Protein AF-A0A2H3CKX2-F1 (afdb_monomer_lite)

Sequence (479 aa):
MELKIGCLLRFDPNGSWTRYNAFLDTTPSLYSFELTAAILSNGCTLRDKETLNQSVSPGAFLMDSTHSSKLSPRSWYHLLMVRSQDVFSRLDPDHDNNTNTFPLLLYSAILKSFAKSPGCLTQGFDSPLVLGFEDALPYFLDKIYDAVPSMFSTVIEDPSSVDEPSSLKSLRVLAMAIKFLLHRLSLPDYEMSHTTILESLIVVNEWISEDTFSSQEATAVMPVLEDIIARCVVPPLNIDSDDSYWSLRKLWYHTIIAYHSLTTVAPYACSLRGLRSTVDLMTRHWDQTAWSDTCPSEDACEVLTDLLAKHIPVAFTVFREKQCLEFLGNHVFLEASVPMVSAYVAGIFAMQRGSYVDAATLQLHIDYLHNPSNLFIACCILATYCIRNVDRSAIYRDIATLVQLCPQDAAWVDCCGKFRDLVQSDGGDFFSKQHVWSSYDLEYRQLQPDETQVEKDNISYVIQVLDDFFDGRAYTMVS

Secondary structure (DSSP, 8-state):
-HHHHHHHTT--TTS-SS--EEEEPS-TTS--HHHHHHHHTTT-EEEETTTSS-EE-HHHHHHHHTTT--B-HHHHHHHHHHTHHHHTPPP-TTS--TT--HHHHHHHHHHHHHHS-GGG--S-TT----B-HHHHGGGTGGGGTTTGGGGGTTT------TT--HHHHHHHHHHHHHHHHHHHTTSS--HHHHHHHHHHHHHHHHHHHHS---HHHHHHHHHHHHHHHHHHTSTTTT---TTTHHHHHHHHHHHHHHHHHHHHH-GGG--HHHHHHHHHHHHHTHHHHTT-SS-HHHHHHHHHHHHHHTT-HHHHHHHHHTTHHHHHHTS---TTHHHHHHHHHHHHHHHHHSSSS-HHHHHHHHHHHTSHHHHHHHHHHHH---TTS--HHHHHHHHHHHHHHSTT-THHHHHHHHHHHHHHS--THHHHH-EEEETTTTEEEEPPHHHHHHHHHHHHHHHHHHHHHHHHHHHHTT-

Foldseek 3Di:
DVVLVVLVVVDDLPDDPDADAAEDDPDPPPDDPQSVLVQLLSLHWYAYPPPRPDIHHLQNSLQVALPPFWFQLSSNVSSCPSPLCSNLPAADLVPHDLVRCSLLSVLLLLLLLLLVDPVNPPDARPDRDIGRNSVSCVRCVLVCLVSNVSRHCPPDPDPDDPDDDSLVSSLVSNLVSLVVLLSSQPDPDDPVSVVSSLVSLLSNLLSLLVDDDALVSLLSCLVSLLSLLLSCLDPPNVDCDPVCNVSSLSSLLSSLSSNLSSCVRHVQSDDLSSLLSLVSVLLSCVQVLQFDPRNSNLSSLSSLLVSLLVLPPSSLVNCLVVLVLVSCLVAAQDLSVQSNLLSSLVSLLVVVVDPPDDPVVSVSSLCSCLPLSSVLSSLLSLLPNPLVDDDLVSSLVSLVSNCVSPVPRPSLVSSLVVLVVCLVPLVVCRQQRYWDQDPVVRGIDRDDPVSSVSSSVSSVSSSVSNCCSVVVVVVVVVD

Structure (mmCIF, N/CA/C/O backbone):
data_AF-A0A2H3CKX2-F1
#
_entry.id   AF-A0A2H3CKX2-F1
#
loop_
_atom_site.group_PDB
_atom_site.id
_atom_site.type_symbol
_atom_site.label_atom_id
_atom_site.label_alt_id
_atom_site.label_comp_id
_atom_site.label_asym_id
_atom_site.label_entity_id
_atom_site.label_seq_id
_atom_site.pdbx_PDB_ins_code
_atom_site.Cartn_x
_atom_site.Cartn_y
_atom_site.Cartn_z
_atom_site.occupancy
_atom_site.B_iso_or_equiv
_atom_site.auth_seq_id
_atom_site.auth_comp_id
_atom_site.auth_asym_id
_atom_site.auth_atom_id
_atom_site.pdbx_PDB_model_num
ATOM 1 N N . MET A 1 1 ? 29.391 22.028 -47.362 1.00 36.56 1 MET A N 1
ATOM 2 C CA . MET A 1 1 ? 28.232 21.106 -47.366 1.00 36.56 1 MET A CA 1
ATOM 3 C C . MET A 1 1 ? 28.504 19.881 -48.249 1.00 36.56 1 MET A C 1
ATOM 5 O O . MET A 1 1 ? 28.293 18.774 -47.774 1.00 36.56 1 MET A O 1
ATOM 9 N N . GLU A 1 2 ? 29.089 20.048 -49.446 1.00 34.59 2 GLU A N 1
ATOM 10 C CA . GLU A 1 2 ? 29.474 18.946 -50.362 1.00 34.59 2 GLU A CA 1
ATOM 11 C C . GLU A 1 2 ? 30.409 17.878 -49.757 1.00 34.59 2 GLU A C 1
ATOM 13 O O . GLU A 1 2 ? 30.213 16.693 -50.005 1.00 34.59 2 GLU A O 1
ATOM 18 N N . LEU A 1 3 ? 31.367 18.253 -48.898 1.00 50.53 3 LEU A N 1
ATOM 19 C CA . LEU A 1 3 ? 32.285 17.292 -48.258 1.00 50.53 3 LEU A CA 1
ATOM 20 C C . LEU A 1 3 ? 31.591 16.315 -47.288 1.00 50.53 3 LEU A C 1
ATOM 22 O O . LEU A 1 3 ? 31.986 15.155 -47.213 1.00 50.53 3 LEU A O 1
ATOM 26 N N . LYS A 1 4 ? 30.533 16.746 -46.581 1.00 45.12 4 LYS A N 1
ATOM 27 C CA . LYS A 1 4 ? 29.805 15.895 -45.616 1.00 45.12 4 LYS A CA 1
ATOM 28 C C . LYS A 1 4 ? 28.935 14.850 -46.324 1.00 45.12 4 LYS A C 1
ATOM 30 O O . LYS A 1 4 ? 28.939 13.684 -45.942 1.00 45.12 4 LYS A O 1
ATOM 35 N N . ILE A 1 5 ? 28.247 15.259 -47.392 1.00 46.28 5 ILE A N 1
ATOM 36 C CA . ILE A 1 5 ? 27.442 14.364 -48.239 1.00 46.28 5 ILE A CA 1
ATOM 37 C C . ILE A 1 5 ? 28.355 13.415 -49.027 1.00 46.28 5 ILE A C 1
ATOM 39 O O . ILE A 1 5 ? 28.065 12.229 -49.114 1.00 46.28 5 ILE A O 1
ATOM 43 N N . GLY A 1 6 ? 29.498 13.898 -49.525 1.00 48.19 6 GLY A N 1
ATOM 44 C CA . GLY A 1 6 ? 30.498 13.061 -50.191 1.00 48.19 6 GLY A CA 1
ATOM 45 C C . GLY A 1 6 ? 31.106 11.982 -49.287 1.00 48.19 6 GLY A C 1
ATOM 46 O O . GLY A 1 6 ? 31.464 10.919 -49.786 1.00 48.19 6 GLY A O 1
ATOM 47 N N . CYS A 1 7 ? 31.186 12.215 -47.971 1.00 52.34 7 CYS A N 1
ATOM 48 C CA . CYS A 1 7 ? 31.558 11.177 -47.008 1.00 52.34 7 CYS A CA 1
ATOM 49 C C . CYS A 1 7 ? 30.440 10.139 -46.850 1.00 52.34 7 CYS A C 1
ATOM 51 O O . CYS A 1 7 ? 30.725 8.956 -46.970 1.00 52.34 7 CYS A O 1
ATOM 53 N N . LEU A 1 8 ? 29.181 10.566 -46.669 1.00 50.84 8 LEU A N 1
ATOM 54 C CA . LEU A 1 8 ? 28.014 9.673 -46.566 1.00 50.84 8 LEU A CA 1
ATOM 55 C C . LEU A 1 8 ? 27.796 8.816 -47.827 1.00 50.84 8 LEU A C 1
ATOM 57 O O . LEU A 1 8 ? 27.506 7.635 -47.711 1.00 50.84 8 LEU A O 1
ATOM 61 N N . LEU A 1 9 ? 27.992 9.378 -49.024 1.00 46.06 9 LEU A N 1
ATOM 62 C CA . LEU A 1 9 ? 27.812 8.681 -50.308 1.00 46.06 9 LEU A CA 1
ATOM 63 C C . LEU A 1 9 ? 28.921 7.669 -50.638 1.00 46.06 9 LEU A C 1
ATOM 65 O O . LEU A 1 9 ? 28.752 6.861 -51.547 1.00 46.06 9 LEU A O 1
ATOM 69 N N . ARG A 1 10 ? 30.057 7.696 -49.928 1.00 52.03 10 ARG A N 1
ATOM 70 C CA . ARG A 1 10 ? 31.085 6.642 -50.023 1.00 52.03 10 ARG A CA 1
ATOM 71 C C . ARG A 1 10 ? 30.738 5.410 -49.182 1.00 52.03 10 ARG A C 1
ATOM 73 O O . ARG A 1 10 ? 31.449 4.412 -49.275 1.00 52.03 10 ARG A O 1
ATOM 80 N N . PHE A 1 11 ? 29.671 5.474 -48.385 1.00 52.09 11 PHE A N 1
ATOM 81 C CA . PHE A 1 11 ? 29.124 4.340 -47.653 1.00 52.09 11 PHE A CA 1
ATOM 82 C C . PHE A 1 11 ? 27.983 3.723 -48.468 1.00 52.09 11 PHE A C 1
ATOM 84 O O . PHE A 1 11 ? 26.896 4.286 -48.553 1.00 52.09 11 PHE A O 1
ATOM 91 N N . ASP A 1 12 ? 28.242 2.570 -49.086 1.00 43.03 12 ASP A N 1
ATOM 92 C CA . ASP A 1 12 ? 27.217 1.752 -49.737 1.00 43.03 12 ASP A CA 1
ATOM 93 C C . ASP A 1 12 ? 26.753 0.649 -48.764 1.00 43.03 12 ASP A C 1
ATOM 95 O O . ASP A 1 12 ? 27.549 -0.233 -48.428 1.00 43.03 12 ASP A O 1
ATOM 99 N N . PRO A 1 13 ? 25.500 0.680 -48.274 1.00 42.84 13 PRO A N 1
ATOM 100 C CA . PRO A 1 13 ? 24.979 -0.322 -47.347 1.00 42.84 13 PRO A CA 1
ATOM 101 C C . PRO A 1 13 ? 24.638 -1.671 -48.011 1.00 42.84 13 PRO A C 1
ATOM 103 O O . PRO A 1 13 ? 24.340 -2.625 -47.298 1.00 42.84 13 PRO A O 1
ATOM 106 N N . ASN A 1 14 ? 24.677 -1.787 -49.348 1.00 38.66 14 ASN A N 1
ATOM 107 C CA . ASN A 1 14 ? 24.261 -2.999 -50.073 1.00 38.66 14 ASN A CA 1
ATOM 108 C C . ASN A 1 14 ? 25.393 -4.010 -50.360 1.00 38.66 14 ASN A C 1
ATOM 110 O O . ASN A 1 14 ? 25.157 -5.037 -51.003 1.00 38.66 14 ASN A O 1
ATOM 114 N N . GLY A 1 15 ? 26.615 -3.760 -49.885 1.00 37.09 15 GLY A N 1
ATOM 115 C CA . GLY A 1 15 ? 27.745 -4.687 -49.996 1.00 37.09 15 GLY A CA 1
ATOM 116 C C . GLY A 1 15 ? 27.824 -5.654 -48.811 1.00 37.09 15 GLY A C 1
ATOM 117 O O . GLY A 1 15 ? 27.663 -5.246 -47.669 1.00 37.09 15 GLY A O 1
ATOM 118 N N . SER A 1 16 ? 28.074 -6.936 -49.093 1.00 34.88 16 SER A N 1
ATOM 119 C CA . SER A 1 16 ? 28.210 -8.081 -48.169 1.00 34.88 16 SER A CA 1
ATOM 120 C C . SER A 1 16 ? 28.598 -7.779 -46.709 1.00 34.88 16 SER A C 1
ATOM 122 O O . SER A 1 16 ? 29.501 -6.989 -46.457 1.00 34.88 16 SER A O 1
ATOM 124 N N . TRP A 1 17 ? 27.995 -8.538 -45.783 1.00 36.44 17 TRP A N 1
ATOM 125 C CA . TRP A 1 17 ? 28.087 -8.574 -44.306 1.00 36.44 17 TRP A CA 1
ATOM 126 C C . TRP A 1 17 ? 29.500 -8.690 -43.668 1.00 36.44 17 TRP A C 1
ATOM 128 O O . TRP A 1 17 ? 29.713 -9.397 -42.682 1.00 36.44 17 TRP A O 1
ATOM 138 N N . THR A 1 18 ? 30.503 -7.993 -44.184 1.00 38.53 18 THR A N 1
ATOM 139 C CA . THR A 1 18 ? 31.867 -7.955 -43.655 1.00 38.53 18 THR A CA 1
ATOM 140 C C . THR A 1 18 ? 32.196 -6.545 -43.181 1.00 38.53 18 THR A C 1
ATOM 142 O O . THR A 1 18 ? 32.664 -5.719 -43.953 1.00 38.53 18 THR A O 1
ATOM 145 N N . ARG A 1 19 ? 31.926 -6.298 -41.889 1.00 47.12 19 ARG A N 1
ATOM 146 C CA . ARG A 1 19 ? 32.504 -5.267 -40.997 1.00 47.12 19 ARG A CA 1
ATOM 147 C C . ARG A 1 19 ? 33.330 -4.174 -41.704 1.00 47.12 19 ARG A C 1
ATOM 149 O O . ARG A 1 19 ? 34.558 -4.256 -41.748 1.00 47.12 19 ARG A O 1
ATOM 156 N N . TYR A 1 20 ? 32.675 -3.122 -42.190 1.00 50.25 20 TYR A N 1
ATOM 157 C CA . TYR A 1 20 ? 33.378 -1.941 -42.690 1.00 50.25 20 TYR A CA 1
ATOM 158 C C . TYR A 1 20 ? 33.914 -1.107 -41.515 1.00 50.25 20 TYR A C 1
ATOM 160 O O . TYR A 1 20 ? 33.160 -0.569 -40.702 1.00 50.25 20 TYR A O 1
ATOM 168 N N . ASN A 1 21 ? 35.243 -1.005 -41.423 1.00 49.94 21 ASN A N 1
ATOM 169 C CA . ASN A 1 21 ? 35.897 0.032 -40.630 1.00 49.94 21 ASN A CA 1
ATOM 170 C C . ASN A 1 21 ? 35.835 1.334 -41.438 1.00 49.94 21 ASN A C 1
ATOM 172 O O . ASN A 1 21 ? 36.397 1.414 -42.530 1.00 49.94 21 ASN A O 1
ATOM 176 N N . ALA A 1 22 ? 35.149 2.340 -40.913 1.00 53.03 22 ALA A N 1
ATOM 177 C CA . ALA A 1 22 ? 35.169 3.689 -41.453 1.00 53.03 22 ALA A CA 1
ATOM 178 C C . ALA A 1 22 ? 36.431 4.394 -40.930 1.00 53.03 22 ALA A C 1
ATOM 180 O O . ALA A 1 22 ? 36.636 4.462 -39.722 1.00 53.03 22 ALA A O 1
ATOM 181 N N . PHE A 1 23 ? 37.302 4.882 -41.812 1.00 53.19 23 PHE A N 1
ATOM 182 C CA . PHE A 1 23 ? 38.539 5.556 -41.404 1.00 53.19 23 PHE A CA 1
ATOM 183 C C . PHE A 1 23 ? 38.321 7.069 -41.297 1.00 53.19 23 PHE A C 1
ATOM 185 O O . PHE A 1 23 ? 37.825 7.686 -42.240 1.00 53.19 23 PHE A O 1
ATOM 192 N N . LEU A 1 24 ? 38.704 7.656 -40.163 1.00 53.69 24 LEU A N 1
ATOM 193 C CA . LEU A 1 24 ? 38.718 9.102 -39.939 1.00 53.69 24 LEU A CA 1
ATOM 194 C C . LEU A 1 24 ? 40.054 9.676 -40.427 1.00 53.69 24 LEU A C 1
ATOM 196 O O . LEU A 1 24 ? 41.108 9.262 -39.953 1.00 53.69 24 LEU A O 1
ATOM 200 N N . ASP A 1 25 ? 40.019 10.636 -41.356 1.00 48.03 25 ASP A N 1
ATOM 201 C CA . ASP A 1 25 ? 41.166 11.528 -41.578 1.00 48.03 25 ASP A CA 1
ATOM 202 C C . ASP A 1 25 ? 41.256 12.501 -40.385 1.00 48.03 25 ASP A C 1
ATOM 204 O O . ASP A 1 25 ? 40.263 13.130 -40.016 1.00 48.03 25 ASP A O 1
ATOM 208 N N . THR A 1 26 ? 42.443 12.607 -39.788 1.00 43.50 26 THR A N 1
ATOM 209 C CA . THR A 1 26 ? 42.855 13.316 -38.554 1.00 43.50 26 THR A CA 1
ATOM 210 C C . THR A 1 26 ? 42.713 14.841 -38.586 1.00 43.50 26 THR A C 1
ATOM 212 O O . THR A 1 26 ? 43.533 15.576 -38.043 1.00 43.50 26 THR A O 1
ATOM 215 N N . THR A 1 27 ? 41.648 15.373 -39.183 1.00 43.06 27 THR A N 1
ATOM 216 C CA . THR A 1 27 ? 41.286 16.788 -39.031 1.00 43.06 27 THR A CA 1
ATOM 217 C C . THR A 1 27 ? 40.131 16.910 -38.032 1.00 43.06 27 THR A C 1
ATOM 219 O O . THR A 1 27 ? 38.979 16.669 -38.402 1.00 43.06 27 THR A O 1
ATOM 222 N N . PRO A 1 28 ? 40.392 17.317 -36.770 1.00 41.62 28 PRO A N 1
ATOM 223 C CA . PRO A 1 28 ? 39.387 17.363 -35.699 1.00 41.62 28 PRO A CA 1
ATOM 224 C C . PRO A 1 28 ? 38.217 18.325 -35.968 1.00 41.62 28 PRO A C 1
ATOM 226 O O . PRO A 1 28 ? 37.234 18.323 -35.239 1.00 41.62 28 PRO A O 1
ATOM 229 N N . SER A 1 29 ? 38.310 19.163 -37.006 1.00 43.97 29 SER A N 1
ATOM 230 C CA . SER A 1 29 ? 37.346 20.216 -37.340 1.00 43.97 29 SER A CA 1
ATOM 231 C C . SER A 1 29 ? 36.345 19.857 -38.449 1.00 43.97 29 SER A C 1
ATOM 233 O O . SER A 1 29 ? 35.475 20.674 -38.756 1.00 43.97 29 SER A O 1
ATOM 235 N N . LEU A 1 30 ? 36.449 18.676 -39.077 1.00 46.41 30 LEU A N 1
ATOM 236 C CA . LEU A 1 30 ? 35.665 18.336 -40.280 1.00 46.41 30 LEU A CA 1
ATOM 237 C C . LEU A 1 30 ? 34.455 17.420 -40.036 1.00 46.41 30 LEU A C 1
ATOM 239 O O . LEU A 1 30 ? 33.490 17.484 -40.806 1.00 46.41 30 LEU A O 1
ATOM 243 N N . TYR A 1 31 ? 34.451 16.623 -38.967 1.00 55.69 31 TYR A N 1
ATOM 244 C CA . TYR A 1 31 ? 33.337 15.726 -38.652 1.00 55.69 31 TYR A CA 1
ATOM 245 C C . TYR A 1 31 ? 32.484 16.334 -37.543 1.00 55.69 31 TYR A C 1
ATOM 247 O O . TYR A 1 31 ? 32.933 16.486 -36.412 1.00 55.69 31 TYR A O 1
ATOM 255 N N . SER A 1 32 ? 31.252 16.723 -37.881 1.00 69.25 32 SER A N 1
ATOM 256 C CA . SER A 1 32 ? 30.295 17.138 -36.858 1.00 69.25 32 SER A CA 1
ATOM 257 C C . SER A 1 32 ? 29.731 15.912 -36.148 1.00 69.25 32 SER A C 1
ATOM 259 O O . SER A 1 32 ? 29.663 14.830 -36.736 1.00 69.25 32 SER A O 1
ATOM 261 N N . PHE A 1 33 ? 29.334 16.091 -34.891 1.00 76.25 33 PHE A N 1
ATOM 262 C CA . PHE A 1 33 ? 28.733 15.062 -34.046 1.00 76.25 33 PHE A CA 1
ATOM 263 C C . PHE A 1 33 ? 27.661 14.233 -34.785 1.00 76.25 33 PHE A C 1
ATOM 265 O O . PHE A 1 33 ? 27.652 13.006 -34.714 1.00 76.25 33 PHE A O 1
ATOM 272 N N . GLU A 1 34 ? 26.828 14.890 -35.595 1.00 75.56 34 GLU A N 1
ATOM 273 C CA . GLU A 1 34 ? 25.748 14.259 -36.358 1.00 75.56 34 GLU A CA 1
ATOM 274 C C . GLU A 1 34 ? 26.263 13.326 -37.462 1.00 75.56 34 GLU A C 1
ATOM 276 O O . GLU A 1 34 ? 25.639 12.308 -37.752 1.00 75.56 34 GLU A O 1
ATOM 281 N N . LEU A 1 35 ? 27.406 13.647 -38.079 1.00 76.94 35 LEU A N 1
ATOM 282 C CA . LEU A 1 35 ? 28.016 12.811 -39.115 1.00 76.94 35 LEU A CA 1
ATOM 283 C C . LEU A 1 35 ? 28.634 11.548 -38.501 1.00 76.94 35 LEU A C 1
ATOM 285 O O . LEU A 1 35 ? 28.462 10.459 -39.045 1.00 76.94 35 LEU A O 1
ATOM 289 N N . THR A 1 36 ? 29.291 11.681 -37.347 1.00 77.50 36 THR A N 1
ATOM 290 C CA . THR A 1 36 ? 29.799 10.550 -36.557 1.00 77.50 36 THR A CA 1
ATOM 291 C C . THR A 1 36 ? 28.655 9.627 -36.142 1.00 77.50 36 THR A C 1
ATOM 293 O O . THR A 1 36 ? 28.703 8.425 -36.409 1.00 77.50 36 THR A O 1
ATOM 296 N N . ALA A 1 37 ? 27.582 10.195 -35.583 1.00 79.06 37 ALA A N 1
ATOM 297 C CA . ALA A 1 37 ? 26.393 9.448 -35.197 1.00 79.06 37 ALA A CA 1
ATOM 298 C C . ALA A 1 37 ? 25.744 8.735 -36.393 1.00 79.06 37 ALA A C 1
ATOM 300 O O . ALA A 1 37 ? 25.409 7.558 -36.284 1.00 79.06 37 ALA A O 1
ATOM 301 N N . ALA A 1 38 ? 25.618 9.398 -37.547 1.00 79.75 38 ALA A N 1
ATOM 302 C CA . ALA A 1 38 ? 25.043 8.800 -38.752 1.00 79.75 38 ALA A CA 1
ATOM 303 C C . ALA A 1 38 ? 25.866 7.609 -39.273 1.00 79.75 38 ALA A C 1
ATOM 305 O O . ALA A 1 38 ? 25.293 6.598 -39.675 1.00 79.75 38 ALA A O 1
ATOM 306 N N . ILE A 1 39 ? 27.201 7.690 -39.247 1.00 76.06 39 ILE A N 1
ATOM 307 C CA . ILE A 1 39 ? 28.069 6.582 -39.677 1.00 76.06 39 ILE A CA 1
ATOM 308 C C . ILE A 1 39 ? 27.945 5.396 -38.710 1.00 76.06 39 ILE A C 1
ATOM 310 O O . ILE A 1 39 ? 27.765 4.259 -39.147 1.00 76.06 39 ILE A O 1
ATOM 314 N N . LEU A 1 40 ? 27.997 5.652 -37.401 1.00 78.56 40 LEU A N 1
ATOM 315 C CA . LEU A 1 40 ? 27.912 4.607 -36.377 1.00 78.56 40 LEU A CA 1
ATOM 316 C C . LEU A 1 40 ? 26.521 3.953 -36.315 1.00 78.56 40 LEU A C 1
ATOM 318 O O . LEU A 1 40 ? 26.428 2.740 -36.134 1.00 78.56 40 LEU A O 1
ATOM 322 N N . SER A 1 41 ? 25.453 4.719 -36.566 1.00 77.94 41 SER A N 1
ATOM 323 C CA . SER A 1 41 ? 24.068 4.218 -36.660 1.00 77.94 41 SER A CA 1
ATOM 324 C C . SER A 1 41 ? 23.860 3.214 -37.801 1.00 77.94 41 SER A C 1
ATOM 326 O O . SER A 1 41 ? 22.851 2.525 -37.828 1.00 77.94 41 SER A O 1
ATOM 328 N N . ASN A 1 42 ? 24.792 3.114 -38.753 1.00 76.62 42 ASN A N 1
ATOM 329 C CA . ASN A 1 42 ? 24.721 2.157 -39.861 1.00 76.62 42 ASN A CA 1
ATOM 330 C C . ASN A 1 42 ? 25.531 0.871 -39.617 1.00 76.62 42 ASN A C 1
ATOM 332 O O . ASN A 1 42 ? 25.707 0.079 -40.538 1.00 76.62 42 ASN A O 1
ATOM 336 N N . GLY A 1 43 ? 26.061 0.638 -38.410 1.00 66.81 43 GLY A N 1
ATOM 337 C CA . GLY A 1 43 ? 26.835 -0.581 -38.127 1.00 66.81 43 GLY A CA 1
ATOM 338 C C . GLY A 1 43 ? 28.347 -0.452 -38.262 1.00 66.81 43 GLY A C 1
ATOM 339 O O . GLY A 1 43 ? 29.076 -1.402 -37.961 1.00 66.81 43 GLY A O 1
ATOM 340 N N . CYS A 1 44 ? 28.838 0.712 -38.681 1.00 71.25 44 CYS A N 1
ATOM 341 C CA . CYS A 1 44 ? 30.259 0.941 -38.897 1.00 71.25 44 CYS A CA 1
ATOM 342 C C . CYS A 1 44 ? 31.007 1.152 -37.573 1.00 71.25 44 CYS A C 1
ATOM 344 O O . CYS A 1 44 ? 30.462 1.644 -36.590 1.00 71.25 44 CYS A O 1
ATOM 346 N N . THR A 1 45 ? 32.292 0.800 -37.545 1.00 69.56 45 THR A N 1
ATOM 347 C CA . THR A 1 45 ? 33.220 1.206 -36.475 1.00 69.56 45 THR A CA 1
ATOM 348 C C . THR A 1 45 ? 34.146 2.269 -37.034 1.00 69.56 45 THR A C 1
ATOM 350 O O . THR A 1 45 ? 34.700 2.076 -38.117 1.00 69.56 45 THR A O 1
ATOM 353 N N . LEU A 1 46 ? 34.313 3.378 -36.320 1.00 71.62 46 LEU A N 1
ATOM 354 C CA . LEU A 1 46 ? 35.236 4.428 -36.736 1.00 71.62 46 LEU A CA 1
ATOM 355 C C . LEU A 1 46 ? 36.638 4.087 -36.243 1.00 71.62 46 LEU A C 1
ATOM 357 O O . LEU A 1 46 ? 36.806 3.741 -35.079 1.00 71.62 46 LEU A O 1
ATOM 361 N N . ARG A 1 47 ? 37.642 4.163 -37.114 1.00 66.88 47 ARG A N 1
ATOM 362 C CA . ARG A 1 47 ? 39.055 4.000 -36.757 1.00 66.88 47 ARG A CA 1
ATOM 363 C C . ARG A 1 47 ? 39.825 5.250 -37.116 1.00 66.88 47 ARG A C 1
ATOM 365 O O . ARG A 1 47 ? 39.645 5.792 -38.205 1.00 66.88 47 ARG A O 1
ATOM 372 N N . ASP A 1 48 ? 40.711 5.662 -36.225 1.00 63.47 48 ASP A N 1
ATOM 373 C CA . ASP A 1 48 ? 41.715 6.656 -36.567 1.00 63.47 48 ASP A CA 1
ATOM 374 C C . ASP A 1 48 ? 42.680 6.073 -37.613 1.00 63.47 48 ASP A C 1
ATOM 376 O O . ASP A 1 48 ? 43.212 4.967 -37.460 1.00 63.47 48 ASP A O 1
ATOM 380 N N . LYS A 1 49 ? 42.863 6.805 -38.712 1.00 59.16 49 LYS A N 1
ATOM 381 C CA . LYS A 1 49 ? 43.703 6.409 -39.841 1.00 59.16 49 LYS A CA 1
ATOM 382 C C . LYS A 1 49 ? 45.197 6.528 -39.531 1.00 59.16 49 LYS A C 1
ATOM 384 O O . LYS A 1 49 ? 45.976 5.812 -40.154 1.00 59.16 49 LYS A O 1
ATOM 389 N N . GLU A 1 50 ? 45.597 7.384 -38.585 1.00 54.78 50 GLU A N 1
ATOM 390 C CA . GLU A 1 50 ? 47.008 7.565 -38.214 1.00 54.78 50 GLU A CA 1
ATOM 391 C C . GLU A 1 50 ? 47.478 6.544 -37.178 1.00 54.78 50 GLU A C 1
ATOM 393 O O . GLU A 1 50 ? 48.555 5.967 -37.329 1.00 54.78 50 GLU A O 1
ATOM 398 N N . THR A 1 51 ? 46.676 6.279 -36.143 1.00 56.12 51 THR A N 1
ATOM 399 C CA . THR A 1 51 ? 47.085 5.364 -35.068 1.00 56.12 51 THR A CA 1
ATOM 400 C C . THR A 1 51 ? 46.630 3.919 -35.264 1.00 56.12 51 THR A C 1
ATOM 402 O O . THR A 1 51 ? 47.218 3.038 -34.637 1.00 56.12 51 THR A O 1
ATOM 405 N N . LEU A 1 52 ? 45.614 3.651 -36.106 1.00 53.88 52 LEU A N 1
ATOM 406 C CA . LEU A 1 52 ? 44.991 2.340 -36.422 1.00 53.88 52 LEU A CA 1
ATOM 407 C C . LEU A 1 52 ? 44.496 1.492 -35.225 1.00 53.88 52 LEU A C 1
ATOM 409 O O . LEU A 1 52 ? 43.742 0.533 -35.424 1.00 53.88 52 LEU A O 1
ATOM 413 N N . ASN A 1 53 ? 44.879 1.860 -34.003 1.00 53.88 53 ASN A N 1
ATOM 414 C CA . ASN A 1 53 ? 44.609 1.187 -32.738 1.00 53.88 53 ASN A CA 1
ATOM 415 C C . ASN A 1 53 ? 43.458 1.837 -31.966 1.00 53.88 53 ASN A C 1
ATOM 417 O O . ASN A 1 53 ? 42.858 1.184 -31.118 1.00 53.88 53 ASN A O 1
ATOM 421 N N . GLN A 1 54 ? 43.130 3.101 -32.249 1.00 57.22 54 GLN A N 1
ATOM 422 C CA . GLN A 1 54 ? 41.976 3.765 -31.651 1.00 57.22 54 GLN A CA 1
ATOM 423 C C . GLN A 1 54 ? 40.755 3.564 -32.546 1.00 57.22 54 GLN A C 1
ATOM 425 O O . GLN A 1 54 ? 40.696 4.048 -33.679 1.00 57.22 54 GLN A O 1
ATOM 430 N N . SER A 1 55 ? 39.786 2.806 -32.035 1.00 67.56 55 SER A N 1
ATOM 431 C CA . SER A 1 55 ? 38.503 2.592 -32.691 1.00 67.56 55 SER A CA 1
ATOM 432 C C . SER A 1 55 ? 37.360 3.027 -31.788 1.00 67.56 55 SER A C 1
ATOM 434 O O . SER A 1 55 ? 37.278 2.570 -30.650 1.00 67.56 55 SER A O 1
ATOM 436 N N . VAL A 1 56 ? 36.454 3.842 -32.316 1.00 70.50 56 VAL A N 1
ATOM 437 C CA . VAL A 1 56 ? 35.204 4.207 -31.654 1.00 70.50 56 VAL A CA 1
ATOM 438 C C . VAL A 1 56 ? 34.125 3.238 -32.127 1.00 70.50 56 VAL A C 1
ATOM 440 O O . VAL A 1 56 ? 33.751 3.221 -33.306 1.00 70.50 56 VAL A O 1
ATOM 443 N N . SER A 1 57 ? 33.657 2.389 -31.213 1.00 73.50 57 SER A N 1
ATOM 444 C CA . SER A 1 57 ? 32.509 1.517 -31.459 1.00 73.50 57 SER A CA 1
ATOM 445 C C . SER A 1 57 ? 31.197 2.298 -31.290 1.00 73.50 57 SER A C 1
ATOM 447 O O . SER A 1 57 ? 31.161 3.267 -30.528 1.00 73.50 57 SER A O 1
ATOM 449 N N . PRO A 1 58 ? 30.100 1.879 -31.953 1.00 72.94 58 PRO A N 1
ATOM 450 C CA . PRO A 1 58 ? 28.781 2.477 -31.738 1.00 72.94 58 PRO A CA 1
ATOM 451 C C . PRO A 1 58 ? 28.353 2.481 -30.265 1.00 72.94 58 PRO A C 1
ATOM 453 O O . PRO A 1 58 ? 27.824 3.482 -29.797 1.00 72.94 58 PRO A O 1
ATOM 456 N N . GLY A 1 59 ? 28.647 1.404 -29.524 1.00 72.88 59 GLY A N 1
ATOM 457 C CA . GLY A 1 59 ? 28.349 1.303 -28.093 1.00 72.88 59 GLY A CA 1
ATOM 458 C C . GLY A 1 59 ? 29.141 2.301 -27.245 1.00 72.88 59 GLY A C 1
ATOM 459 O O . GLY A 1 59 ? 28.547 2.998 -26.433 1.00 72.88 59 GLY A O 1
ATOM 460 N N . ALA A 1 60 ? 30.455 2.438 -27.467 1.00 75.81 60 ALA A N 1
ATOM 461 C CA . ALA A 1 60 ? 31.272 3.423 -26.749 1.00 75.81 60 ALA A CA 1
ATOM 462 C C . ALA A 1 60 ? 30.806 4.859 -27.030 1.00 75.81 60 ALA A C 1
ATOM 464 O O . ALA A 1 60 ? 30.606 5.641 -26.107 1.00 75.81 60 ALA A O 1
ATOM 465 N N . PHE A 1 61 ? 30.531 5.172 -28.299 1.00 80.12 61 PHE A N 1
ATOM 466 C CA . PHE A 1 61 ? 29.999 6.475 -28.690 1.00 80.12 61 PHE A CA 1
ATOM 467 C C . PHE A 1 61 ? 28.634 6.771 -28.066 1.00 80.12 61 PHE A C 1
ATOM 469 O O . PHE A 1 61 ? 28.399 7.897 -27.632 1.00 80.12 61 PHE A O 1
ATOM 476 N N . LEU A 1 62 ? 27.738 5.777 -28.029 1.00 81.56 62 LEU A N 1
ATOM 477 C CA . LEU A 1 62 ? 26.439 5.890 -27.376 1.00 81.56 62 LEU A CA 1
A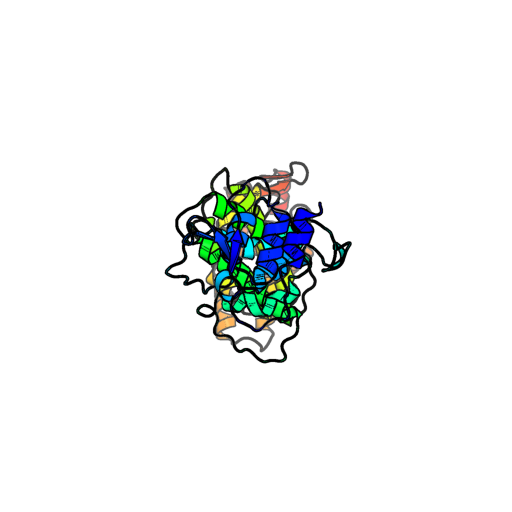TOM 478 C C . LEU A 1 62 ? 26.630 6.253 -25.903 1.00 81.56 62 LEU A C 1
ATOM 480 O O . LEU A 1 62 ? 26.132 7.297 -25.498 1.00 81.56 62 LEU A O 1
ATOM 484 N N . MET A 1 63 ? 27.410 5.458 -25.159 1.00 78.06 63 MET A N 1
ATOM 485 C CA . MET A 1 63 ? 27.679 5.673 -23.732 1.00 78.06 63 MET A CA 1
ATOM 486 C C . MET A 1 63 ? 28.200 7.090 -23.455 1.00 78.06 63 MET A C 1
ATOM 488 O O . MET A 1 63 ? 27.611 7.796 -22.635 1.00 78.06 63 MET A O 1
ATOM 492 N N . ASP A 1 64 ? 29.202 7.543 -24.213 1.00 78.94 64 ASP A N 1
ATOM 493 C CA . ASP A 1 64 ? 29.820 8.868 -24.057 1.00 78.94 64 ASP A CA 1
ATOM 494 C C . ASP A 1 64 ? 28.871 10.032 -24.404 1.00 78.94 64 ASP A C 1
ATOM 496 O O . ASP A 1 64 ? 28.993 11.136 -23.869 1.00 78.94 64 ASP A O 1
ATOM 500 N N . SER A 1 65 ? 27.913 9.804 -25.308 1.00 81.88 65 SER A N 1
ATOM 501 C CA . SER A 1 65 ? 27.057 10.860 -25.868 1.00 81.88 65 SER A CA 1
ATOM 502 C C . SER A 1 65 ? 25.693 10.980 -25.187 1.00 81.88 65 SER A C 1
ATOM 504 O O . SER A 1 65 ? 25.007 11.986 -25.388 1.00 81.88 65 SER A O 1
ATOM 506 N N . THR A 1 66 ? 25.292 9.991 -24.379 1.00 78.81 66 THR A N 1
ATOM 507 C CA . THR A 1 66 ? 23.946 9.882 -23.778 1.00 78.81 66 THR A CA 1
ATOM 508 C C . THR A 1 66 ? 23.509 11.136 -23.007 1.00 78.81 66 THR A C 1
ATOM 510 O O . THR A 1 66 ? 22.330 11.481 -23.011 1.00 78.81 66 THR A O 1
ATOM 513 N N . HIS A 1 67 ? 24.450 11.842 -22.370 1.00 71.44 67 HIS A N 1
ATOM 514 C CA . HIS A 1 67 ? 24.171 12.982 -21.487 1.00 71.44 67 HIS A CA 1
ATOM 515 C C . HIS A 1 67 ? 24.155 14.356 -22.162 1.00 71.44 67 HIS A C 1
ATOM 517 O O . HIS A 1 67 ? 23.484 15.271 -21.694 1.00 71.44 67 HIS A O 1
ATOM 523 N N . SER A 1 68 ? 24.964 14.544 -23.201 1.00 76.62 68 SER A N 1
ATOM 524 C CA . SER A 1 68 ? 25.343 15.882 -23.681 1.00 76.62 68 SER A CA 1
ATOM 525 C C . SER A 1 68 ? 24.876 16.169 -25.099 1.00 76.62 68 SER A C 1
ATOM 527 O O . SER A 1 68 ? 25.009 17.292 -25.589 1.00 76.62 68 SER A O 1
ATOM 529 N N . SER A 1 69 ? 24.331 15.155 -25.765 1.00 85.12 69 SER A N 1
ATOM 530 C CA . SER A 1 69 ? 24.097 15.196 -27.195 1.00 85.12 69 SER A CA 1
ATOM 531 C C . SER A 1 69 ? 22.634 15.048 -27.561 1.00 85.12 69 SER A C 1
ATOM 533 O O . SER A 1 69 ? 21.817 14.543 -26.792 1.00 85.12 69 SER A O 1
ATOM 535 N N . LYS A 1 70 ? 22.303 15.490 -28.774 1.00 87.75 70 LYS A N 1
ATOM 536 C CA . LYS A 1 70 ? 20.953 15.389 -29.314 1.00 87.75 70 LYS A CA 1
ATOM 537 C C . LYS A 1 70 ? 20.982 14.745 -30.692 1.00 87.75 70 LYS A C 1
ATOM 539 O O . LYS A 1 70 ? 21.774 15.138 -31.545 1.00 87.75 70 LYS A O 1
ATOM 544 N N . LEU A 1 71 ? 20.101 13.777 -30.909 1.00 85.94 71 LEU A N 1
ATOM 545 C CA . LEU A 1 71 ? 19.922 13.069 -32.176 1.00 85.94 71 LEU A CA 1
ATOM 546 C C . LEU A 1 71 ? 18.433 12.857 -32.438 1.00 85.94 71 LEU A C 1
ATOM 548 O O . LEU A 1 71 ? 17.597 13.060 -31.555 1.00 85.94 71 LEU A O 1
ATOM 552 N N . SER A 1 72 ? 18.096 12.444 -33.658 1.00 87.00 72 SER A N 1
ATOM 553 C CA . SER A 1 72 ? 16.737 11.992 -33.934 1.00 87.00 72 SER A CA 1
ATOM 554 C C . SER A 1 72 ? 16.429 10.673 -33.230 1.00 87.00 72 SER A C 1
ATOM 556 O O . SER A 1 72 ? 17.349 9.869 -33.028 1.00 87.00 72 SER A O 1
ATOM 558 N N . PRO A 1 73 ? 15.154 10.405 -32.885 1.00 87.19 73 PRO A N 1
ATOM 559 C CA . PRO A 1 73 ? 14.768 9.149 -32.246 1.00 87.19 73 PRO A CA 1
ATOM 560 C C . PRO A 1 73 ? 15.234 7.921 -33.022 1.00 87.19 73 PRO A C 1
ATOM 562 O O . PRO A 1 73 ? 15.777 6.977 -32.452 1.00 87.19 73 PRO A O 1
ATOM 565 N N . ARG A 1 74 ? 15.127 7.979 -34.352 1.00 87.06 74 ARG A N 1
ATOM 566 C CA . ARG A 1 74 ? 15.635 6.942 -35.245 1.00 87.06 74 ARG A CA 1
ATOM 567 C C . ARG A 1 74 ? 17.141 6.720 -35.112 1.00 87.06 74 ARG A C 1
ATOM 569 O O . ARG A 1 74 ? 17.572 5.572 -35.074 1.00 87.06 74 ARG A O 1
ATOM 576 N N . SER A 1 75 ? 17.940 7.782 -35.048 1.00 85.94 75 SER A N 1
ATOM 577 C CA . SER A 1 75 ? 19.394 7.657 -34.884 1.00 85.94 75 SER A CA 1
ATOM 578 C C . SER A 1 75 ? 19.759 7.075 -33.518 1.00 85.94 75 SER A C 1
ATOM 580 O O . SER A 1 75 ? 20.607 6.191 -33.452 1.00 85.94 75 SER A O 1
ATOM 582 N N . TRP A 1 76 ? 19.078 7.491 -32.443 1.00 88.94 76 TRP A N 1
ATOM 583 C CA . TRP A 1 76 ? 19.262 6.889 -31.117 1.00 88.94 76 TRP A CA 1
ATOM 584 C C . TRP A 1 76 ? 18.920 5.398 -31.107 1.00 88.94 76 TRP A C 1
ATOM 586 O O . TRP A 1 76 ? 19.725 4.592 -30.644 1.00 88.94 76 TRP A O 1
ATOM 596 N N . TYR A 1 77 ? 17.773 5.022 -31.676 1.00 88.69 77 TYR A N 1
ATOM 597 C CA . TYR A 1 77 ? 17.362 3.626 -31.802 1.00 88.69 77 TYR A CA 1
ATOM 598 C C . TYR A 1 77 ? 18.388 2.790 -32.575 1.00 88.69 77 TYR A C 1
ATOM 600 O O . TYR A 1 77 ? 18.781 1.715 -32.127 1.00 88.69 77 TYR A O 1
ATOM 608 N N . HIS A 1 78 ? 18.865 3.282 -33.721 1.00 86.81 78 HIS A N 1
ATOM 609 C CA . HIS A 1 78 ? 19.853 2.547 -34.511 1.00 86.81 78 HIS A CA 1
ATOM 610 C C . HIS A 1 78 ? 21.183 2.400 -33.773 1.00 86.81 78 HIS A C 1
ATOM 612 O O . HIS A 1 78 ? 21.734 1.304 -33.778 1.00 86.81 78 HIS A O 1
ATOM 618 N N . LEU A 1 79 ? 21.670 3.433 -33.076 1.00 85.06 79 LEU A N 1
ATOM 619 C CA . LEU A 1 79 ? 22.869 3.317 -32.230 1.00 85.06 79 LEU A CA 1
ATOM 620 C C . LEU A 1 79 ? 22.707 2.256 -31.134 1.00 85.06 79 LEU A C 1
ATOM 622 O O . LEU A 1 79 ? 23.634 1.484 -30.892 1.00 85.06 79 LEU A O 1
ATOM 626 N N . LEU A 1 80 ? 21.526 2.195 -30.516 1.00 85.56 80 LEU A N 1
ATOM 627 C CA . LEU A 1 80 ? 21.190 1.228 -29.473 1.00 85.56 80 LEU A CA 1
ATOM 628 C C . LEU A 1 80 ? 21.150 -0.214 -30.016 1.00 85.56 80 LEU A C 1
ATOM 630 O O . LEU A 1 80 ? 21.635 -1.140 -29.368 1.00 85.56 80 LEU A O 1
ATOM 634 N N . MET A 1 81 ? 20.613 -0.409 -31.225 1.00 83.75 81 MET A N 1
ATOM 635 C CA . MET A 1 81 ? 20.364 -1.742 -31.789 1.00 83.75 81 MET A CA 1
ATOM 636 C C . MET A 1 81 ? 21.512 -2.309 -32.627 1.00 83.75 81 MET A C 1
ATOM 638 O O . MET A 1 81 ? 21.701 -3.525 -32.656 1.00 83.75 81 MET A O 1
ATOM 642 N N . VAL A 1 82 ? 22.303 -1.459 -33.285 1.00 77.25 82 VAL A N 1
ATOM 643 C CA . VAL A 1 82 ? 23.396 -1.853 -34.193 1.00 77.25 82 VAL A CA 1
ATOM 644 C C . VAL A 1 82 ? 24.406 -2.796 -33.534 1.00 77.25 82 VAL A C 1
ATOM 646 O O . VAL A 1 82 ? 24.952 -3.684 -34.191 1.00 77.25 82 VAL A O 1
ATOM 649 N N . ARG A 1 83 ? 24.651 -2.612 -32.234 1.00 70.75 83 ARG A N 1
ATOM 650 C CA . ARG A 1 83 ? 25.450 -3.510 -31.397 1.00 70.75 83 ARG A CA 1
ATOM 651 C C . ARG A 1 83 ? 24.753 -3.766 -30.074 1.00 70.75 83 ARG A C 1
ATOM 653 O O . ARG A 1 83 ? 25.333 -3.580 -29.009 1.00 70.75 83 ARG A O 1
ATOM 660 N N . SER A 1 84 ? 23.510 -4.227 -30.162 1.00 69.44 84 SER A N 1
ATOM 661 C CA . SER A 1 84 ? 22.693 -4.570 -28.997 1.00 69.44 84 SER A CA 1
ATOM 662 C C . SER A 1 84 ? 23.420 -5.485 -28.002 1.00 69.44 84 SER A C 1
ATOM 664 O O . SER A 1 84 ? 23.236 -5.331 -26.809 1.00 69.44 84 SER A O 1
ATOM 666 N N . GLN A 1 85 ? 24.313 -6.372 -28.451 1.00 67.94 85 GLN A N 1
ATOM 667 C CA . GLN A 1 85 ? 25.119 -7.219 -27.558 1.00 67.94 85 GLN A CA 1
ATOM 668 C C . GLN A 1 85 ? 26.140 -6.447 -26.708 1.00 67.94 85 GLN A C 1
ATOM 670 O O . GLN A 1 85 ? 26.400 -6.846 -25.577 1.00 67.94 85 GLN A O 1
ATOM 675 N N . ASP A 1 86 ? 26.716 -5.365 -27.238 1.00 68.81 86 ASP A N 1
ATOM 676 C CA . ASP A 1 86 ? 27.659 -4.521 -26.494 1.00 68.81 86 ASP A CA 1
ATOM 677 C C . ASP A 1 86 ? 26.882 -3.629 -25.504 1.00 68.81 86 ASP A C 1
ATOM 679 O O . ASP A 1 86 ? 27.302 -3.435 -24.364 1.00 68.81 86 ASP A O 1
ATOM 683 N N . VAL A 1 87 ? 25.718 -3.125 -25.934 1.00 70.25 87 VAL A N 1
ATOM 684 C CA . VAL A 1 87 ? 24.893 -2.162 -25.190 1.00 70.25 87 VAL A CA 1
ATOM 685 C C . VAL A 1 87 ? 24.026 -2.815 -24.106 1.00 70.25 87 VAL A C 1
ATOM 687 O O . VAL A 1 87 ? 23.981 -2.333 -22.979 1.00 70.25 87 VAL A O 1
ATOM 690 N N . PHE A 1 88 ? 23.382 -3.935 -24.429 1.00 73.44 88 PHE A N 1
ATOM 691 C CA . PHE A 1 88 ? 22.632 -4.793 -23.506 1.00 73.44 88 PHE A CA 1
ATOM 692 C C . PHE A 1 88 ? 23.493 -5.973 -23.042 1.00 73.44 88 PHE A C 1
ATOM 694 O O . PHE A 1 88 ? 22.997 -7.083 -22.835 1.00 73.44 88 PHE A O 1
ATOM 701 N N . SER A 1 89 ? 24.805 -5.751 -22.921 1.00 71.19 89 SER A N 1
ATOM 702 C CA . SER A 1 89 ? 25.706 -6.747 -22.351 1.00 71.19 89 SER A CA 1
ATOM 703 C C . SER A 1 89 ? 25.210 -7.143 -20.960 1.00 71.19 89 SER A C 1
ATOM 705 O O . SER A 1 89 ? 24.710 -6.313 -20.200 1.00 71.19 89 SER A O 1
ATOM 707 N N . ARG A 1 90 ? 25.287 -8.444 -20.656 1.00 70.25 90 ARG A N 1
ATOM 708 C CA . ARG A 1 90 ? 24.761 -8.986 -19.400 1.00 70.25 90 ARG A CA 1
ATOM 709 C C . ARG A 1 90 ? 25.399 -8.268 -18.222 1.00 70.25 90 ARG A C 1
ATOM 711 O O . ARG A 1 90 ? 26.623 -8.262 -18.094 1.00 70.25 90 ARG A O 1
ATOM 718 N N . LEU A 1 91 ? 24.552 -7.715 -17.367 1.00 70.12 91 LEU A N 1
ATOM 719 C CA . LEU A 1 91 ? 24.972 -7.203 -16.078 1.00 70.12 91 LEU A CA 1
ATOM 720 C C . LEU A 1 91 ? 25.092 -8.400 -15.148 1.00 70.12 91 LEU A C 1
ATOM 722 O O . LEU A 1 91 ? 24.126 -9.135 -14.943 1.00 70.12 91 LEU A O 1
ATOM 726 N N . ASP A 1 92 ? 26.292 -8.619 -14.632 1.00 66.75 92 ASP A N 1
ATOM 727 C CA . ASP A 1 92 ? 26.497 -9.538 -13.527 1.00 66.75 92 ASP A CA 1
ATOM 728 C C . ASP A 1 92 ? 26.231 -8.763 -12.227 1.00 66.75 92 ASP A C 1
ATOM 730 O O . ASP A 1 92 ? 26.999 -7.846 -11.931 1.00 66.75 92 ASP A O 1
ATOM 734 N N . PRO A 1 93 ? 25.166 -9.082 -11.465 1.00 62.44 93 PRO A N 1
ATOM 735 C CA . PRO A 1 93 ? 24.857 -8.391 -10.214 1.00 62.44 93 PRO A CA 1
ATOM 736 C C . PRO A 1 93 ? 25.995 -8.474 -9.188 1.00 62.44 93 PRO A C 1
ATOM 738 O O . PRO A 1 93 ? 26.145 -7.575 -8.365 1.00 62.44 93 PRO A O 1
ATOM 741 N N . ASP A 1 94 ? 26.814 -9.528 -9.245 1.00 63.22 94 ASP A N 1
ATOM 742 C CA . ASP A 1 94 ? 27.934 -9.726 -8.321 1.00 63.22 94 ASP A CA 1
ATOM 743 C C . ASP A 1 94 ? 29.195 -8.957 -8.758 1.00 63.22 94 ASP A C 1
ATOM 745 O O . ASP A 1 94 ? 30.124 -8.775 -7.969 1.00 63.22 94 ASP A O 1
ATOM 749 N N . HIS A 1 95 ? 29.230 -8.480 -10.008 1.00 64.56 95 HIS A N 1
ATOM 750 C CA . HIS A 1 95 ? 30.369 -7.779 -10.609 1.00 64.56 95 HIS A CA 1
ATOM 751 C C . HIS A 1 95 ? 29.955 -6.464 -11.287 1.00 64.56 95 HIS A C 1
ATOM 753 O O . HIS A 1 95 ? 30.625 -5.995 -12.214 1.00 64.56 95 HIS A O 1
ATOM 759 N N . ASP A 1 96 ? 28.848 -5.863 -10.845 1.00 68.75 96 ASP A N 1
ATOM 760 C CA . ASP A 1 96 ? 28.326 -4.641 -11.439 1.00 68.75 96 ASP A CA 1
ATOM 761 C C . ASP A 1 96 ? 29.295 -3.469 -11.206 1.00 68.75 96 ASP A C 1
ATOM 763 O O . ASP A 1 96 ? 29.587 -3.062 -10.080 1.00 68.75 96 ASP A O 1
ATOM 767 N N . ASN A 1 97 ? 29.810 -2.908 -12.300 1.00 71.50 97 ASN A N 1
ATOM 768 C CA . ASN A 1 97 ? 30.738 -1.789 -12.252 1.00 71.50 97 ASN A CA 1
ATOM 769 C C . ASN A 1 97 ? 29.973 -0.482 -11.975 1.00 71.50 97 ASN A C 1
ATOM 771 O O . ASN A 1 97 ? 29.352 0.092 -12.877 1.00 71.50 97 ASN A O 1
ATOM 775 N N . ASN A 1 98 ? 30.034 0.015 -10.736 1.00 68.06 98 ASN A N 1
ATOM 776 C CA . ASN A 1 98 ? 29.415 1.281 -10.307 1.00 68.06 98 ASN A CA 1
ATOM 777 C C . ASN A 1 98 ? 2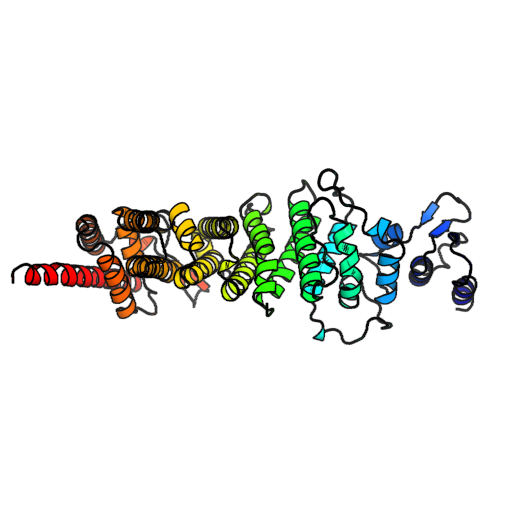9.968 2.531 -11.012 1.00 68.06 98 ASN A C 1
ATOM 779 O O . ASN A 1 98 ? 29.292 3.555 -11.045 1.00 68.06 98 ASN A O 1
ATOM 783 N N . THR A 1 99 ? 31.131 2.439 -11.666 1.00 70.62 99 THR A N 1
ATOM 784 C CA . THR A 1 99 ? 31.675 3.533 -12.490 1.00 70.62 99 THR A CA 1
ATOM 785 C C . THR A 1 99 ? 31.035 3.625 -13.877 1.00 70.62 99 THR A C 1
ATOM 787 O O . THR A 1 99 ? 31.100 4.676 -14.513 1.00 70.62 99 THR A O 1
ATOM 790 N N . ASN A 1 100 ? 30.389 2.555 -14.357 1.00 75.19 100 ASN A N 1
ATOM 791 C CA . ASN A 1 100 ? 29.660 2.587 -15.620 1.00 75.19 100 ASN A CA 1
ATOM 792 C C . ASN A 1 100 ? 28.252 3.158 -15.398 1.00 75.19 100 ASN A C 1
ATOM 794 O O . ASN A 1 100 ? 27.336 2.452 -14.974 1.00 75.19 100 ASN A O 1
ATOM 798 N N . THR A 1 101 ? 28.062 4.439 -15.704 1.00 79.06 101 THR A N 1
ATOM 799 C CA . THR A 1 101 ? 26.771 5.116 -15.521 1.00 79.06 101 THR A CA 1
ATOM 800 C C . THR A 1 101 ? 25.753 4.766 -16.602 1.00 79.06 101 THR A C 1
ATOM 802 O O . THR A 1 101 ? 24.559 4.945 -16.382 1.00 79.06 101 THR A O 1
ATOM 805 N N . PHE A 1 102 ? 26.165 4.217 -17.749 1.00 82.94 102 PHE A N 1
ATOM 806 C CA . PHE A 1 102 ? 25.254 4.007 -18.875 1.00 82.94 102 PHE A CA 1
ATOM 807 C C . PHE A 1 102 ? 24.038 3.116 -18.548 1.00 82.94 102 PHE A C 1
ATOM 809 O O . PHE A 1 102 ? 22.921 3.552 -18.830 1.00 82.94 102 PHE A O 1
ATOM 816 N N . PRO A 1 103 ? 24.184 1.933 -17.909 1.00 84.50 103 PRO A N 1
ATOM 817 C CA . PRO A 1 103 ? 23.032 1.133 -17.492 1.00 84.50 103 PRO A CA 1
ATOM 818 C C . PRO A 1 103 ? 22.055 1.921 -16.614 1.00 84.50 103 PRO A C 1
ATOM 820 O O . PRO A 1 103 ? 20.848 1.866 -16.830 1.00 84.50 103 PRO A O 1
ATOM 823 N N . LEU A 1 104 ? 22.571 2.717 -15.670 1.00 85.38 104 LEU A N 1
ATOM 824 C CA . LEU A 1 104 ? 21.748 3.565 -14.807 1.00 85.38 104 LEU A CA 1
ATOM 825 C C . LEU A 1 104 ? 20.913 4.557 -15.619 1.00 85.38 104 LEU A C 1
ATOM 827 O O . LEU A 1 104 ? 19.714 4.679 -15.381 1.00 85.38 104 LEU A O 1
ATOM 831 N N . LEU A 1 105 ? 21.521 5.219 -16.600 1.00 86.12 105 LEU A N 1
ATOM 832 C CA . LEU A 1 105 ? 20.835 6.192 -17.452 1.00 86.12 105 LEU A CA 1
ATOM 833 C C . LEU A 1 105 ? 19.805 5.541 -18.358 1.00 86.12 105 LEU A C 1
ATOM 835 O O . LEU A 1 105 ? 18.725 6.093 -18.542 1.00 86.12 105 LEU A O 1
ATOM 839 N N . LEU A 1 106 ? 20.128 4.373 -18.913 1.00 87.88 106 LEU A N 1
ATOM 840 C CA . LEU A 1 106 ? 19.206 3.620 -19.748 1.00 87.88 106 LEU A CA 1
ATOM 841 C C . LEU A 1 106 ? 17.949 3.251 -18.955 1.00 87.88 106 LEU A C 1
ATOM 843 O O . LEU A 1 106 ? 16.843 3.545 -19.400 1.00 87.88 106 LEU A O 1
ATOM 847 N N . TYR A 1 107 ? 18.106 2.670 -17.763 1.00 88.81 107 TYR A N 1
ATOM 848 C CA . TYR A 1 107 ? 16.969 2.270 -16.934 1.00 88.81 107 TYR A CA 1
ATOM 849 C C . TYR A 1 107 ? 16.209 3.455 -16.341 1.00 88.81 107 TYR A C 1
ATOM 851 O O . TYR A 1 107 ? 14.981 3.433 -16.326 1.00 88.81 107 TYR A O 1
ATOM 859 N N . SER A 1 108 ? 16.909 4.515 -15.938 1.00 89.50 108 SER A N 1
ATOM 860 C CA . SER A 1 108 ? 16.285 5.780 -15.540 1.00 89.50 108 SER A CA 1
ATOM 861 C C . SER A 1 108 ? 15.421 6.355 -16.668 1.00 89.50 108 SER A C 1
ATOM 863 O O . SER A 1 108 ? 14.248 6.662 -16.454 1.00 89.50 108 SER A O 1
ATOM 865 N N . ALA A 1 109 ? 15.955 6.418 -17.891 1.00 90.00 109 ALA A N 1
ATOM 866 C CA . ALA A 1 109 ? 15.218 6.899 -19.052 1.00 90.00 109 ALA A CA 1
ATOM 867 C C . ALA A 1 109 ? 14.016 6.009 -19.383 1.00 90.00 109 ALA A C 1
ATOM 869 O O . ALA A 1 109 ? 12.945 6.536 -19.681 1.00 90.00 109 ALA A O 1
ATOM 870 N N . ILE A 1 110 ? 14.162 4.680 -19.287 1.00 90.88 110 ILE A N 1
ATOM 871 C CA . ILE A 1 110 ? 13.053 3.731 -19.458 1.00 90.88 110 ILE A CA 1
ATOM 872 C C . ILE A 1 110 ? 11.932 4.061 -18.471 1.00 90.88 110 ILE A C 1
ATOM 874 O O . ILE A 1 110 ? 10.808 4.278 -18.912 1.00 90.88 110 ILE A O 1
ATOM 878 N N . LEU A 1 111 ? 12.215 4.174 -17.171 1.00 90.75 111 LEU A N 1
ATOM 879 C CA . LEU A 1 111 ? 11.180 4.478 -16.175 1.00 90.75 111 LEU A CA 1
ATOM 880 C C . LEU A 1 111 ? 10.494 5.819 -16.438 1.00 90.75 111 LEU A C 1
ATOM 882 O O . LEU A 1 111 ? 9.268 5.888 -16.502 1.00 90.75 111 LEU A O 1
ATOM 886 N N . LYS A 1 112 ? 11.277 6.871 -16.688 1.00 89.31 112 LYS A N 1
ATOM 887 C CA . LYS A 1 112 ? 10.739 8.201 -16.999 1.00 89.31 112 LYS A CA 1
ATOM 888 C C . LYS A 1 112 ? 9.940 8.229 -18.304 1.00 89.31 112 LYS A C 1
ATOM 890 O O . LYS A 1 112 ? 9.066 9.076 -18.466 1.00 89.31 112 LYS A O 1
ATOM 895 N N . SER A 1 113 ? 10.214 7.320 -19.242 1.00 88.81 113 SER A N 1
ATOM 896 C CA . SER A 1 113 ? 9.464 7.234 -20.497 1.00 88.81 113 SER A CA 1
ATOM 897 C C . SER A 1 113 ? 8.046 6.685 -20.323 1.00 88.81 113 SER A C 1
ATOM 899 O O . SER A 1 113 ? 7.185 7.071 -21.104 1.00 88.81 113 SER A O 1
ATOM 901 N N . PHE A 1 114 ? 7.772 5.881 -19.286 1.00 85.00 114 PHE A N 1
ATOM 902 C CA . PHE A 1 114 ? 6.403 5.446 -18.966 1.00 85.00 114 PHE A CA 1
ATOM 903 C C . PHE A 1 114 ? 5.526 6.615 -18.504 1.00 85.00 114 PHE A C 1
ATOM 905 O O . PHE A 1 114 ? 4.392 6.741 -18.954 1.00 85.00 114 PHE A O 1
ATOM 912 N N . ALA A 1 115 ? 6.086 7.530 -17.707 1.00 79.62 115 ALA A N 1
ATOM 913 C CA . ALA A 1 115 ? 5.391 8.746 -17.277 1.00 79.62 115 ALA A CA 1
ATOM 914 C C . ALA A 1 115 ? 5.143 9.747 -18.425 1.00 79.62 115 ALA A C 1
ATOM 916 O O . ALA A 1 115 ? 4.249 10.592 -18.358 1.00 79.62 115 ALA A O 1
ATOM 917 N N . LYS A 1 116 ? 5.909 9.661 -19.521 1.00 78.94 116 LYS A N 1
ATOM 918 C CA . LYS A 1 116 ? 5.706 10.488 -20.719 1.00 78.94 116 LYS A CA 1
ATOM 919 C C . LYS A 1 116 ? 4.615 9.849 -21.592 1.00 78.94 116 LYS A C 1
ATOM 921 O O . LYS A 1 116 ? 4.907 9.055 -22.479 1.00 78.94 116 LYS A O 1
ATOM 926 N N . SER A 1 117 ? 3.353 10.217 -21.341 1.00 57.72 117 SER A N 1
ATOM 927 C CA . SER A 1 117 ? 2.171 9.696 -22.053 1.00 57.72 117 SER A CA 1
ATOM 928 C C . SER A 1 117 ? 2.348 9.642 -23.587 1.00 57.72 117 SER A C 1
ATOM 930 O O . SER A 1 117 ? 2.790 10.633 -24.183 1.00 57.72 117 SER A O 1
ATOM 932 N N . PRO A 1 118 ? 1.912 8.558 -24.268 1.00 55.44 118 PRO A N 1
ATOM 933 C CA . PRO A 1 118 ? 1.909 8.470 -25.733 1.00 55.44 118 PRO A CA 1
ATOM 934 C C . PRO A 1 118 ? 1.143 9.619 -26.410 1.00 55.44 118 PRO A C 1
ATOM 936 O O . PRO A 1 118 ? 1.469 10.002 -27.532 1.00 55.44 118 PRO A O 1
ATOM 939 N N . GLY A 1 119 ? 0.151 10.203 -25.722 1.00 52.62 119 GLY A N 1
ATOM 940 C CA . GLY A 1 119 ? -0.632 11.345 -26.206 1.00 52.62 119 GLY A CA 1
ATOM 941 C C . GLY A 1 119 ? 0.125 12.679 -26.219 1.00 52.62 119 GLY A C 1
ATOM 942 O O . GLY A 1 119 ? -0.312 13.620 -26.878 1.00 52.62 119 GLY A O 1
ATOM 943 N N . CYS A 1 120 ? 1.274 12.763 -25.541 1.00 54.84 120 CYS A N 1
ATOM 944 C CA . CYS A 1 120 ? 2.152 13.936 -25.547 1.00 54.84 120 CYS A CA 1
ATOM 945 C C . CYS A 1 120 ? 3.139 13.936 -26.728 1.00 54.84 120 CYS A C 1
ATOM 947 O O . CYS A 1 120 ? 3.834 14.931 -26.959 1.00 54.84 120 CYS A O 1
ATOM 949 N N . LEU A 1 121 ? 3.216 12.840 -27.493 1.00 66.94 121 LEU A N 1
ATOM 950 C CA . LEU A 1 121 ? 4.089 12.748 -28.658 1.00 66.94 121 LEU A CA 1
ATOM 951 C C . LEU A 1 121 ? 3.458 13.490 -29.835 1.00 66.94 121 LEU A C 1
ATOM 953 O O . LEU A 1 121 ? 2.567 13.005 -30.525 1.00 66.94 121 LEU A O 1
ATOM 957 N N . THR A 1 122 ? 3.952 14.700 -30.081 1.00 64.12 122 THR A N 1
ATOM 958 C CA . THR A 1 122 ? 3.475 15.550 -31.182 1.00 64.12 122 THR A CA 1
ATOM 959 C C . THR A 1 122 ? 3.901 15.046 -32.567 1.00 64.12 122 THR A C 1
ATOM 961 O O . THR A 1 122 ? 3.390 15.536 -33.574 1.00 64.12 122 THR A O 1
ATOM 964 N N . GLN A 1 123 ? 4.845 14.098 -32.646 1.00 75.50 123 GLN A N 1
ATOM 965 C CA . GLN A 1 123 ? 5.429 13.592 -33.894 1.00 75.50 123 GLN A CA 1
ATOM 966 C C . GLN A 1 123 ? 5.746 12.087 -33.809 1.00 75.50 123 GLN A C 1
ATOM 968 O O . GLN A 1 123 ? 5.804 11.517 -32.724 1.00 75.50 123 GLN A O 1
ATOM 973 N N . GLY A 1 124 ? 5.948 11.432 -34.958 1.00 79.25 124 GLY A N 1
ATOM 974 C CA . GLY A 1 124 ? 6.268 9.998 -35.033 1.00 79.25 124 GLY A CA 1
ATOM 975 C C . GLY A 1 124 ? 7.767 9.676 -34.941 1.00 79.25 124 GLY A C 1
ATOM 976 O O . GLY A 1 124 ? 8.610 10.566 -34.961 1.00 79.25 124 GLY A O 1
ATOM 977 N N . PHE A 1 125 ? 8.105 8.383 -34.907 1.00 82.50 125 PHE A N 1
ATOM 978 C CA . PHE A 1 125 ? 9.480 7.854 -34.823 1.00 82.50 125 PHE A CA 1
ATOM 979 C C . PHE A 1 125 ? 10.458 8.404 -35.884 1.00 82.50 125 PHE A C 1
ATOM 981 O O . PHE A 1 125 ? 11.616 8.683 -35.576 1.00 82.50 125 PHE A O 1
ATOM 988 N N . ASP A 1 126 ? 9.994 8.599 -37.123 1.00 83.06 126 ASP A N 1
ATOM 989 C CA . ASP A 1 126 ? 10.793 9.155 -38.230 1.00 83.06 126 ASP A CA 1
ATOM 990 C C . ASP A 1 126 ? 10.869 10.694 -38.220 1.00 83.06 126 ASP A C 1
ATOM 992 O O . ASP A 1 126 ? 11.271 11.321 -39.203 1.00 83.06 126 ASP A O 1
ATOM 996 N N . SER A 1 127 ? 10.470 11.322 -37.115 1.00 78.81 127 SER A N 1
ATOM 997 C CA . SER A 1 127 ? 10.549 12.764 -36.949 1.00 78.81 127 SER A CA 1
ATOM 998 C C . SER A 1 127 ? 11.992 13.284 -37.090 1.00 78.81 127 SER A C 1
ATOM 1000 O O . SER A 1 127 ? 12.929 12.684 -36.551 1.00 78.81 127 SER A O 1
ATOM 1002 N N . PRO A 1 128 ? 12.190 14.447 -37.744 1.00 78.25 128 PRO A N 1
ATOM 1003 C CA . PRO A 1 128 ? 13.480 15.129 -37.783 1.00 78.25 128 PRO A CA 1
ATOM 1004 C C . PRO A 1 128 ? 13.823 15.847 -36.464 1.00 78.25 128 PRO A C 1
ATOM 1006 O O . PRO A 1 128 ? 14.806 16.587 -36.429 1.00 78.25 128 PRO A O 1
ATOM 1009 N N . LEU A 1 129 ? 13.020 15.689 -35.402 1.00 82.50 129 LEU A N 1
ATOM 1010 C CA . LEU A 1 129 ? 13.303 16.245 -34.079 1.00 82.50 129 LEU A CA 1
ATOM 1011 C C . LEU A 1 129 ? 14.681 15.804 -33.594 1.00 82.50 129 LEU A C 1
ATOM 1013 O O . LEU A 1 129 ? 15.105 14.680 -33.830 1.00 82.50 129 LEU A O 1
ATOM 1017 N N . VAL A 1 130 ? 15.368 16.699 -32.892 1.00 84.38 130 VAL A N 1
ATOM 1018 C CA . VAL A 1 130 ? 16.706 16.465 -32.349 1.00 84.38 130 VAL A CA 1
ATOM 1019 C C . VAL A 1 130 ? 16.601 16.563 -30.832 1.00 84.38 130 VAL A C 1
ATOM 1021 O O . VAL A 1 130 ? 16.473 17.654 -30.276 1.00 84.38 130 VAL A O 1
ATOM 1024 N N . LEU A 1 131 ? 16.598 15.404 -30.177 1.00 86.06 131 LEU A N 1
ATOM 1025 C CA . LEU A 1 131 ? 16.272 15.229 -28.762 1.00 86.06 131 LEU A CA 1
ATOM 1026 C C . LEU A 1 131 ? 17.440 14.588 -28.012 1.00 86.06 131 LEU A C 1
ATOM 1028 O O . LEU A 1 131 ? 18.228 13.834 -28.595 1.00 86.06 131 LEU A O 1
ATOM 1032 N N . GLY A 1 132 ? 17.541 14.877 -26.713 1.00 87.19 132 GLY A N 1
ATOM 1033 C CA . GLY A 1 132 ? 18.387 14.085 -25.818 1.00 87.19 132 GLY A CA 1
ATOM 1034 C C . GLY A 1 132 ? 17.885 12.641 -25.748 1.00 87.19 132 GLY A C 1
ATOM 1035 O O . GLY A 1 132 ? 16.739 12.369 -26.106 1.00 87.19 132 GLY A O 1
ATOM 1036 N N . PHE A 1 133 ? 18.730 11.711 -25.303 1.00 87.69 133 PHE A N 1
ATOM 1037 C CA . PHE A 1 133 ? 18.379 10.287 -25.275 1.00 87.69 133 PHE A CA 1
ATOM 1038 C C . PHE A 1 133 ? 17.100 10.006 -24.462 1.00 87.69 133 PHE A C 1
ATOM 1040 O O . PHE A 1 133 ? 16.192 9.342 -24.960 1.00 87.69 133 PHE A O 1
ATOM 1047 N N . GLU A 1 134 ? 16.983 10.584 -23.262 1.00 87.62 134 GLU A N 1
ATOM 1048 C CA . GLU A 1 134 ? 15.816 10.420 -22.379 1.00 87.62 134 GLU A CA 1
ATOM 1049 C C . GLU A 1 134 ? 14.503 10.922 -23.012 1.00 87.62 134 GLU A C 1
ATOM 1051 O O . GLU A 1 134 ? 13.442 10.325 -22.835 1.00 87.62 134 GLU A O 1
ATOM 1056 N N . ASP A 1 135 ? 14.560 12.011 -23.779 1.00 86.62 135 ASP A N 1
ATOM 1057 C CA . ASP A 1 135 ? 13.390 12.583 -24.458 1.00 86.62 135 ASP A CA 1
ATOM 1058 C C . ASP A 1 135 ? 13.049 11.860 -25.762 1.00 86.62 135 ASP A C 1
ATOM 1060 O O . ASP A 1 135 ? 11.912 11.910 -26.226 1.00 86.62 135 ASP A O 1
ATOM 1064 N N . ALA A 1 136 ? 14.031 11.190 -26.363 1.00 88.19 136 ALA A N 1
ATOM 1065 C CA . ALA A 1 136 ? 13.851 10.416 -27.579 1.00 88.19 136 ALA A CA 1
ATOM 1066 C C . ALA A 1 136 ? 13.283 9.016 -27.308 1.00 88.19 136 ALA A C 1
ATOM 1068 O O . ALA A 1 136 ? 12.604 8.466 -28.173 1.00 88.19 136 ALA A O 1
ATOM 1069 N N . LEU A 1 137 ? 13.546 8.441 -26.130 1.00 88.88 137 LEU A N 1
ATOM 1070 C CA . LEU A 1 137 ? 13.173 7.066 -25.796 1.00 88.88 137 LEU A CA 1
ATOM 1071 C C . LEU A 1 137 ? 11.669 6.751 -25.948 1.00 88.88 137 LEU A C 1
ATOM 1073 O O . LEU A 1 137 ? 11.366 5.713 -26.540 1.00 88.88 137 LEU A O 1
ATOM 1077 N N . PRO A 1 138 ? 10.717 7.622 -25.539 1.00 88.25 138 PRO A N 1
ATOM 1078 C CA . PRO A 1 138 ? 9.284 7.369 -25.733 1.00 88.25 138 PRO A CA 1
ATOM 1079 C C . PRO A 1 138 ? 8.869 7.082 -27.187 1.00 88.25 138 PRO A C 1
ATOM 1081 O O . PRO A 1 138 ? 7.864 6.421 -27.422 1.00 88.25 138 PRO A O 1
ATOM 1084 N N . TYR A 1 139 ? 9.640 7.541 -28.180 1.00 87.00 139 TYR A N 1
ATOM 1085 C CA . TYR A 1 139 ? 9.340 7.341 -29.603 1.00 87.00 139 TYR A CA 1
ATOM 1086 C C . TYR A 1 139 ? 9.698 5.937 -30.120 1.00 87.00 139 TYR A C 1
ATOM 1088 O O . TYR A 1 139 ? 9.347 5.602 -31.255 1.00 87.00 139 TYR A O 1
ATOM 1096 N N . PHE A 1 140 ? 10.458 5.147 -29.355 1.00 87.75 140 PHE A N 1
ATOM 1097 C CA . PHE A 1 140 ? 10.912 3.814 -29.769 1.00 87.75 140 PHE A CA 1
ATOM 1098 C C . PHE A 1 140 ? 11.005 2.791 -28.630 1.00 87.75 140 PHE A C 1
ATOM 1100 O O . PHE A 1 140 ? 11.611 1.734 -28.813 1.00 87.75 140 PHE A O 1
ATOM 1107 N N . LEU A 1 141 ? 10.419 3.082 -27.466 1.00 87.25 141 LEU A N 1
ATOM 1108 C CA . LEU A 1 141 ? 10.439 2.199 -26.299 1.00 87.25 141 LEU A CA 1
ATOM 1109 C C . LEU A 1 141 ? 9.850 0.810 -26.618 1.00 87.25 141 LEU A C 1
ATOM 1111 O O . LEU A 1 141 ? 10.422 -0.212 -26.242 1.00 87.25 141 LEU A O 1
ATOM 1115 N N . ASP A 1 142 ? 8.760 0.767 -27.387 1.00 85.88 142 ASP A N 1
ATOM 1116 C CA . ASP A 1 142 ? 8.105 -0.463 -27.847 1.00 85.88 142 ASP A CA 1
ATOM 1117 C C . ASP A 1 142 ? 9.042 -1.378 -28.647 1.00 85.88 142 ASP A C 1
ATOM 1119 O O . ASP A 1 142 ? 8.941 -2.604 -28.592 1.00 85.88 142 ASP A O 1
ATOM 1123 N N . LYS A 1 143 ? 10.004 -0.782 -29.359 1.00 87.38 143 LYS A N 1
ATOM 1124 C CA . LYS A 1 143 ? 10.946 -1.490 -30.234 1.00 87.38 143 LYS A CA 1
ATOM 1125 C C . LYS A 1 143 ? 12.106 -2.137 -29.485 1.00 87.38 143 LYS A C 1
ATOM 1127 O O . LYS A 1 143 ? 12.879 -2.861 -30.113 1.00 87.38 143 LYS A O 1
ATOM 1132 N N . ILE A 1 144 ? 12.269 -1.855 -28.191 1.00 85.44 144 ILE A N 1
ATOM 1133 C CA . ILE A 1 144 ? 13.389 -2.362 -27.383 1.00 85.44 144 ILE A CA 1
ATOM 1134 C C . ILE A 1 144 ? 12.946 -3.337 -26.288 1.00 85.44 144 ILE A C 1
ATOM 1136 O O . ILE A 1 144 ? 13.802 -3.881 -25.589 1.00 85.44 144 ILE A O 1
ATOM 1140 N N . TYR A 1 145 ? 11.642 -3.623 -26.169 1.00 84.81 145 TYR A N 1
ATOM 1141 C CA . TYR A 1 145 ? 11.107 -4.516 -25.136 1.00 84.81 145 TYR A CA 1
ATOM 1142 C C . TYR A 1 145 ? 11.694 -5.925 -25.157 1.00 84.81 145 TYR A C 1
ATOM 1144 O O . TYR A 1 145 ? 11.895 -6.501 -24.095 1.00 84.81 145 TYR A O 1
ATOM 1152 N N . ASP A 1 146 ? 12.025 -6.461 -26.331 1.00 81.38 146 ASP A N 1
ATOM 1153 C CA . ASP A 1 146 ? 12.628 -7.794 -26.435 1.00 81.38 146 ASP A CA 1
ATOM 1154 C C . ASP A 1 146 ? 14.155 -7.770 -26.184 1.00 81.38 146 ASP A C 1
ATOM 1156 O O . ASP A 1 146 ? 14.760 -8.806 -25.910 1.00 81.38 146 ASP A O 1
ATOM 1160 N N . ALA A 1 147 ? 14.799 -6.596 -26.250 1.00 81.44 147 ALA A N 1
ATOM 1161 C CA . ALA A 1 147 ? 16.249 -6.448 -26.092 1.00 81.44 147 ALA A CA 1
ATOM 1162 C C . ALA A 1 147 ? 16.666 -6.174 -24.638 1.00 81.44 147 ALA A C 1
ATOM 1164 O O . ALA A 1 147 ? 17.641 -6.761 -24.166 1.00 81.44 147 ALA A O 1
ATOM 1165 N N . VAL A 1 148 ? 15.904 -5.350 -23.909 1.00 80.94 148 VAL A N 1
ATOM 1166 C CA . VAL A 1 148 ? 16.163 -5.012 -22.496 1.00 80.94 148 VAL A CA 1
ATOM 1167 C C . VAL A 1 148 ? 16.286 -6.255 -21.589 1.00 80.94 148 VAL A C 1
ATOM 1169 O O . VAL A 1 148 ? 17.249 -6.318 -20.824 1.00 80.94 148 VAL A O 1
ATOM 1172 N N . PRO A 1 149 ? 15.415 -7.287 -21.685 1.00 75.50 149 PRO A N 1
ATOM 1173 C CA . PRO A 1 149 ? 15.505 -8.466 -20.825 1.00 75.50 149 PRO A CA 1
ATOM 1174 C C . PRO A 1 149 ? 16.823 -9.235 -20.937 1.00 75.50 149 PRO A C 1
ATOM 1176 O O . PRO A 1 149 ? 17.275 -9.836 -19.963 1.00 75.50 149 PRO A O 1
ATOM 1179 N N . SER A 1 150 ? 17.480 -9.202 -22.103 1.00 73.94 150 SER A N 1
ATOM 1180 C CA . SER A 1 150 ? 18.747 -9.915 -22.308 1.00 73.94 150 SER A CA 1
ATOM 1181 C C . SER A 1 150 ? 19.883 -9.420 -21.406 1.00 73.94 150 SER A C 1
ATOM 1183 O O . SER A 1 150 ? 20.825 -10.172 -21.142 1.00 73.94 150 SER A O 1
ATOM 1185 N N . MET A 1 151 ? 19.748 -8.207 -20.865 1.00 71.50 151 MET A N 1
ATOM 1186 C CA . MET A 1 151 ? 20.698 -7.593 -19.945 1.00 71.50 151 MET A CA 1
ATOM 1187 C C . MET A 1 151 ? 20.652 -8.225 -18.535 1.00 71.50 151 MET A C 1
ATOM 1189 O O . MET A 1 151 ? 21.637 -8.129 -17.808 1.00 71.50 151 MET A O 1
ATOM 1193 N N . PHE A 1 152 ? 19.558 -8.924 -18.174 1.00 63.16 152 PHE A N 1
ATOM 1194 C CA . PHE A 1 152 ? 19.276 -9.466 -16.829 1.00 63.16 152 PHE A CA 1
ATOM 1195 C C . PHE A 1 152 ? 19.108 -10.987 -16.743 1.00 63.16 152 PHE A C 1
ATOM 1197 O O . PHE A 1 152 ? 18.591 -11.475 -15.740 1.00 63.16 152 PHE A O 1
ATOM 1204 N N . SER A 1 153 ? 19.517 -11.768 -17.747 1.00 55.19 153 SER A N 1
ATOM 1205 C CA . SER A 1 153 ? 19.124 -13.189 -17.862 1.00 55.19 153 SER A CA 1
ATOM 1206 C C . SER A 1 153 ? 19.556 -14.136 -16.716 1.00 55.19 153 SER A C 1
ATOM 1208 O O . SER A 1 153 ? 19.351 -15.339 -16.835 1.00 55.19 153 SER A O 1
ATOM 1210 N N . THR A 1 154 ? 20.203 -13.653 -15.654 1.00 50.12 154 THR A N 1
ATOM 1211 C CA . THR A 1 154 ? 20.472 -14.388 -14.404 1.00 50.12 154 THR A CA 1
ATOM 1212 C C . THR A 1 154 ? 19.446 -14.117 -13.295 1.00 50.12 154 THR A C 1
ATOM 1214 O O . THR A 1 154 ? 19.339 -14.919 -12.375 1.00 50.12 154 THR A O 1
ATOM 1217 N N . VAL A 1 155 ? 18.683 -13.019 -13.361 1.00 45.69 155 VAL A N 1
ATOM 1218 C CA . VAL A 1 155 ? 17.831 -12.525 -12.257 1.00 45.69 155 VAL A CA 1
ATOM 1219 C C . VAL A 1 155 ? 16.369 -12.977 -12.383 1.00 45.69 155 VAL A C 1
ATOM 1221 O O . VAL A 1 155 ? 15.623 -12.955 -11.405 1.00 45.69 155 VAL A O 1
ATOM 1224 N N . ILE A 1 156 ? 15.936 -13.395 -13.574 1.00 45.69 156 ILE A N 1
ATOM 1225 C CA . ILE A 1 156 ? 14.558 -13.825 -13.835 1.00 45.69 156 ILE A CA 1
ATOM 1226 C C . ILE A 1 156 ? 14.618 -15.073 -14.722 1.00 45.69 156 ILE A C 1
ATOM 1228 O O . ILE A 1 156 ? 14.983 -14.979 -15.892 1.00 45.69 156 ILE A O 1
ATOM 1232 N N . GLU A 1 157 ? 14.287 -16.244 -14.167 1.00 42.44 157 GLU A N 1
ATOM 1233 C CA . GLU A 1 157 ? 13.944 -17.415 -14.982 1.00 42.44 157 GLU A CA 1
ATOM 1234 C C . GLU A 1 157 ? 12.715 -17.043 -15.818 1.00 42.44 157 GLU A C 1
ATOM 1236 O O . GLU A 1 157 ? 11.636 -16.809 -15.279 1.00 42.44 157 GLU A O 1
ATOM 1241 N N . ASP A 1 158 ? 12.900 -16.898 -17.128 1.00 42.81 158 ASP A N 1
ATOM 1242 C CA . ASP A 1 158 ? 11.851 -16.458 -18.044 1.00 42.81 158 ASP A CA 1
ATOM 1243 C C . ASP A 1 158 ? 11.046 -17.669 -18.549 1.00 42.81 158 ASP A C 1
ATOM 1245 O O . ASP A 1 158 ? 11.602 -18.508 -19.268 1.00 42.81 158 ASP A O 1
ATOM 1249 N N . PRO A 1 159 ? 9.740 -17.789 -18.250 1.00 42.09 159 PRO A N 1
ATOM 1250 C CA . PRO A 1 159 ? 8.845 -18.614 -19.038 1.00 42.09 159 PRO A CA 1
ATOM 1251 C C . PRO A 1 159 ? 8.418 -17.794 -20.263 1.00 42.09 159 PRO A C 1
ATOM 1253 O O . PRO A 1 159 ? 7.311 -17.258 -20.315 1.00 42.09 159 PRO A O 1
ATOM 1256 N N . SER A 1 160 ? 9.297 -17.653 -21.258 1.00 45.00 160 SER A N 1
ATOM 1257 C CA . SER A 1 160 ? 8.907 -16.966 -22.489 1.00 45.00 160 SER A CA 1
ATOM 1258 C C . SER A 1 160 ? 7.961 -17.862 -23.299 1.00 45.00 160 SER A C 1
ATOM 1260 O O . SER A 1 160 ? 8.288 -18.986 -23.686 1.00 45.00 160 SER A O 1
ATOM 1262 N N . SER A 1 161 ? 6.743 -17.368 -23.530 1.00 48.78 161 SER A N 1
ATOM 1263 C CA . SER A 1 161 ? 5.844 -17.880 -24.562 1.00 48.78 161 SER A CA 1
ATOM 1264 C C . SER A 1 161 ? 5.687 -16.800 -25.628 1.00 48.78 161 SER A C 1
ATOM 1266 O O . SER A 1 161 ? 5.654 -15.609 -25.322 1.00 48.78 161 SER A O 1
ATOM 1268 N N . VAL A 1 162 ? 5.637 -17.220 -26.888 1.00 52.16 162 VAL A N 1
ATOM 1269 C CA . VAL A 1 162 ? 5.707 -16.357 -28.079 1.00 52.16 162 VAL A CA 1
ATOM 1270 C C . VAL A 1 162 ? 4.458 -15.462 -28.255 1.00 52.16 162 VAL A C 1
ATOM 1272 O O . VAL A 1 162 ? 4.483 -14.554 -29.081 1.00 52.16 162 VAL A O 1
ATOM 1275 N N . ASP A 1 163 ? 3.421 -15.625 -27.422 1.00 56.88 163 ASP A N 1
ATOM 1276 C CA . ASP A 1 163 ? 2.100 -14.991 -27.576 1.00 56.88 163 ASP A CA 1
ATOM 1277 C C . ASP A 1 163 ? 1.728 -13.981 -26.461 1.00 56.88 163 ASP A C 1
ATOM 1279 O O . ASP A 1 163 ? 0.550 -13.697 -26.236 1.00 56.88 163 ASP A O 1
ATOM 1283 N N . GLU A 1 164 ? 2.701 -13.422 -25.735 1.00 65.19 164 GLU A N 1
ATOM 1284 C CA . GLU A 1 164 ? 2.419 -12.459 -24.657 1.00 65.19 164 GLU A CA 1
ATOM 1285 C C . GLU A 1 164 ? 1.960 -11.072 -25.194 1.00 65.19 164 GLU A C 1
ATOM 1287 O O . GLU A 1 164 ? 2.633 -10.495 -26.057 1.00 65.19 164 GLU A O 1
ATOM 1292 N N . PRO A 1 165 ? 0.847 -10.500 -24.677 1.00 70.44 165 PRO A N 1
ATOM 1293 C CA . PRO A 1 165 ? 0.387 -9.143 -24.984 1.00 70.44 165 PRO A CA 1
ATOM 1294 C C . PRO A 1 165 ? 1.471 -8.066 -24.833 1.00 70.44 165 PRO A C 1
ATOM 1296 O O . PRO A 1 165 ? 2.280 -8.097 -23.905 1.00 70.44 165 PRO A O 1
ATOM 1299 N N . SER A 1 166 ? 1.438 -7.043 -25.693 1.00 70.38 166 SER A N 1
ATOM 1300 C CA . SER A 1 166 ? 2.416 -5.945 -25.668 1.00 70.38 166 SER A CA 1
ATOM 1301 C C . SER A 1 166 ? 2.430 -5.156 -24.355 1.00 70.38 166 SER A C 1
ATOM 1303 O O . SER A 1 166 ? 3.490 -4.668 -23.970 1.00 70.38 166 SER A O 1
ATOM 1305 N N . SER A 1 167 ? 1.292 -5.045 -23.657 1.00 74.44 167 SER A N 1
ATOM 1306 C CA . SER A 1 167 ? 1.235 -4.384 -22.346 1.00 74.44 167 SER A CA 1
ATOM 1307 C C . SER A 1 167 ? 1.977 -5.176 -21.269 1.00 74.44 167 SER A C 1
ATOM 1309 O O . SER A 1 167 ? 2.684 -4.601 -20.456 1.00 74.44 167 SER A O 1
ATOM 1311 N N . LEU A 1 168 ? 1.949 -6.508 -21.300 1.00 79.56 168 LEU A N 1
ATOM 1312 C CA . LEU A 1 168 ? 2.716 -7.314 -20.345 1.00 79.56 168 LEU A CA 1
ATOM 1313 C C . LEU A 1 168 ? 4.222 -7.254 -20.623 1.00 79.56 168 LEU A C 1
ATOM 1315 O O . LEU A 1 168 ? 5.019 -7.208 -19.686 1.00 79.56 168 LEU A O 1
ATOM 1319 N N . LYS A 1 169 ? 4.624 -7.149 -21.897 1.00 81.62 169 LYS A N 1
ATOM 1320 C CA . LYS A 1 169 ? 6.028 -6.898 -22.262 1.00 81.62 169 LYS A CA 1
ATOM 1321 C C . LYS A 1 169 ? 6.536 -5.559 -21.727 1.00 81.62 169 LYS A C 1
ATOM 1323 O O . LYS A 1 169 ? 7.650 -5.499 -21.205 1.00 81.62 169 LYS A O 1
ATOM 1328 N N . SER A 1 170 ? 5.735 -4.496 -21.830 1.00 85.81 170 SER A N 1
ATOM 1329 C CA . SER A 1 170 ? 6.121 -3.181 -21.311 1.00 85.81 170 SER A CA 1
ATOM 1330 C C . SER A 1 170 ? 6.260 -3.205 -19.785 1.00 85.81 170 SER A C 1
ATOM 1332 O O . SER A 1 170 ? 7.279 -2.757 -19.259 1.00 85.81 170 SER A O 1
ATOM 1334 N N . LEU A 1 171 ? 5.322 -3.835 -19.073 1.00 87.62 171 LEU A N 1
ATOM 1335 C CA . LEU A 1 171 ? 5.391 -3.996 -17.616 1.00 87.62 171 LEU A CA 1
ATOM 1336 C C . LEU A 1 171 ? 6.552 -4.886 -17.168 1.00 87.62 171 LEU A C 1
ATOM 1338 O O . LEU A 1 171 ? 7.146 -4.652 -16.117 1.00 87.62 171 LEU A O 1
ATOM 1342 N N . ARG A 1 172 ? 6.948 -5.871 -17.976 1.00 85.81 172 ARG A N 1
ATOM 1343 C CA . ARG A 1 172 ? 8.156 -6.660 -17.718 1.00 85.81 172 ARG A CA 1
ATOM 1344 C C . ARG A 1 172 ? 9.406 -5.782 -17.757 1.00 85.81 172 ARG A C 1
ATOM 1346 O O . ARG A 1 172 ? 10.245 -5.872 -16.863 1.00 85.81 172 ARG A O 1
ATOM 1353 N N . VAL A 1 173 ? 9.523 -4.917 -18.767 1.00 87.88 173 VAL A N 1
ATOM 1354 C CA . VAL A 1 173 ? 10.621 -3.943 -18.874 1.00 87.88 173 VAL A CA 1
ATOM 1355 C C . VAL A 1 173 ? 10.618 -2.959 -17.707 1.00 87.88 173 VAL A C 1
ATOM 1357 O O . VAL A 1 173 ? 11.677 -2.727 -17.125 1.00 87.88 173 VAL A O 1
ATOM 1360 N N . LEU A 1 174 ? 9.446 -2.460 -17.311 1.00 90.12 174 LEU A N 1
ATOM 1361 C CA . LEU A 1 174 ? 9.261 -1.635 -16.115 1.00 90.12 174 LEU A CA 1
ATOM 1362 C C . LEU A 1 174 ? 9.792 -2.344 -14.856 1.00 90.12 174 LEU A C 1
ATOM 1364 O O . LEU A 1 174 ? 10.633 -1.805 -14.137 1.00 90.12 174 LEU A O 1
ATOM 1368 N N . ALA A 1 175 ? 9.355 -3.584 -14.623 1.00 88.94 175 ALA A N 1
ATOM 1369 C CA . ALA A 1 175 ? 9.747 -4.383 -13.468 1.00 88.94 175 ALA A CA 1
ATOM 1370 C C . ALA A 1 175 ? 11.261 -4.631 -13.417 1.00 88.94 175 ALA A C 1
ATOM 1372 O O . ALA A 1 175 ? 11.878 -4.514 -12.359 1.00 88.94 175 ALA A O 1
ATOM 1373 N N . MET A 1 176 ? 11.877 -4.951 -14.558 1.00 86.69 176 MET A N 1
ATOM 1374 C CA . MET A 1 176 ? 13.327 -5.142 -14.653 1.00 86.69 176 MET A CA 1
ATOM 1375 C C . MET A 1 176 ? 14.096 -3.852 -14.383 1.00 86.69 176 MET A C 1
ATOM 1377 O O . MET A 1 176 ? 15.082 -3.876 -13.648 1.00 86.69 176 MET A O 1
ATOM 1381 N N . ALA A 1 177 ? 13.625 -2.730 -14.927 1.00 89.69 177 ALA A N 1
ATOM 1382 C CA . ALA A 1 177 ? 14.224 -1.427 -14.691 1.00 89.69 177 ALA A CA 1
ATOM 1383 C C . ALA A 1 177 ? 14.185 -1.055 -13.202 1.00 89.69 177 ALA A C 1
ATOM 1385 O O . ALA A 1 177 ? 15.218 -0.700 -12.641 1.00 89.69 177 ALA A O 1
ATOM 1386 N N . ILE A 1 178 ? 13.046 -1.227 -12.524 1.00 90.81 178 ILE A N 1
ATOM 1387 C CA . ILE A 1 178 ? 12.948 -0.969 -11.080 1.00 90.81 178 ILE A CA 1
ATOM 1388 C C . ILE A 1 178 ? 13.875 -1.904 -10.295 1.00 90.81 178 ILE A C 1
ATOM 1390 O O . ILE A 1 178 ? 14.660 -1.431 -9.474 1.00 90.81 178 ILE A O 1
ATOM 1394 N N . LYS A 1 179 ? 13.855 -3.216 -10.570 1.00 87.88 179 LYS A N 1
ATOM 1395 C CA . LYS A 1 179 ? 14.738 -4.186 -9.896 1.00 87.88 179 LYS A CA 1
ATOM 1396 C C . LYS A 1 179 ? 16.212 -3.820 -10.037 1.00 87.88 179 LYS A C 1
ATOM 1398 O O . LYS A 1 179 ? 16.959 -3.922 -9.065 1.00 87.88 179 LYS A O 1
ATOM 1403 N N . PHE A 1 180 ? 16.622 -3.358 -11.216 1.00 86.75 180 PHE A N 1
ATOM 1404 C CA . PHE A 1 180 ? 17.976 -2.871 -11.434 1.00 86.75 180 PHE A CA 1
ATOM 1405 C C . PHE A 1 180 ? 18.312 -1.660 -10.575 1.00 86.75 180 PHE A C 1
ATOM 1407 O O . PHE A 1 180 ? 19.351 -1.643 -9.919 1.00 86.75 180 PHE A O 1
ATOM 1414 N N . LEU A 1 181 ? 17.444 -0.647 -10.572 1.00 87.94 181 LEU A N 1
ATOM 1415 C CA . LEU A 1 181 ? 17.681 0.559 -9.789 1.00 87.94 181 LEU A CA 1
ATOM 1416 C C . LEU A 1 181 ? 17.748 0.239 -8.291 1.00 87.94 181 LEU A C 1
ATOM 1418 O O . LEU A 1 181 ? 18.631 0.747 -7.606 1.00 87.94 181 LEU A O 1
ATOM 1422 N N . LEU A 1 182 ? 16.895 -0.662 -7.792 1.00 87.62 182 LEU A N 1
ATOM 1423 C CA . LEU A 1 182 ? 16.947 -1.139 -6.404 1.00 87.62 182 LEU A CA 1
ATOM 1424 C C . LEU A 1 182 ? 18.230 -1.931 -6.097 1.00 87.62 182 LEU A C 1
ATOM 1426 O O . LEU A 1 182 ? 18.776 -1.823 -4.995 1.00 87.62 182 LEU A O 1
ATOM 1430 N N . HIS A 1 183 ? 18.734 -2.717 -7.053 1.00 84.94 183 HIS A N 1
ATOM 1431 C CA . HIS A 1 183 ? 20.033 -3.382 -6.933 1.00 84.94 183 HIS A CA 1
ATOM 1432 C C . HIS A 1 183 ? 21.171 -2.357 -6.850 1.00 84.94 183 HIS A C 1
ATOM 1434 O O . HIS A 1 183 ? 21.937 -2.386 -5.889 1.00 84.94 183 HIS A O 1
ATOM 1440 N N . ARG A 1 184 ? 21.224 -1.396 -7.782 1.00 82.19 184 ARG A N 1
ATOM 1441 C CA . ARG A 1 184 ? 22.210 -0.300 -7.800 1.00 82.19 184 ARG A CA 1
ATOM 1442 C C . ARG A 1 184 ? 22.211 0.510 -6.510 1.00 82.19 184 ARG A C 1
ATOM 1444 O O . ARG A 1 184 ? 23.273 0.841 -6.002 1.00 82.19 184 ARG A O 1
ATOM 1451 N N . LEU A 1 185 ? 21.031 0.778 -5.961 1.00 81.00 185 LEU A N 1
ATOM 1452 C CA . LEU A 1 185 ? 20.850 1.488 -4.697 1.00 81.00 185 LEU A CA 1
ATOM 1453 C C . LEU A 1 185 ? 21.406 0.728 -3.481 1.00 81.00 185 LEU A C 1
ATOM 1455 O O . LEU A 1 185 ? 21.623 1.314 -2.427 1.00 81.00 185 LEU A O 1
ATOM 1459 N N . SER A 1 186 ? 21.612 -0.586 -3.611 1.00 79.19 186 SER A N 1
ATOM 1460 C CA . SER A 1 186 ? 22.198 -1.427 -2.562 1.00 79.19 186 SER A CA 1
ATOM 1461 C C . SER A 1 186 ? 23.729 -1.448 -2.593 1.00 79.19 186 SER A C 1
ATOM 1463 O O . SER A 1 186 ? 24.337 -2.000 -1.675 1.00 79.19 186 SER A O 1
ATOM 1465 N N . LEU A 1 187 ? 24.355 -0.917 -3.647 1.00 78.69 187 LEU A N 1
ATOM 1466 C CA . LEU A 1 187 ? 25.807 -0.921 -3.802 1.00 78.69 187 LEU A CA 1
ATOM 1467 C C . LEU A 1 187 ? 26.442 0.258 -3.041 1.00 78.69 187 LEU A C 1
ATOM 1469 O O . LEU A 1 187 ? 25.855 1.339 -2.982 1.00 78.69 187 LEU A O 1
ATOM 1473 N N . PRO A 1 188 ? 27.650 0.083 -2.473 1.00 66.81 188 PRO A N 1
ATOM 1474 C CA . PRO A 1 188 ? 28.396 1.190 -1.890 1.00 66.81 188 PRO A CA 1
ATOM 1475 C C . PRO A 1 188 ? 28.863 2.177 -2.983 1.00 66.81 188 PRO A C 1
ATOM 1477 O O . PRO A 1 188 ? 29.521 1.780 -3.945 1.00 66.81 188 PRO A O 1
ATOM 1480 N N . ASP A 1 189 ? 28.541 3.459 -2.778 1.00 66.19 189 ASP A N 1
ATOM 1481 C CA . ASP A 1 189 ? 28.978 4.681 -3.489 1.00 66.19 189 ASP A CA 1
ATOM 1482 C C . ASP A 1 189 ? 28.413 5.017 -4.894 1.00 66.19 189 ASP A C 1
ATOM 1484 O O . ASP A 1 189 ? 28.755 4.394 -5.898 1.00 66.19 189 ASP A O 1
ATOM 1488 N N . TYR A 1 190 ? 27.616 6.104 -4.967 1.00 56.03 190 TYR A N 1
ATOM 1489 C CA . TYR A 1 190 ? 27.909 7.428 -5.584 1.00 56.03 190 TYR A CA 1
ATOM 1490 C C . TYR A 1 190 ? 26.677 8.344 -5.371 1.00 56.03 190 TYR A C 1
ATOM 1492 O O . TYR A 1 190 ? 25.578 8.008 -5.810 1.00 56.03 190 TYR A O 1
ATOM 1500 N N . GLU A 1 191 ? 26.821 9.499 -4.711 1.00 60.78 191 GLU A N 1
ATOM 1501 C CA . GLU A 1 191 ? 25.695 10.375 -4.304 1.00 60.78 191 GLU A CA 1
ATOM 1502 C C . GLU A 1 191 ? 24.775 10.780 -5.476 1.00 60.78 191 GLU A C 1
ATOM 1504 O O . GLU A 1 191 ? 23.552 10.708 -5.376 1.00 60.78 191 GLU A O 1
ATOM 1509 N N . MET A 1 192 ? 25.352 11.090 -6.642 1.00 61.22 192 MET A N 1
ATOM 1510 C CA . MET A 1 192 ? 24.597 11.461 -7.849 1.00 61.22 192 MET A CA 1
ATOM 1511 C C . MET A 1 192 ? 23.764 10.299 -8.424 1.00 61.22 192 MET A C 1
ATOM 1513 O O . MET A 1 192 ? 22.712 10.519 -9.035 1.00 61.22 192 MET A O 1
ATOM 1517 N N . SER A 1 193 ? 24.216 9.056 -8.221 1.00 70.31 193 SER A N 1
ATOM 1518 C CA . SER A 1 193 ? 23.480 7.860 -8.637 1.00 70.31 193 SER A CA 1
ATOM 1519 C C . SER A 1 193 ? 22.230 7.681 -7.782 1.00 70.31 193 SER A C 1
ATOM 1521 O O . SER A 1 193 ? 21.174 7.366 -8.323 1.00 70.31 193 SER A O 1
ATOM 1523 N N . HIS A 1 194 ? 22.310 7.958 -6.477 1.00 77.75 194 HIS A N 1
ATOM 1524 C CA . HIS A 1 194 ? 21.151 7.902 -5.586 1.00 77.75 194 HIS A CA 1
ATOM 1525 C C . HIS A 1 194 ? 20.081 8.919 -5.976 1.00 77.75 194 HIS A C 1
ATOM 1527 O O . HIS A 1 194 ? 18.921 8.538 -6.096 1.00 77.75 194 HIS A O 1
ATOM 1533 N N . THR A 1 195 ? 20.456 10.169 -6.261 1.00 82.38 195 THR A N 1
ATOM 1534 C CA . THR A 1 195 ? 19.497 11.190 -6.715 1.00 82.38 195 THR A CA 1
ATOM 1535 C C . THR A 1 195 ? 18.784 10.755 -7.993 1.00 82.38 195 THR A C 1
ATOM 1537 O O . THR A 1 195 ? 17.558 10.765 -8.049 1.00 82.38 195 THR A O 1
ATOM 1540 N N . THR A 1 196 ? 19.536 10.273 -8.988 1.00 84.88 196 THR A N 1
ATOM 1541 C CA . THR A 1 196 ? 18.963 9.807 -10.263 1.00 84.88 196 THR A CA 1
ATOM 1542 C C . THR A 1 196 ? 18.019 8.617 -10.062 1.00 84.88 196 THR A C 1
ATOM 1544 O O . THR A 1 196 ? 16.949 8.563 -10.673 1.00 84.88 196 THR A O 1
ATOM 1547 N N . ILE A 1 197 ? 18.397 7.659 -9.208 1.00 88.50 197 ILE A N 1
ATOM 1548 C CA . ILE A 1 197 ? 17.560 6.501 -8.867 1.00 88.50 197 ILE A CA 1
ATOM 1549 C C . ILE A 1 197 ? 16.265 6.965 -8.200 1.00 88.50 197 ILE A C 1
ATOM 1551 O O . ILE A 1 197 ? 15.188 6.597 -8.664 1.00 88.50 197 ILE A O 1
ATOM 1555 N N . LEU A 1 198 ? 16.364 7.788 -7.152 1.00 88.12 198 LEU A N 1
ATOM 1556 C CA . LEU A 1 198 ? 15.217 8.285 -6.393 1.00 88.12 198 LEU A CA 1
ATOM 1557 C C . LEU A 1 198 ? 14.245 9.057 -7.284 1.00 88.12 198 LEU A C 1
ATOM 1559 O O . LEU A 1 198 ? 13.061 8.741 -7.290 1.00 88.12 198 LEU A O 1
ATOM 1563 N N . GLU A 1 199 ? 14.735 10.002 -8.087 1.00 89.00 199 GLU A N 1
ATOM 1564 C CA . GLU A 1 199 ? 13.903 10.754 -9.034 1.00 89.00 199 GLU A CA 1
ATOM 1565 C C . GLU A 1 199 ? 13.176 9.830 -10.015 1.00 89.00 199 GLU A C 1
ATOM 1567 O O . GLU A 1 199 ? 11.990 10.009 -10.280 1.00 89.00 199 GLU A O 1
ATOM 1572 N N . SER A 1 200 ? 13.868 8.814 -10.536 1.00 91.19 200 SER A N 1
ATOM 1573 C CA . SER A 1 200 ? 13.272 7.870 -11.488 1.00 91.19 200 SER A CA 1
ATOM 1574 C C . SER A 1 200 ? 12.183 7.013 -10.843 1.00 91.19 200 SER A C 1
ATOM 1576 O O . SER A 1 200 ? 11.161 6.751 -11.475 1.00 91.19 200 SER A O 1
ATOM 1578 N N . LEU A 1 201 ? 12.391 6.588 -9.591 1.00 92.81 201 LEU A N 1
ATOM 1579 C CA . LEU A 1 201 ? 11.409 5.822 -8.825 1.00 92.81 201 LEU A CA 1
ATOM 1580 C C . LEU A 1 201 ? 10.200 6.681 -8.414 1.00 92.81 201 LEU A C 1
ATOM 1582 O O . LEU A 1 201 ? 9.074 6.201 -8.462 1.00 92.81 201 LEU A O 1
ATOM 1586 N N . ILE A 1 202 ? 10.408 7.953 -8.065 1.00 91.12 202 ILE A N 1
ATOM 1587 C CA . ILE A 1 202 ? 9.317 8.894 -7.768 1.00 91.12 202 ILE A CA 1
ATOM 1588 C C . ILE A 1 202 ? 8.426 9.066 -9.001 1.00 91.12 202 ILE A C 1
ATOM 1590 O O . ILE A 1 202 ? 7.229 8.814 -8.922 1.00 91.12 202 ILE A O 1
ATOM 1594 N N . VAL A 1 203 ? 9.022 9.421 -10.145 1.00 91.56 203 VAL A N 1
ATOM 1595 C CA . VAL A 1 203 ? 8.291 9.687 -11.396 1.00 91.56 203 VAL A CA 1
ATOM 1596 C C . VAL A 1 203 ? 7.494 8.467 -11.855 1.00 91.56 203 VAL A C 1
ATOM 1598 O O . VAL A 1 203 ? 6.358 8.600 -12.302 1.00 91.56 203 VAL A O 1
ATOM 1601 N N . VAL A 1 204 ? 8.070 7.265 -11.758 1.00 92.75 204 VAL A N 1
ATOM 1602 C CA . VAL A 1 204 ? 7.347 6.060 -12.177 1.00 92.75 204 VAL A CA 1
ATOM 1603 C C . VAL A 1 204 ? 6.213 5.706 -11.217 1.00 92.75 204 VAL A C 1
ATOM 1605 O O . VAL A 1 204 ? 5.166 5.271 -11.677 1.00 92.75 204 VAL A O 1
ATOM 1608 N N . ASN A 1 205 ? 6.384 5.911 -9.909 1.00 92.81 205 ASN A N 1
ATOM 1609 C CA . ASN A 1 205 ? 5.333 5.622 -8.935 1.00 92.81 205 ASN A CA 1
ATOM 1610 C C . ASN A 1 205 ? 4.184 6.630 -9.029 1.00 92.81 205 ASN A C 1
ATOM 1612 O O . ASN A 1 205 ? 3.029 6.229 -8.938 1.00 92.81 205 ASN A O 1
ATOM 1616 N N . GLU A 1 206 ? 4.485 7.903 -9.293 1.00 91.25 206 GLU A N 1
ATOM 1617 C CA . GLU A 1 206 ? 3.480 8.915 -9.629 1.00 91.25 206 GLU A CA 1
ATOM 1618 C C . GLU A 1 206 ? 2.665 8.477 -10.857 1.00 91.25 206 GLU A C 1
ATOM 1620 O O . GLU A 1 206 ? 1.440 8.396 -10.792 1.00 91.25 206 GLU A O 1
ATOM 1625 N N . TRP A 1 207 ? 3.329 8.039 -11.931 1.00 90.94 207 TRP A N 1
ATOM 1626 C CA . TRP A 1 207 ? 2.633 7.493 -13.099 1.00 90.94 207 TRP A CA 1
ATOM 1627 C C . TRP A 1 207 ? 1.786 6.248 -12.775 1.00 90.94 207 TRP A C 1
ATOM 1629 O O . TRP A 1 207 ? 0.632 6.183 -13.191 1.00 90.94 207 TRP A O 1
ATOM 1639 N N . ILE A 1 208 ? 2.308 5.280 -12.009 1.00 92.12 208 ILE A N 1
ATOM 1640 C CA . ILE A 1 208 ? 1.546 4.077 -11.618 1.00 92.12 208 ILE A CA 1
ATOM 1641 C C . ILE A 1 208 ? 0.299 4.456 -10.805 1.00 92.12 208 ILE A C 1
ATOM 1643 O O . ILE A 1 208 ? -0.732 3.805 -10.946 1.00 92.12 208 ILE A O 1
ATOM 1647 N N . SER A 1 209 ? 0.367 5.493 -9.964 1.00 89.31 209 SER A N 1
ATOM 1648 C CA . SER A 1 209 ? -0.802 5.945 -9.201 1.00 89.31 209 SER A CA 1
ATOM 1649 C C . SER A 1 209 ? -1.898 6.584 -10.057 1.00 89.31 209 SER A C 1
ATOM 1651 O O . SER A 1 209 ? -3.066 6.535 -9.681 1.00 89.31 209 SER A O 1
ATOM 1653 N N . GLU A 1 210 ? -1.545 7.164 -11.204 1.00 87.31 210 GLU A N 1
ATOM 1654 C CA . GLU A 1 210 ? -2.493 7.850 -12.090 1.00 87.31 210 GLU A CA 1
ATOM 1655 C C . GLU A 1 210 ? -3.019 6.959 -13.227 1.00 87.31 210 GLU A C 1
ATOM 1657 O O . GLU A 1 210 ? -4.071 7.247 -13.806 1.00 87.31 210 GLU A O 1
ATOM 1662 N N . ASP A 1 211 ? -2.298 5.890 -13.574 1.00 86.38 211 ASP A N 1
ATOM 1663 C CA . ASP A 1 211 ? -2.643 5.031 -14.704 1.00 86.38 211 ASP A CA 1
ATOM 1664 C C . ASP A 1 211 ? -3.725 3.989 -14.370 1.00 86.38 211 ASP A C 1
ATOM 1666 O O . ASP A 1 211 ? -3.938 3.575 -13.229 1.00 86.38 211 ASP A O 1
ATOM 1670 N N . THR A 1 212 ? -4.442 3.539 -15.402 1.00 88.25 212 THR A N 1
ATOM 1671 C CA . THR A 1 212 ? -5.527 2.561 -15.256 1.00 88.25 212 THR A CA 1
ATOM 1672 C C . THR A 1 212 ? -5.045 1.155 -15.591 1.00 88.25 212 THR A C 1
ATOM 1674 O O . THR A 1 212 ? -4.927 0.787 -16.759 1.00 88.25 212 THR A O 1
ATOM 1677 N N . PHE A 1 213 ? -4.854 0.331 -14.563 1.00 89.31 213 PHE A N 1
ATOM 1678 C CA . PHE A 1 213 ? -4.426 -1.060 -14.714 1.00 89.31 213 PHE A CA 1
ATOM 1679 C C . PHE A 1 213 ? -5.606 -2.036 -14.766 1.00 89.31 213 PHE A C 1
ATOM 1681 O O . PHE A 1 213 ? -6.569 -1.930 -14.003 1.00 89.31 213 PHE A O 1
ATOM 1688 N N . SER A 1 214 ? -5.508 -3.062 -15.613 1.00 92.50 214 SER A N 1
ATOM 1689 C CA . SER A 1 214 ? -6.333 -4.265 -15.463 1.00 92.50 214 SER A CA 1
ATOM 1690 C C . SER A 1 214 ? -5.883 -5.100 -14.256 1.00 92.50 214 SER A C 1
ATOM 1692 O O . SER A 1 214 ? -4.765 -4.969 -13.763 1.00 92.50 214 SER A O 1
ATOM 1694 N N . SER A 1 215 ? -6.724 -6.031 -13.794 1.00 90.88 215 SER A N 1
ATOM 1695 C CA . SER A 1 215 ? -6.375 -6.923 -12.674 1.00 90.88 215 SER A CA 1
ATOM 1696 C C . SER A 1 215 ? -5.109 -7.755 -12.933 1.00 90.88 215 SER A C 1
ATOM 1698 O O . SER A 1 215 ? -4.303 -7.952 -12.022 1.00 90.88 215 SER A O 1
ATOM 1700 N N . GLN A 1 216 ? -4.891 -8.195 -14.177 1.00 90.69 216 GLN A N 1
ATOM 1701 C CA . GLN A 1 216 ? -3.690 -8.942 -14.552 1.00 90.69 216 GLN A CA 1
ATOM 1702 C C . GLN A 1 216 ? -2.436 -8.062 -14.498 1.00 90.69 216 GLN A C 1
ATOM 1704 O O . GLN A 1 216 ? -1.402 -8.490 -13.990 1.00 90.69 216 GLN A O 1
ATOM 1709 N N . GLU A 1 217 ? -2.531 -6.829 -14.989 1.00 90.94 217 GLU A N 1
ATOM 1710 C CA . GLU A 1 217 ? -1.416 -5.882 -14.995 1.00 90.94 217 GLU A CA 1
ATOM 1711 C C . GLU A 1 217 ? -1.082 -5.405 -13.578 1.00 90.94 217 GLU A C 1
ATOM 1713 O O . GLU A 1 217 ? 0.082 -5.432 -13.187 1.00 90.94 217 GLU A O 1
ATOM 1718 N N . ALA A 1 218 ? -2.096 -5.091 -12.765 1.00 92.31 218 ALA A N 1
ATOM 1719 C CA . ALA A 1 218 ? -1.922 -4.763 -11.352 1.00 92.31 218 ALA A CA 1
ATOM 1720 C C . ALA A 1 218 ? -1.215 -5.900 -10.599 1.00 92.31 218 ALA A C 1
ATOM 1722 O O . ALA A 1 218 ? -0.272 -5.655 -9.852 1.00 92.31 218 ALA A O 1
ATOM 1723 N N . THR A 1 219 ? -1.595 -7.155 -10.865 1.00 91.38 219 THR A N 1
ATOM 1724 C CA . THR A 1 219 ? -0.933 -8.336 -10.282 1.00 91.38 219 THR A CA 1
ATOM 1725 C C . THR A 1 219 ? 0.538 -8.447 -10.701 1.00 91.38 219 THR A C 1
ATOM 1727 O O . THR A 1 219 ? 1.365 -8.889 -9.908 1.00 91.38 219 THR A O 1
ATOM 1730 N N . ALA A 1 220 ? 0.887 -8.040 -11.924 1.00 89.75 220 ALA A N 1
ATOM 1731 C CA . ALA A 1 220 ? 2.263 -8.076 -12.417 1.00 89.75 220 ALA A CA 1
ATOM 1732 C C . ALA A 1 220 ? 3.144 -6.956 -11.830 1.00 89.75 220 ALA A C 1
ATOM 1734 O O . ALA A 1 220 ? 4.335 -7.173 -11.603 1.00 89.75 220 ALA A O 1
ATOM 1735 N N . VAL A 1 221 ? 2.573 -5.773 -11.574 1.00 91.50 221 VAL A N 1
ATOM 1736 C CA . VAL A 1 221 ? 3.298 -4.606 -11.037 1.00 91.50 221 VAL A CA 1
ATOM 1737 C C . VAL A 1 221 ? 3.413 -4.650 -9.510 1.00 91.50 221 VAL A C 1
ATOM 1739 O O . VAL A 1 221 ? 4.432 -4.219 -8.970 1.00 91.50 221 VAL A O 1
ATOM 1742 N N . MET A 1 222 ? 2.432 -5.232 -8.809 1.00 93.94 222 MET A N 1
ATOM 1743 C CA . MET A 1 222 ? 2.376 -5.287 -7.339 1.00 93.94 222 MET A CA 1
ATOM 1744 C C . MET A 1 222 ? 3.702 -5.698 -6.671 1.00 93.94 222 MET A C 1
ATOM 1746 O O . MET A 1 222 ? 4.185 -4.948 -5.823 1.00 93.94 222 MET A O 1
ATOM 1750 N N . PRO A 1 223 ? 4.361 -6.813 -7.061 1.00 93.00 223 PRO A N 1
ATOM 1751 C CA . PRO A 1 223 ? 5.570 -7.277 -6.376 1.00 93.00 223 PRO A CA 1
ATOM 1752 C C . PRO A 1 223 ? 6.734 -6.287 -6.477 1.00 93.00 223 PRO A C 1
ATOM 1754 O O . PRO A 1 223 ? 7.624 -6.271 -5.633 1.00 93.00 223 PRO A O 1
ATOM 1757 N N . VAL A 1 224 ? 6.735 -5.457 -7.522 1.00 92.50 224 VAL A N 1
ATOM 1758 C CA . VAL A 1 224 ? 7.773 -4.459 -7.759 1.00 92.50 224 VAL A CA 1
ATOM 1759 C C . VAL A 1 224 ? 7.605 -3.273 -6.811 1.00 92.50 224 VAL A C 1
ATOM 1761 O O . VAL A 1 224 ? 8.591 -2.831 -6.226 1.00 92.50 224 VAL A O 1
ATOM 1764 N N . LEU A 1 225 ? 6.370 -2.800 -6.601 1.00 94.81 225 LEU A N 1
ATOM 1765 C CA . LEU A 1 225 ? 6.083 -1.783 -5.584 1.00 94.81 225 LEU A CA 1
ATOM 1766 C C . LEU A 1 225 ? 6.404 -2.305 -4.182 1.00 94.81 225 LEU A C 1
ATOM 1768 O O . LEU A 1 225 ? 7.031 -1.601 -3.395 1.00 94.81 225 LEU A O 1
ATOM 1772 N N . GLU A 1 226 ? 6.057 -3.559 -3.887 1.00 94.88 226 GLU A N 1
ATOM 1773 C CA . GLU A 1 226 ? 6.404 -4.195 -2.612 1.00 94.88 226 GLU A CA 1
ATOM 1774 C C . GLU A 1 226 ? 7.921 -4.271 -2.389 1.00 94.88 226 GLU A C 1
ATOM 1776 O O . GLU A 1 226 ? 8.387 -4.057 -1.269 1.00 94.88 226 GLU A O 1
ATOM 1781 N N . ASP A 1 227 ? 8.711 -4.529 -3.438 1.00 91.94 227 ASP A N 1
ATOM 1782 C CA . ASP A 1 227 ? 10.171 -4.479 -3.355 1.00 91.94 227 ASP A CA 1
ATOM 1783 C C . ASP A 1 227 ? 10.679 -3.049 -3.087 1.00 91.94 227 ASP A C 1
ATOM 1785 O O . ASP A 1 227 ? 11.607 -2.894 -2.291 1.00 91.94 227 ASP A O 1
ATOM 1789 N N . ILE A 1 228 ? 10.066 -2.003 -3.664 1.00 92.69 228 ILE A N 1
ATOM 1790 C CA . ILE A 1 228 ? 10.393 -0.600 -3.337 1.00 92.69 228 ILE A CA 1
ATOM 1791 C C . ILE A 1 228 ? 10.083 -0.316 -1.859 1.00 92.69 228 ILE A C 1
ATOM 1793 O O . ILE A 1 228 ? 10.966 0.149 -1.138 1.00 92.69 228 ILE A O 1
ATOM 1797 N N . ILE A 1 229 ? 8.876 -0.645 -1.379 1.00 91.81 229 ILE A N 1
ATOM 1798 C CA . ILE A 1 229 ? 8.461 -0.451 0.025 1.00 91.81 229 ILE A CA 1
ATOM 1799 C C . ILE A 1 229 ? 9.423 -1.186 0.967 1.00 91.81 229 ILE A C 1
ATOM 1801 O O . ILE A 1 229 ? 9.913 -0.616 1.941 1.00 91.81 229 ILE A O 1
ATOM 1805 N N . ALA A 1 230 ? 9.770 -2.437 0.654 1.00 91.06 230 ALA A N 1
ATOM 1806 C CA . ALA A 1 230 ? 10.719 -3.216 1.441 1.00 91.06 230 ALA A CA 1
ATOM 1807 C C . ALA A 1 230 ? 12.120 -2.585 1.480 1.00 91.06 230 ALA A C 1
ATOM 1809 O O . ALA A 1 230 ? 12.840 -2.760 2.463 1.00 91.06 230 ALA A O 1
ATOM 1810 N N . ARG A 1 231 ? 12.525 -1.852 0.434 1.00 87.19 231 ARG A N 1
ATOM 1811 C CA . ARG A 1 231 ? 13.784 -1.097 0.438 1.00 87.19 231 ARG A CA 1
ATOM 1812 C C . ARG A 1 231 ? 13.715 0.192 1.236 1.00 87.19 231 ARG A C 1
ATOM 1814 O O . ARG A 1 231 ? 14.727 0.567 1.811 1.00 87.19 231 ARG A O 1
ATOM 1821 N N . CYS A 1 232 ? 12.550 0.815 1.336 1.00 82.25 232 CYS A N 1
ATOM 1822 C CA . CYS A 1 232 ? 12.354 2.037 2.111 1.00 82.25 232 CYS A CA 1
ATOM 1823 C C . CYS A 1 232 ? 12.592 1.834 3.615 1.00 82.25 232 CYS A C 1
ATOM 1825 O O . CYS A 1 232 ? 13.056 2.744 4.291 1.00 82.25 232 CYS A O 1
ATOM 1827 N N . VAL A 1 233 ? 12.362 0.621 4.126 1.00 81.38 233 VAL A N 1
ATOM 1828 C CA . VAL A 1 233 ? 12.532 0.286 5.551 1.00 81.38 233 VAL A CA 1
ATOM 1829 C C . VAL A 1 233 ? 13.939 -0.217 5.918 1.00 81.38 233 VAL A C 1
ATOM 1831 O O . VAL A 1 233 ? 14.190 -0.565 7.073 1.00 81.38 233 VAL A O 1
ATOM 1834 N N . VAL A 1 234 ? 14.885 -0.263 4.968 1.00 79.31 234 VAL A N 1
ATOM 1835 C CA . VAL A 1 234 ? 16.278 -0.703 5.196 1.00 79.31 234 VAL A CA 1
ATOM 1836 C C . VAL A 1 234 ? 17.303 0.317 4.673 1.00 79.31 234 VAL A C 1
ATOM 1838 O O . VAL A 1 234 ? 17.010 1.072 3.747 1.00 79.31 234 VAL A O 1
ATOM 1841 N N . PRO A 1 235 ? 18.517 0.400 5.254 1.00 69.81 235 PRO A N 1
ATOM 1842 C CA . PRO A 1 235 ? 19.562 1.281 4.729 1.00 69.81 235 PRO A CA 1
ATOM 1843 C C . PRO A 1 235 ? 19.881 0.996 3.243 1.00 69.81 235 PRO A C 1
ATOM 1845 O O . PRO A 1 235 ? 19.800 -0.163 2.828 1.00 69.81 235 PRO A O 1
ATOM 1848 N N . PRO A 1 236 ? 20.271 2.013 2.444 1.00 68.00 236 PRO A N 1
ATOM 1849 C CA . PRO A 1 236 ? 20.502 3.412 2.830 1.00 68.00 236 PRO A CA 1
ATOM 1850 C C . PRO A 1 236 ? 19.230 4.274 2.873 1.00 68.00 236 PRO A C 1
ATOM 1852 O O . PRO A 1 236 ? 19.260 5.354 3.451 1.00 68.00 236 PRO A O 1
ATOM 1855 N N . LEU A 1 237 ? 18.114 3.796 2.315 1.00 66.25 237 LEU A N 1
ATOM 1856 C CA . LEU A 1 237 ? 16.856 4.548 2.229 1.00 66.25 237 LEU A CA 1
ATOM 1857 C C . LEU A 1 237 ? 16.157 4.751 3.572 1.00 66.25 237 LEU A C 1
ATOM 1859 O O . LEU A 1 237 ? 15.216 5.515 3.660 1.00 66.25 237 LEU A O 1
ATOM 1863 N N . ASN A 1 238 ? 16.606 4.077 4.619 1.00 65.06 238 ASN A N 1
ATOM 1864 C CA . ASN A 1 238 ? 16.030 4.199 5.948 1.00 65.06 238 ASN A CA 1
ATOM 1865 C C . ASN A 1 238 ? 16.673 5.312 6.801 1.00 65.06 238 ASN A C 1
ATOM 1867 O O . ASN A 1 238 ? 16.398 5.410 7.996 1.00 65.06 238 ASN A O 1
ATOM 1871 N N . ILE A 1 239 ? 17.620 6.075 6.245 1.00 61.56 239 ILE A N 1
ATOM 1872 C CA . ILE A 1 239 ? 18.388 7.083 6.982 1.00 61.56 239 ILE A CA 1
ATOM 1873 C C . ILE A 1 239 ? 17.723 8.448 6.796 1.00 61.56 239 ILE A C 1
ATOM 1875 O O . ILE A 1 239 ? 17.769 9.015 5.708 1.00 61.56 239 ILE A O 1
ATOM 1879 N N . ASP A 1 240 ? 17.159 8.987 7.877 1.00 57.72 240 ASP A N 1
ATOM 1880 C CA . ASP A 1 240 ? 16.660 10.361 7.934 1.00 57.72 240 ASP A CA 1
ATOM 1881 C C . ASP A 1 240 ? 17.864 11.326 7.871 1.00 57.72 240 ASP A C 1
ATOM 1883 O O . ASP A 1 240 ? 18.505 11.595 8.887 1.00 57.72 240 ASP A O 1
ATOM 1887 N N . SER A 1 241 ? 18.238 11.795 6.674 1.00 54.44 241 SER A N 1
ATOM 1888 C CA . SER A 1 241 ? 19.240 12.858 6.494 1.00 54.44 241 SER A CA 1
ATOM 1889 C C . SER A 1 241 ? 18.596 14.126 5.934 1.00 54.44 241 SER A C 1
ATOM 1891 O O . SER A 1 241 ? 17.827 14.045 4.979 1.00 54.44 241 SER A O 1
ATOM 1893 N N . ASP A 1 242 ? 18.935 15.290 6.498 1.00 52.62 242 ASP A N 1
ATOM 1894 C CA . ASP A 1 242 ? 18.265 16.577 6.227 1.00 52.62 242 ASP A CA 1
ATOM 1895 C C . ASP A 1 242 ? 18.199 16.968 4.732 1.00 52.62 242 ASP A C 1
ATOM 1897 O O . ASP A 1 242 ? 17.193 17.527 4.297 1.00 52.62 242 ASP A O 1
ATOM 1901 N N . ASP A 1 243 ? 19.209 16.627 3.919 1.00 50.81 243 ASP A N 1
ATOM 1902 C CA . ASP A 1 243 ? 19.245 16.970 2.482 1.00 50.81 243 ASP A CA 1
ATOM 1903 C C . ASP A 1 243 ? 18.488 15.971 1.577 1.00 50.81 243 ASP A C 1
ATOM 1905 O O . ASP A 1 243 ? 18.001 16.349 0.511 1.00 50.81 243 ASP A O 1
ATOM 1909 N N . SER A 1 244 ? 18.347 14.699 1.982 1.00 56.94 244 SER A N 1
ATOM 1910 C CA . SER A 1 244 ? 17.644 13.659 1.195 1.00 56.94 244 SER A CA 1
ATOM 1911 C C . SER A 1 244 ? 16.222 13.364 1.688 1.00 56.94 244 SER A C 1
ATOM 1913 O O . SER A 1 244 ? 15.443 12.692 1.003 1.00 56.94 244 SER A O 1
ATOM 1915 N N . TYR A 1 245 ? 15.869 13.928 2.845 1.00 60.56 245 TYR A N 1
ATOM 1916 C CA . TYR A 1 245 ? 14.616 13.720 3.563 1.00 60.56 245 TYR A CA 1
ATOM 1917 C C . TYR A 1 245 ? 13.372 13.929 2.692 1.00 60.56 245 TYR A C 1
ATOM 1919 O O . TYR A 1 245 ? 12.442 13.122 2.701 1.00 60.56 245 TYR A O 1
ATOM 1927 N N . TRP A 1 246 ? 13.375 14.991 1.883 1.00 68.69 246 TRP A N 1
ATOM 1928 C CA . TRP A 1 246 ? 12.239 15.350 1.035 1.00 68.69 246 TRP A CA 1
ATOM 1929 C C . TRP A 1 246 ? 12.026 14.384 -0.129 1.00 68.69 246 TRP A C 1
ATOM 1931 O O . TRP A 1 246 ? 10.890 14.010 -0.416 1.00 68.69 246 TRP A O 1
ATOM 1941 N N . SER A 1 247 ? 13.098 13.960 -0.800 1.00 74.81 247 SER A N 1
ATOM 1942 C CA . SER A 1 247 ? 13.004 13.019 -1.923 1.00 74.81 247 SER A CA 1
ATOM 1943 C C . SER A 1 247 ? 12.584 11.631 -1.448 1.00 74.81 247 SER A C 1
ATOM 1945 O O . SER A 1 247 ? 11.796 10.957 -2.106 1.00 74.81 247 SER A O 1
ATOM 1947 N N . LEU A 1 248 ? 13.063 11.223 -0.276 1.00 78.12 248 LEU A N 1
ATOM 1948 C CA . LEU A 1 248 ? 12.720 9.943 0.320 1.00 78.12 248 LEU A CA 1
ATOM 1949 C C . LEU A 1 248 ? 11.245 9.881 0.754 1.00 78.12 248 LEU A C 1
ATOM 1951 O O . LEU A 1 248 ? 10.541 8.947 0.373 1.00 78.12 248 LEU A O 1
ATOM 1955 N N . ARG A 1 249 ? 10.743 10.911 1.452 1.00 77.94 249 ARG A N 1
ATOM 1956 C CA . ARG A 1 249 ? 9.314 11.013 1.803 1.00 77.94 249 ARG A CA 1
ATOM 1957 C C . ARG A 1 249 ? 8.412 11.031 0.572 1.00 77.94 249 ARG A C 1
ATOM 1959 O O . ARG A 1 249 ? 7.403 10.332 0.555 1.00 77.94 249 ARG A O 1
ATOM 1966 N N . LYS A 1 250 ? 8.794 11.772 -0.476 1.00 83.62 250 LYS A N 1
ATOM 1967 C CA . LYS A 1 250 ? 8.072 11.769 -1.759 1.00 83.62 250 LYS A CA 1
ATOM 1968 C C . LYS A 1 250 ? 8.024 10.380 -2.376 1.00 83.62 250 LYS A C 1
ATOM 1970 O O . LYS A 1 250 ? 6.959 9.949 -2.806 1.00 83.62 250 LYS A O 1
ATOM 1975 N N . LEU A 1 251 ? 9.154 9.670 -2.398 1.00 87.38 251 LEU A N 1
ATOM 1976 C CA . LEU A 1 251 ? 9.187 8.305 -2.909 1.00 87.38 251 LEU A CA 1
ATOM 1977 C C . LEU A 1 251 ? 8.186 7.431 -2.156 1.00 87.38 251 LEU A C 1
ATOM 1979 O O . LEU A 1 251 ? 7.410 6.728 -2.792 1.00 87.38 251 LEU A O 1
ATOM 1983 N N . TRP A 1 252 ? 8.163 7.492 -0.828 1.00 85.94 252 TRP A N 1
ATOM 1984 C CA . TRP A 1 252 ? 7.248 6.686 -0.020 1.00 85.94 252 TRP A CA 1
ATOM 1985 C C . TRP A 1 252 ? 5.793 7.012 -0.292 1.00 85.94 252 TRP A C 1
ATOM 1987 O O . TRP A 1 252 ? 5.032 6.100 -0.597 1.00 85.94 252 TRP A O 1
ATOM 1997 N N . TYR A 1 253 ? 5.447 8.296 -0.246 1.00 86.00 253 TYR A N 1
ATOM 1998 C CA . TYR A 1 253 ? 4.108 8.795 -0.526 1.00 86.00 253 TYR A CA 1
ATOM 1999 C C . TYR A 1 253 ? 3.586 8.264 -1.868 1.00 86.00 253 TYR A C 1
ATOM 2001 O O . TYR A 1 253 ? 2.601 7.529 -1.910 1.00 86.00 253 TYR A O 1
ATOM 2009 N N . HIS A 1 254 ? 4.318 8.504 -2.961 1.00 89.62 254 HIS A N 1
ATOM 2010 C CA . HIS A 1 254 ? 3.905 8.024 -4.281 1.00 89.62 254 HIS A CA 1
ATOM 2011 C C . HIS A 1 254 ? 3.906 6.493 -4.381 1.00 89.62 254 HIS A C 1
ATOM 2013 O O . HIS A 1 254 ? 3.048 5.927 -5.052 1.00 89.62 254 HIS A O 1
ATOM 2019 N N . THR A 1 255 ? 4.829 5.796 -3.705 1.00 93.06 255 THR A N 1
ATOM 2020 C CA . THR A 1 255 ? 4.848 4.321 -3.708 1.00 93.06 255 THR A CA 1
ATOM 2021 C C . THR A 1 255 ? 3.619 3.745 -3.008 1.00 93.06 255 THR A C 1
ATOM 2023 O O . THR A 1 255 ? 3.031 2.794 -3.516 1.00 93.06 255 THR A O 1
ATOM 2026 N N . ILE A 1 256 ? 3.223 4.294 -1.855 1.00 92.31 256 ILE A N 1
ATOM 2027 C CA . ILE A 1 256 ? 2.062 3.811 -1.101 1.00 92.31 256 ILE A CA 1
ATOM 2028 C C . ILE A 1 256 ? 0.764 4.131 -1.840 1.00 92.31 256 ILE A C 1
ATOM 2030 O O . ILE A 1 256 ? -0.074 3.241 -1.946 1.00 92.31 256 ILE A O 1
ATOM 2034 N N . ILE A 1 257 ? 0.624 5.316 -2.439 1.00 91.69 257 ILE A N 1
ATOM 2035 C CA . ILE A 1 257 ? -0.554 5.650 -3.259 1.00 91.69 257 ILE A CA 1
ATOM 2036 C C . ILE A 1 257 ? -0.647 4.749 -4.494 1.00 91.69 257 ILE A C 1
ATOM 2038 O O . ILE A 1 257 ? -1.719 4.224 -4.808 1.00 91.69 257 ILE A O 1
ATOM 2042 N N . ALA A 1 258 ? 0.470 4.523 -5.190 1.00 94.44 258 ALA A N 1
ATOM 2043 C CA . ALA A 1 258 ? 0.517 3.580 -6.303 1.00 94.44 258 ALA A CA 1
ATOM 2044 C C . ALA A 1 258 ? 0.098 2.179 -5.844 1.00 94.44 258 ALA A C 1
ATOM 2046 O O . ALA A 1 2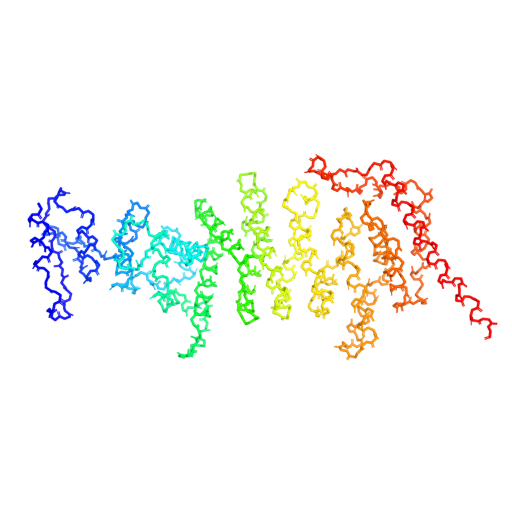58 ? -0.745 1.536 -6.469 1.00 94.44 258 ALA A O 1
ATOM 2047 N N . TYR A 1 259 ? 0.635 1.725 -4.710 1.00 95.56 259 TYR A N 1
ATOM 2048 C CA . TYR A 1 259 ? 0.305 0.426 -4.139 1.00 95.56 259 TYR A CA 1
ATOM 2049 C C . TYR A 1 259 ? -1.182 0.337 -3.784 1.00 95.56 259 TYR A C 1
ATOM 2051 O O . TYR A 1 259 ? -1.834 -0.621 -4.182 1.00 95.56 259 TYR A O 1
ATOM 2059 N N . HIS A 1 260 ? -1.748 1.357 -3.138 1.00 94.06 260 HIS A N 1
ATOM 2060 C CA . HIS A 1 260 ? -3.174 1.459 -2.812 1.00 94.06 260 HIS A CA 1
ATOM 2061 C C . HIS A 1 260 ? -4.076 1.396 -4.046 1.00 94.06 260 HIS A C 1
ATOM 2063 O O . HIS A 1 260 ? -5.077 0.672 -4.071 1.00 94.06 260 HIS A O 1
ATOM 2069 N N . SER A 1 261 ? -3.687 2.090 -5.111 1.00 93.94 261 SER A N 1
ATOM 2070 C CA . SER A 1 261 ? -4.402 2.060 -6.388 1.00 93.94 261 SER A CA 1
ATOM 2071 C C . SER A 1 261 ? -4.425 0.640 -6.963 1.00 93.94 261 SER A C 1
ATOM 2073 O O . SER A 1 261 ? -5.482 0.130 -7.347 1.00 93.94 261 SER A O 1
ATOM 2075 N N . LEU A 1 262 ? -3.289 -0.067 -6.928 1.00 94.94 262 LEU A N 1
ATOM 2076 C CA . LEU A 1 262 ? -3.218 -1.457 -7.380 1.00 94.94 262 LEU A CA 1
ATOM 2077 C C . LEU A 1 262 ? -3.969 -2.424 -6.456 1.00 94.94 262 LEU A C 1
ATOM 2079 O O . LEU A 1 262 ? -4.637 -3.333 -6.956 1.00 94.94 262 LEU A O 1
ATOM 2083 N N . THR A 1 263 ? -3.910 -2.256 -5.130 1.00 95.06 263 THR A N 1
ATOM 2084 C CA . THR A 1 263 ? -4.652 -3.107 -4.180 1.00 95.06 263 THR A CA 1
ATOM 2085 C C . THR A 1 263 ? -6.160 -2.907 -4.311 1.00 95.06 263 THR A C 1
ATOM 2087 O O . THR A 1 263 ? -6.945 -3.829 -4.066 1.00 95.06 263 THR A O 1
ATOM 2090 N N . THR A 1 264 ? -6.590 -1.734 -4.776 1.00 93.38 264 THR A N 1
ATOM 2091 C CA . THR A 1 264 ? -7.990 -1.479 -5.102 1.00 93.38 264 THR A CA 1
ATOM 2092 C C . THR A 1 264 ? -8.466 -2.354 -6.261 1.00 93.38 264 THR A C 1
ATOM 2094 O O . THR A 1 264 ? -9.548 -2.942 -6.164 1.00 93.38 264 THR A O 1
ATOM 2097 N N . VAL A 1 265 ? -7.633 -2.503 -7.297 1.00 94.50 265 VAL A N 1
ATOM 2098 C CA . VAL A 1 265 ? -7.909 -3.278 -8.520 1.00 94.50 265 VAL A CA 1
ATOM 2099 C C . VAL A 1 265 ? -7.710 -4.788 -8.328 1.00 94.50 265 VAL A C 1
ATOM 2101 O O . VAL A 1 265 ? -8.529 -5.588 -8.784 1.00 94.50 265 VAL A O 1
ATOM 2104 N N . ALA A 1 266 ? -6.626 -5.202 -7.668 1.00 95.31 266 ALA A N 1
ATOM 2105 C CA . ALA A 1 266 ? -6.223 -6.600 -7.503 1.00 95.31 266 ALA A CA 1
ATOM 2106 C C . ALA A 1 266 ? -5.837 -6.917 -6.040 1.00 95.31 266 ALA A C 1
ATOM 2108 O O . ALA A 1 266 ? -4.688 -7.251 -5.755 1.00 95.31 266 ALA A O 1
ATOM 2109 N N . PRO A 1 267 ? -6.790 -6.877 -5.089 1.00 95.12 267 PRO A N 1
ATOM 2110 C CA . PRO A 1 267 ? -6.502 -7.005 -3.654 1.00 95.12 267 PRO A CA 1
ATOM 2111 C C . PRO A 1 267 ? -5.903 -8.364 -3.248 1.00 95.12 267 PRO A C 1
ATOM 2113 O O . PRO A 1 267 ? -5.208 -8.463 -2.241 1.00 95.12 267 PRO A O 1
ATOM 2116 N N . TYR A 1 268 ? -6.150 -9.422 -4.027 1.00 94.25 268 TYR A N 1
ATOM 2117 C CA . TYR A 1 268 ? -5.593 -10.759 -3.782 1.00 94.25 268 TYR A CA 1
ATOM 2118 C C . TYR A 1 268 ? -4.149 -10.928 -4.278 1.00 94.25 268 TYR A C 1
ATOM 2120 O O . TYR A 1 268 ? -3.538 -11.955 -3.993 1.00 94.25 268 TYR A O 1
ATOM 2128 N N . ALA A 1 269 ? -3.609 -9.955 -5.019 1.00 93.75 269 ALA A N 1
ATOM 2129 C CA . ALA A 1 269 ? -2.218 -9.971 -5.465 1.00 93.75 269 ALA A CA 1
ATOM 2130 C C . ALA A 1 269 ? -1.236 -9.512 -4.373 1.00 93.75 269 ALA A C 1
ATOM 2132 O O . ALA A 1 269 ? -0.039 -9.761 -4.499 1.00 93.75 269 ALA A O 1
ATOM 2133 N N . CYS A 1 270 ? -1.730 -8.870 -3.308 1.00 93.94 270 CYS A N 1
ATOM 2134 C CA . CYS A 1 270 ? -0.917 -8.406 -2.188 1.00 93.94 270 CYS A CA 1
ATOM 2135 C C . CYS A 1 270 ? -0.212 -9.577 -1.500 1.00 93.94 270 CYS A C 1
ATOM 2137 O O . CYS A 1 270 ? -0.851 -10.542 -1.064 1.00 93.94 270 CYS A O 1
ATOM 2139 N N . SER A 1 271 ? 1.103 -9.475 -1.338 1.00 95.19 271 SER A N 1
ATOM 2140 C CA . SER A 1 271 ? 1.888 -10.490 -0.654 1.00 95.19 271 SER A CA 1
ATOM 2141 C C . SER A 1 271 ? 2.001 -10.210 0.844 1.00 95.19 271 SER A C 1
ATOM 2143 O O . SER A 1 271 ? 1.940 -9.075 1.324 1.00 95.19 271 SER A O 1
ATOM 2145 N N . LEU A 1 272 ? 2.235 -11.278 1.613 1.00 95.69 272 LEU A N 1
ATOM 2146 C CA . LEU A 1 272 ? 2.517 -11.170 3.045 1.00 95.69 272 LEU A CA 1
ATOM 2147 C C . LEU A 1 272 ? 3.766 -10.324 3.314 1.00 95.69 272 LEU A C 1
ATOM 2149 O O . LEU A 1 272 ? 3.803 -9.568 4.281 1.00 95.69 272 LEU A O 1
ATOM 2153 N N . ARG A 1 273 ? 4.793 -10.445 2.464 1.00 95.12 273 ARG A N 1
ATOM 2154 C CA . ARG A 1 273 ? 6.029 -9.667 2.589 1.00 95.12 273 ARG A CA 1
ATOM 2155 C C . ARG A 1 273 ? 5.754 -8.185 2.344 1.00 95.12 273 ARG A C 1
ATOM 2157 O O . ARG A 1 273 ? 6.176 -7.377 3.162 1.00 95.12 273 ARG A O 1
ATOM 2164 N N . GLY A 1 274 ? 5.021 -7.865 1.278 1.00 94.00 274 GLY A N 1
ATOM 2165 C CA . GLY A 1 274 ? 4.642 -6.501 0.924 1.00 94.00 274 GLY A CA 1
ATOM 2166 C C . GLY A 1 274 ? 3.898 -5.804 2.050 1.00 94.00 274 GLY A C 1
ATOM 2167 O O . GLY A 1 274 ? 4.365 -4.791 2.557 1.00 94.00 274 GLY A O 1
ATOM 2168 N N . LEU A 1 275 ? 2.811 -6.413 2.533 1.00 96.50 275 LEU A N 1
ATOM 2169 C CA . LEU A 1 275 ? 2.016 -5.837 3.621 1.00 96.50 275 LEU A CA 1
ATOM 2170 C C . LEU A 1 275 ? 2.789 -5.719 4.938 1.00 96.50 275 LEU A C 1
ATOM 2172 O O . LEU A 1 275 ? 2.621 -4.734 5.653 1.00 96.50 275 LEU A O 1
ATOM 2176 N N . ARG A 1 276 ? 3.679 -6.670 5.263 1.00 96.62 276 ARG A N 1
ATOM 2177 C CA . ARG A 1 276 ? 4.571 -6.520 6.425 1.00 96.62 276 ARG A CA 1
ATOM 2178 C C . ARG A 1 276 ? 5.472 -5.294 6.276 1.00 96.62 276 ARG A C 1
ATOM 2180 O O . ARG A 1 276 ? 5.611 -4.560 7.246 1.00 96.62 276 ARG A O 1
ATOM 2187 N N . SER A 1 277 ? 6.039 -5.065 5.090 1.00 94.69 277 SER A N 1
ATOM 2188 C CA . SER A 1 277 ? 6.858 -3.882 4.811 1.00 94.69 277 SER A CA 1
ATOM 2189 C C . SER A 1 277 ? 6.042 -2.585 4.822 1.00 94.69 277 SER A C 1
ATOM 2191 O O . SER A 1 277 ? 6.538 -1.584 5.327 1.00 94.69 277 SER A O 1
ATOM 2193 N N . THR A 1 278 ? 4.789 -2.601 4.356 1.00 94.81 278 THR A N 1
ATOM 2194 C CA . THR A 1 278 ? 3.861 -1.462 4.481 1.00 94.81 278 THR A CA 1
ATOM 2195 C C . THR A 1 278 ? 3.628 -1.096 5.946 1.00 94.81 278 THR A C 1
ATOM 2197 O O . THR A 1 278 ? 3.715 0.074 6.303 1.00 94.81 278 THR A O 1
ATOM 2200 N N . VAL A 1 279 ? 3.411 -2.085 6.820 1.00 95.00 279 VAL A N 1
ATOM 2201 C CA . VAL A 1 279 ? 3.255 -1.842 8.265 1.00 95.00 279 VAL A CA 1
ATOM 2202 C C . VAL A 1 279 ? 4.557 -1.391 8.920 1.00 95.00 279 VAL A C 1
ATOM 2204 O O . VAL A 1 279 ? 4.540 -0.507 9.771 1.00 95.00 279 VAL A O 1
ATOM 2207 N N . ASP A 1 280 ? 5.701 -1.944 8.521 1.00 93.12 280 ASP A N 1
ATOM 2208 C CA . ASP A 1 280 ? 6.998 -1.479 9.023 1.00 93.12 280 ASP A CA 1
ATOM 2209 C C . ASP A 1 280 ? 7.246 -0.007 8.657 1.00 93.12 280 ASP A C 1
ATOM 2211 O O . ASP A 1 280 ? 7.732 0.760 9.486 1.00 93.12 280 ASP A O 1
ATOM 2215 N N . LEU A 1 281 ? 6.848 0.413 7.452 1.00 87.88 281 LEU A N 1
ATOM 2216 C CA . LEU A 1 281 ? 6.920 1.810 7.031 1.00 87.88 281 LEU A CA 1
ATOM 2217 C C . LEU A 1 281 ? 5.947 2.696 7.828 1.00 87.88 281 LEU A C 1
ATOM 2219 O O . LEU A 1 281 ? 6.353 3.732 8.350 1.00 87.88 281 LEU A O 1
ATOM 2223 N N . MET A 1 282 ? 4.692 2.256 7.970 1.00 90.56 282 MET A N 1
ATOM 2224 C CA . MET A 1 282 ? 3.650 2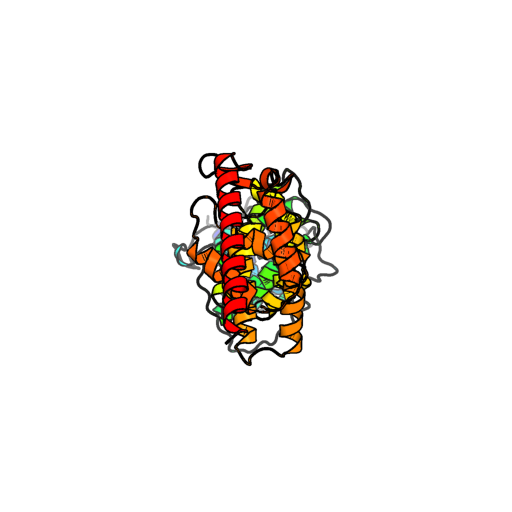.933 8.753 1.00 90.56 282 MET A CA 1
ATOM 2225 C C . MET A 1 282 ? 4.098 3.177 10.199 1.00 90.56 282 MET A C 1
ATOM 2227 O O . MET A 1 282 ? 4.024 4.289 10.708 1.00 90.56 282 MET A O 1
ATOM 2231 N N . THR A 1 283 ? 4.598 2.139 10.871 1.00 90.56 283 THR A N 1
ATOM 2232 C CA . THR A 1 283 ? 5.014 2.226 12.279 1.00 90.56 283 THR A CA 1
ATOM 2233 C C . THR A 1 283 ? 6.244 3.108 12.471 1.00 90.56 283 THR A C 1
ATOM 2235 O O . THR A 1 283 ? 6.334 3.835 13.457 1.00 90.56 283 THR A O 1
ATOM 2238 N N . ARG A 1 284 ? 7.184 3.098 11.520 1.00 85.00 284 ARG A N 1
ATOM 2239 C CA . ARG A 1 284 ? 8.413 3.893 11.602 1.00 85.00 284 ARG A CA 1
ATOM 2240 C C . ARG A 1 284 ? 8.158 5.400 11.582 1.00 85.00 284 ARG A C 1
ATOM 2242 O O . ARG A 1 284 ? 8.839 6.137 12.292 1.00 85.00 284 ARG A O 1
ATOM 2249 N N . HIS A 1 285 ? 7.212 5.849 10.763 1.00 78.75 285 HIS A N 1
ATOM 2250 C CA . HIS A 1 285 ? 6.935 7.274 10.567 1.00 78.75 285 HIS A CA 1
ATOM 2251 C C . HIS A 1 285 ? 5.697 7.751 11.310 1.00 78.75 285 HIS A C 1
ATOM 2253 O O . HIS A 1 285 ? 5.279 8.888 11.102 1.00 78.75 285 HIS A O 1
ATOM 2259 N N . TRP A 1 286 ? 5.144 6.922 12.194 1.00 85.19 286 TRP A N 1
ATOM 2260 C CA . TRP A 1 286 ? 3.877 7.171 12.867 1.00 85.19 286 TRP A CA 1
ATOM 2261 C C . TRP A 1 286 ? 3.827 8.542 13.549 1.00 85.19 286 TRP A C 1
ATOM 2263 O O . TRP A 1 286 ? 3.058 9.410 13.145 1.00 85.19 286 TRP A O 1
ATOM 2273 N N . ASP A 1 287 ? 4.739 8.796 14.490 1.00 76.75 287 ASP A N 1
ATOM 2274 C CA . ASP A 1 287 ? 4.775 10.068 15.226 1.00 76.75 287 ASP A CA 1
ATOM 2275 C C . ASP A 1 287 ? 5.280 11.239 14.362 1.00 76.75 287 ASP A C 1
ATOM 2277 O O . ASP A 1 287 ? 4.978 12.397 14.631 1.00 76.75 287 ASP A O 1
ATOM 2281 N N . GLN A 1 288 ? 6.031 10.950 13.293 1.00 70.12 288 GLN A N 1
ATOM 2282 C CA . GLN A 1 288 ? 6.548 11.958 12.355 1.00 70.12 288 GLN A CA 1
ATOM 2283 C C . GLN A 1 288 ? 5.516 12.381 11.296 1.00 70.12 288 GLN A C 1
ATOM 2285 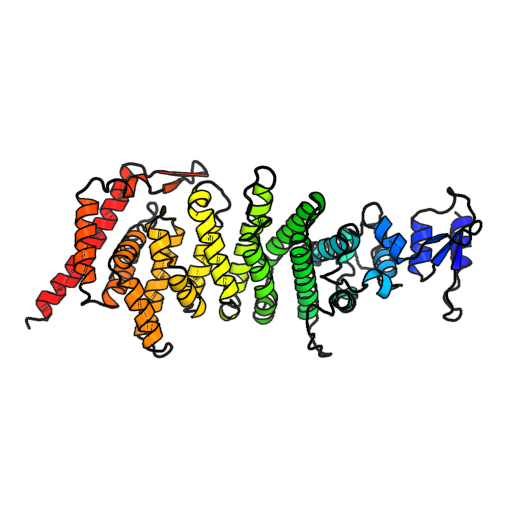O O . GLN A 1 288 ? 5.735 13.353 10.565 1.00 70.12 288 GLN A O 1
ATOM 2290 N N . THR A 1 289 ? 4.433 11.615 11.153 1.00 60.56 289 THR A N 1
ATOM 2291 C CA . THR A 1 289 ? 3.327 11.878 10.221 1.00 60.56 289 THR A CA 1
ATOM 2292 C C . THR A 1 289 ? 2.448 13.018 10.731 1.00 60.56 289 THR A C 1
ATOM 2294 O O . THR A 1 289 ? 1.852 13.734 9.941 1.00 60.56 289 THR A O 1
ATOM 2297 N N . ALA A 1 290 ? 2.515 13.302 12.033 1.00 52.41 290 ALA A N 1
ATOM 2298 C CA . ALA A 1 290 ? 1.865 14.443 12.654 1.00 52.41 290 ALA A CA 1
ATOM 2299 C C . ALA A 1 290 ? 2.380 15.819 12.151 1.00 52.41 290 ALA A C 1
ATOM 2301 O O . ALA A 1 290 ? 1.830 16.855 12.508 1.00 52.41 290 ALA A O 1
ATOM 2302 N N . TRP A 1 291 ? 3.451 15.894 11.354 1.00 50.84 291 TRP A N 1
ATOM 2303 C CA . TRP A 1 291 ? 4.119 17.173 11.048 1.00 50.84 291 TRP A CA 1
ATOM 2304 C C . TRP A 1 291 ? 4.345 17.442 9.548 1.00 50.84 291 TRP A C 1
ATOM 2306 O O . TRP A 1 291 ? 5.206 18.252 9.208 1.00 50.84 291 TRP A O 1
ATOM 2316 N N . SER A 1 292 ? 3.647 16.764 8.625 1.00 55.19 292 SER A N 1
ATOM 2317 C CA . SER A 1 292 ? 3.906 16.910 7.179 1.00 55.19 292 SER A CA 1
ATOM 2318 C C . SER A 1 292 ? 2.665 16.706 6.306 1.00 55.19 292 SER A C 1
ATOM 2320 O O . SER A 1 292 ? 1.890 15.803 6.570 1.00 55.19 292 SER A O 1
ATOM 2322 N N . ASP A 1 293 ? 2.546 17.474 5.214 1.00 56.03 293 ASP A N 1
ATOM 2323 C CA . ASP A 1 293 ? 1.474 17.353 4.203 1.00 56.03 293 ASP A CA 1
ATOM 2324 C C . ASP A 1 293 ? 1.451 16.002 3.458 1.00 56.03 293 ASP A C 1
ATOM 2326 O O . ASP A 1 293 ? 0.453 15.640 2.841 1.00 56.03 293 ASP A O 1
ATOM 2330 N N . THR A 1 294 ? 2.559 15.255 3.474 1.00 61.47 294 THR A N 1
ATOM 2331 C CA . THR A 1 294 ? 2.621 13.884 2.954 1.00 61.47 294 THR A CA 1
ATOM 2332 C C . THR A 1 294 ? 2.579 12.953 4.159 1.00 61.47 294 THR A C 1
ATOM 2334 O O . THR A 1 294 ? 3.596 12.838 4.855 1.00 61.47 294 THR A O 1
ATOM 2337 N N . CYS A 1 295 ? 1.421 12.346 4.434 1.00 73.12 295 CYS A N 1
ATOM 2338 C CA . CYS A 1 295 ? 1.167 11.516 5.612 1.00 73.12 295 CYS A CA 1
ATOM 2339 C C . CYS A 1 295 ? 1.276 10.007 5.299 1.00 73.12 295 CYS A C 1
ATOM 2341 O O . CYS A 1 295 ? 0.266 9.306 5.321 1.00 73.12 295 CYS A O 1
ATOM 2343 N N . PRO A 1 296 ? 2.482 9.444 5.059 1.00 74.38 296 PRO A N 1
ATOM 2344 C CA . PRO A 1 296 ? 2.629 8.072 4.562 1.00 74.38 296 PRO A CA 1
ATOM 2345 C C . PRO A 1 296 ? 2.059 7.010 5.511 1.00 74.38 296 PRO A C 1
ATOM 2347 O O . PRO A 1 296 ? 1.692 5.924 5.066 1.00 74.38 296 PRO A O 1
ATOM 2350 N N . SER A 1 297 ? 1.993 7.295 6.817 1.00 86.25 297 SER A N 1
ATOM 2351 C CA . SER A 1 297 ? 1.379 6.381 7.787 1.00 86.25 297 SER A CA 1
ATOM 2352 C C . SER A 1 297 ? -0.139 6.324 7.635 1.00 86.25 297 SER A C 1
ATOM 2354 O O . SER A 1 297 ? -0.712 5.253 7.803 1.00 86.25 297 SER A O 1
ATOM 2356 N N . GLU A 1 298 ? -0.782 7.442 7.286 1.00 86.69 298 GLU A N 1
ATOM 2357 C CA . GLU A 1 298 ? -2.223 7.470 7.023 1.00 86.69 298 GLU A CA 1
ATOM 2358 C C . GLU A 1 298 ? -2.544 6.729 5.724 1.00 86.69 298 GLU A C 1
ATOM 2360 O O . GLU A 1 298 ? -3.375 5.824 5.750 1.00 86.69 298 GLU A O 1
ATOM 2365 N N . ASP A 1 299 ? -1.793 6.981 4.647 1.00 87.38 299 ASP A N 1
ATOM 2366 C CA . ASP A 1 299 ? -1.957 6.253 3.379 1.00 87.38 299 ASP A CA 1
ATOM 2367 C C . ASP A 1 299 ? -1.759 4.731 3.573 1.00 87.38 299 ASP A C 1
ATOM 2369 O O . ASP A 1 299 ? -2.488 3.897 3.031 1.00 87.38 299 ASP A O 1
ATOM 2373 N N . ALA A 1 300 ? -0.789 4.327 4.402 1.00 92.44 300 ALA A N 1
ATOM 2374 C CA . ALA A 1 300 ? -0.568 2.920 4.732 1.00 92.44 300 ALA A CA 1
ATOM 2375 C C . ALA A 1 300 ? -1.706 2.320 5.585 1.00 92.44 300 ALA A C 1
ATOM 2377 O O . ALA A 1 300 ? -2.065 1.151 5.393 1.00 92.44 300 ALA A O 1
ATOM 2378 N N . CYS A 1 301 ? -2.297 3.102 6.499 1.00 93.19 301 CYS A N 1
ATOM 2379 C CA . CYS A 1 301 ? -3.514 2.716 7.213 1.00 93.19 301 CYS A CA 1
ATOM 2380 C C . CYS A 1 301 ? -4.691 2.529 6.253 1.00 93.19 301 CYS A C 1
ATOM 2382 O O . CYS A 1 301 ? -5.438 1.565 6.415 1.00 93.19 301 CYS A O 1
ATOM 2384 N N . GLU A 1 302 ? -4.856 3.391 5.249 1.00 93.38 302 GLU A N 1
ATOM 2385 C CA . GLU A 1 302 ? -5.916 3.266 4.241 1.00 93.38 302 GLU A CA 1
ATOM 2386 C C . GLU A 1 302 ? -5.765 1.983 3.417 1.00 93.38 302 GLU A C 1
ATOM 2388 O O . GLU A 1 302 ? -6.722 1.214 3.292 1.00 93.38 302 GLU A O 1
ATOM 2393 N N . VAL A 1 303 ? -4.543 1.664 2.968 1.00 95.75 303 VAL A N 1
ATOM 2394 C CA . VAL A 1 303 ? -4.245 0.390 2.291 1.00 95.75 303 VAL A CA 1
ATOM 2395 C C . VAL A 1 303 ? -4.683 -0.804 3.139 1.00 95.75 303 VAL A C 1
ATOM 2397 O O . VAL A 1 303 ? -5.350 -1.717 2.642 1.00 95.75 303 VAL A O 1
ATOM 2400 N N . LEU A 1 304 ? -4.305 -0.828 4.421 1.00 97.31 304 LEU A N 1
ATOM 2401 C CA . LEU A 1 304 ? -4.708 -1.906 5.321 1.00 97.31 304 LEU A CA 1
ATOM 2402 C C . LEU A 1 304 ? -6.219 -1.928 5.550 1.00 97.31 304 LEU A C 1
ATOM 2404 O O . LEU A 1 304 ? -6.809 -3.006 5.533 1.00 97.31 304 LEU A O 1
ATOM 2408 N N . THR A 1 305 ? -6.839 -0.766 5.738 1.00 97.06 305 THR A N 1
ATOM 2409 C CA . THR A 1 305 ? -8.284 -0.615 5.945 1.00 97.06 305 THR A CA 1
ATOM 2410 C C . THR A 1 305 ? -9.062 -1.243 4.797 1.00 97.06 305 THR A C 1
ATOM 2412 O O . THR A 1 305 ? -9.923 -2.092 5.034 1.00 97.06 305 THR A O 1
ATOM 2415 N N . ASP A 1 306 ? -8.717 -0.907 3.555 1.00 96.69 306 ASP A N 1
ATOM 2416 C CA . ASP A 1 306 ? -9.395 -1.423 2.367 1.00 96.69 306 ASP A CA 1
ATOM 2417 C C . ASP A 1 306 ? -9.244 -2.937 2.225 1.00 96.69 306 ASP A C 1
ATOM 2419 O O . ASP A 1 306 ? -10.197 -3.644 1.882 1.00 96.69 306 ASP A O 1
ATOM 2423 N N . LEU A 1 307 ? -8.054 -3.465 2.511 1.00 97.38 307 LEU A N 1
ATOM 2424 C CA . LEU A 1 307 ? -7.798 -4.902 2.452 1.00 97.38 307 LEU A CA 1
ATOM 2425 C C . LEU A 1 307 ? -8.531 -5.664 3.564 1.00 97.38 307 LEU A C 1
ATOM 2427 O O . LEU A 1 307 ? -9.059 -6.752 3.316 1.00 97.38 307 LEU A O 1
ATOM 2431 N N . LEU A 1 308 ? -8.609 -5.097 4.769 1.00 97.25 308 LEU A N 1
ATOM 2432 C CA . LEU A 1 308 ? -9.381 -5.647 5.884 1.00 97.25 308 LEU A CA 1
ATOM 2433 C C . LEU A 1 308 ? -10.882 -5.630 5.577 1.00 97.25 308 LEU A C 1
ATOM 2435 O O . LEU A 1 308 ? -11.547 -6.655 5.726 1.00 97.25 308 LEU A O 1
ATOM 2439 N N . ALA A 1 309 ? -11.402 -4.518 5.054 1.00 95.56 309 ALA A N 1
ATOM 2440 C CA . ALA A 1 309 ? -12.801 -4.377 4.653 1.00 95.56 309 ALA A CA 1
ATOM 2441 C C . ALA A 1 309 ? -13.188 -5.345 3.519 1.00 95.56 309 ALA A C 1
ATOM 2443 O O . ALA A 1 309 ? -14.301 -5.875 3.488 1.00 95.56 309 ALA A O 1
ATOM 2444 N N . LYS A 1 310 ? -12.252 -5.640 2.606 1.00 94.69 310 LYS A N 1
ATOM 2445 C CA . LYS A 1 310 ? -12.400 -6.666 1.557 1.00 94.69 310 LYS A CA 1
ATOM 2446 C C . LYS A 1 310 ? -12.169 -8.099 2.056 1.00 94.69 310 LYS A C 1
ATOM 2448 O O . LYS A 1 310 ? -12.235 -9.032 1.259 1.00 94.69 310 LYS A O 1
ATOM 2453 N N . HIS A 1 311 ? -11.943 -8.295 3.355 1.00 93.56 311 HIS A N 1
ATOM 2454 C CA . HIS A 1 311 ? -11.711 -9.595 3.987 1.00 93.56 311 HIS A CA 1
ATOM 2455 C C . HIS A 1 311 ? -10.495 -10.355 3.421 1.00 93.56 311 HIS A C 1
ATOM 2457 O O . HIS A 1 311 ? -10.511 -11.583 3.328 1.00 93.56 311 HIS A O 1
ATOM 2463 N N . ILE A 1 312 ? -9.430 -9.644 3.029 1.00 94.69 312 ILE A N 1
ATOM 2464 C CA . ILE A 1 312 ? -8.217 -10.259 2.474 1.00 94.69 312 ILE A CA 1
ATOM 2465 C C . ILE A 1 312 ? -7.410 -10.931 3.598 1.00 94.69 312 ILE A C 1
ATOM 2467 O O . ILE A 1 312 ? -6.885 -10.225 4.461 1.00 94.69 312 ILE A O 1
ATOM 2471 N N . PRO A 1 313 ? -7.234 -12.272 3.604 1.00 93.56 313 PRO A N 1
ATOM 2472 C CA . PRO A 1 313 ? -6.670 -12.998 4.754 1.00 93.56 313 PRO A CA 1
ATOM 2473 C C . PRO A 1 313 ? -5.267 -12.547 5.178 1.00 93.56 313 PRO A C 1
ATOM 2475 O O . PRO A 1 313 ? -4.920 -12.553 6.363 1.00 93.56 313 PRO A O 1
ATOM 2478 N N . VAL A 1 314 ? -4.452 -12.132 4.207 1.00 95.38 314 VAL A N 1
ATOM 2479 C CA . VAL A 1 314 ? -3.088 -11.659 4.457 1.00 95.38 314 VAL A CA 1
ATOM 2480 C C . VAL A 1 314 ? -3.097 -10.385 5.310 1.00 95.38 314 VAL A C 1
ATOM 2482 O O . VAL A 1 314 ? -2.257 -10.259 6.196 1.00 95.38 314 VAL A O 1
ATOM 2485 N N . ALA A 1 315 ? -4.072 -9.487 5.133 1.00 97.31 315 ALA A N 1
ATOM 2486 C CA . ALA A 1 315 ? -4.166 -8.256 5.919 1.00 97.31 315 ALA A CA 1
ATOM 2487 C C . ALA A 1 315 ? -4.447 -8.538 7.403 1.00 97.31 315 ALA A C 1
ATOM 2489 O O . ALA A 1 315 ? -3.767 -7.987 8.265 1.00 97.31 315 ALA A O 1
ATOM 2490 N N . PHE A 1 316 ? -5.358 -9.469 7.713 1.00 96.62 316 PHE A N 1
ATOM 2491 C CA . PHE A 1 316 ? -5.608 -9.901 9.097 1.00 96.62 316 PHE A CA 1
ATOM 2492 C C . PHE A 1 316 ? -4.363 -10.536 9.710 1.00 96.62 316 PHE A C 1
ATOM 2494 O O . PHE A 1 316 ? -4.001 -10.230 10.847 1.00 96.62 316 PHE A O 1
ATOM 2501 N N . THR A 1 317 ? -3.685 -11.391 8.937 1.00 96.31 317 THR A N 1
ATOM 2502 C CA . THR A 1 317 ? -2.443 -12.042 9.364 1.00 96.31 317 THR A CA 1
ATOM 2503 C C . THR A 1 317 ? -1.400 -11.001 9.759 1.00 96.31 317 THR A C 1
ATOM 2505 O O . THR A 1 317 ? -0.891 -11.062 10.876 1.00 96.31 317 THR A O 1
ATOM 2508 N N . VAL A 1 318 ? -1.137 -10.015 8.894 1.00 97.50 318 VAL A N 1
ATOM 2509 C CA . VAL A 1 318 ? -0.165 -8.946 9.163 1.00 97.50 318 VAL A CA 1
ATOM 2510 C C . VAL A 1 318 ? -0.585 -8.083 10.342 1.00 97.50 318 VAL A C 1
ATOM 2512 O O . VAL A 1 318 ? 0.249 -7.848 11.210 1.00 97.50 318 VAL A O 1
ATOM 2515 N N . PHE A 1 319 ? -1.851 -7.663 10.417 1.00 97.94 319 PHE A N 1
ATOM 2516 C CA . PHE A 1 319 ? -2.349 -6.817 11.505 1.00 97.94 319 PHE A CA 1
ATOM 2517 C C . PHE A 1 319 ? -2.055 -7.434 12.882 1.00 97.94 319 PHE A C 1
ATOM 2519 O O . PHE A 1 319 ? -1.541 -6.776 13.787 1.00 97.94 319 PHE A O 1
ATOM 2526 N N . ARG A 1 320 ? -2.315 -8.739 13.023 1.00 96.75 320 ARG A N 1
ATOM 2527 C CA . ARG A 1 320 ? -2.034 -9.486 14.254 1.00 96.75 320 ARG A CA 1
ATOM 2528 C C . ARG A 1 320 ? -0.539 -9.744 14.458 1.00 96.75 320 ARG A C 1
ATOM 2530 O O . ARG A 1 320 ? -0.031 -9.548 15.555 1.00 96.75 320 ARG A O 1
ATOM 2537 N N . GLU A 1 321 ? 0.176 -10.216 13.435 1.00 96.44 321 GLU A N 1
ATOM 2538 C CA . GLU A 1 321 ? 1.607 -10.553 13.547 1.00 96.44 321 GLU A CA 1
ATOM 2539 C C . GLU A 1 321 ? 2.483 -9.339 13.859 1.00 96.44 321 GLU A C 1
ATOM 2541 O O . GLU A 1 321 ? 3.490 -9.472 14.553 1.00 96.44 321 GLU A O 1
ATOM 2546 N N . LYS A 1 322 ? 2.102 -8.165 13.351 1.00 96.50 322 LYS A N 1
ATOM 2547 C CA . LYS A 1 322 ? 2.763 -6.889 13.627 1.00 96.50 322 LYS A CA 1
ATOM 2548 C C . LYS A 1 322 ? 2.261 -6.215 14.900 1.00 96.50 322 LYS A C 1
ATOM 2550 O O . LYS A 1 322 ? 2.730 -5.124 15.201 1.00 96.50 322 LYS A O 1
ATOM 2555 N N . GLN A 1 323 ? 1.364 -6.867 15.649 1.00 96.56 323 GLN A N 1
ATOM 2556 C CA . GLN A 1 323 ? 0.848 -6.372 16.925 1.00 96.56 323 GLN A CA 1
ATOM 2557 C C . GLN A 1 323 ? 0.325 -4.934 16.800 1.00 96.56 323 GLN A C 1
ATOM 2559 O O . GLN A 1 323 ? 0.681 -4.052 17.582 1.00 96.56 323 GLN A O 1
ATOM 2564 N N . CYS A 1 324 ? -0.477 -4.674 15.760 1.00 97.12 324 CYS A N 1
ATOM 2565 C CA . CYS A 1 324 ? -0.897 -3.316 15.428 1.00 97.12 324 CYS A CA 1
ATOM 2566 C C . CYS A 1 324 ? -1.629 -2.632 16.591 1.00 97.12 324 CYS A C 1
ATOM 2568 O O . CYS A 1 324 ? -1.382 -1.457 16.824 1.00 97.12 324 CYS A O 1
ATOM 2570 N N . LEU A 1 325 ? -2.468 -3.335 17.364 1.00 96.94 325 LEU A N 1
ATOM 2571 C CA . LEU A 1 325 ? -3.142 -2.728 18.521 1.00 96.94 325 LEU A CA 1
ATOM 2572 C C . LEU A 1 325 ? -2.151 -2.341 19.621 1.00 96.94 325 LEU A C 1
ATOM 2574 O O . LEU A 1 325 ? -2.215 -1.225 20.122 1.00 96.94 325 LEU A O 1
ATOM 2578 N N . GLU A 1 326 ? -1.205 -3.211 19.970 1.00 96.19 326 GLU A N 1
ATOM 2579 C CA . GLU A 1 326 ? -0.172 -2.893 20.955 1.00 96.19 326 GLU A CA 1
ATOM 2580 C C . GLU A 1 326 ? 0.693 -1.714 20.503 1.00 96.19 326 GLU A C 1
ATOM 2582 O O . GLU A 1 326 ? 1.024 -0.850 21.314 1.00 96.19 326 GLU A O 1
ATOM 2587 N N . PHE A 1 327 ? 1.053 -1.660 19.217 1.00 95.06 327 PHE A N 1
ATOM 2588 C CA . PHE A 1 327 ? 1.780 -0.529 18.652 1.00 95.06 327 PHE A CA 1
ATOM 2589 C C . PHE A 1 327 ? 0.975 0.768 18.811 1.00 95.06 327 PHE A C 1
ATOM 2591 O O . PHE A 1 327 ? 1.458 1.710 19.442 1.00 95.06 327 PHE A O 1
ATOM 2598 N N . LEU A 1 328 ? -0.269 0.785 18.320 1.00 92.88 328 LEU A N 1
ATOM 2599 C CA . LEU A 1 328 ? -1.148 1.955 18.362 1.00 92.88 328 LEU A CA 1
ATOM 2600 C C . LEU A 1 328 ? -1.378 2.436 19.797 1.00 92.88 328 LEU A C 1
ATOM 2602 O O . LEU A 1 328 ? -1.296 3.628 20.061 1.00 92.88 328 LEU A O 1
ATOM 2606 N N . GLY A 1 329 ? -1.580 1.520 20.748 1.00 89.75 329 GLY A N 1
ATOM 2607 C CA . GLY A 1 329 ? -1.806 1.856 22.156 1.00 89.75 329 GLY A CA 1
ATOM 2608 C C . GLY A 1 329 ? -0.636 2.546 22.861 1.00 89.75 329 GLY A C 1
ATOM 2609 O O . GLY A 1 329 ? -0.829 3.102 23.940 1.00 89.75 329 GLY A O 1
ATOM 2610 N N . ASN A 1 330 ? 0.564 2.513 22.275 1.00 89.06 330 ASN A N 1
ATOM 2611 C CA . ASN A 1 330 ? 1.754 3.184 22.800 1.00 89.06 330 ASN A CA 1
ATOM 2612 C C . ASN A 1 330 ? 2.067 4.518 22.099 1.00 89.06 330 ASN A C 1
ATOM 2614 O O . ASN A 1 330 ? 3.041 5.169 22.475 1.00 89.06 330 ASN A O 1
ATOM 2618 N N . HIS A 1 331 ? 1.276 4.913 21.098 1.00 87.31 331 HIS A N 1
ATOM 2619 C CA . HIS A 1 331 ? 1.525 6.085 20.258 1.00 87.31 331 HIS A CA 1
ATOM 2620 C C . HIS A 1 331 ? 0.292 6.997 20.211 1.00 87.31 331 HIS A C 1
ATOM 2622 O O . HIS A 1 331 ? -0.760 6.691 20.774 1.00 87.31 331 HIS A O 1
ATOM 2628 N N . VAL A 1 332 ? 0.432 8.150 19.557 1.00 84.69 332 VAL A N 1
ATOM 2629 C CA . VAL A 1 332 ? -0.694 9.062 19.306 1.00 84.69 332 VAL A CA 1
ATOM 2630 C C . VAL A 1 332 ? -1.685 8.416 18.338 1.00 84.69 332 VAL A C 1
ATOM 2632 O O . VAL A 1 332 ? -1.274 7.722 17.407 1.00 84.69 332 VAL A O 1
ATOM 2635 N N . PHE A 1 333 ? -2.987 8.611 18.528 1.00 86.19 333 PHE A N 1
ATOM 2636 C CA . PHE A 1 333 ? -3.971 8.055 17.601 1.00 86.19 333 PHE A CA 1
ATOM 2637 C C . PHE A 1 333 ? -4.100 8.958 16.375 1.00 86.19 333 PHE A C 1
ATOM 2639 O O . PHE A 1 333 ? -4.549 10.096 16.469 1.00 86.19 333 PHE A O 1
ATOM 2646 N N . LEU A 1 334 ? -3.704 8.438 15.213 1.00 83.69 334 LEU A N 1
ATOM 2647 C CA . LEU A 1 334 ? -3.981 9.076 13.927 1.00 83.69 334 LEU A CA 1
ATOM 2648 C C . LEU A 1 334 ? -5.428 8.796 13.515 1.00 83.69 334 LEU A C 1
ATOM 2650 O O . LEU A 1 334 ? -5.950 7.713 13.794 1.00 83.69 334 LEU A O 1
ATOM 2654 N N . GLU A 1 335 ? -6.068 9.728 12.809 1.00 83.62 335 GLU A N 1
ATOM 2655 C CA . GLU A 1 335 ? -7.470 9.588 12.387 1.00 83.62 335 GLU A CA 1
ATOM 2656 C C . GLU A 1 335 ? -7.680 8.322 11.540 1.00 83.62 335 GLU A C 1
ATOM 2658 O O . GLU A 1 335 ? -8.633 7.573 11.765 1.00 83.62 335 GLU A O 1
ATOM 2663 N N . ALA A 1 336 ? -6.722 8.009 10.662 1.00 87.75 336 ALA A N 1
ATOM 2664 C CA . ALA A 1 336 ? -6.730 6.811 9.823 1.00 87.75 336 ALA A CA 1
ATOM 2665 C C . ALA A 1 336 ? -6.663 5.482 10.612 1.00 87.75 336 ALA A C 1
ATOM 2667 O O . ALA A 1 336 ? -7.021 4.427 10.083 1.00 87.75 336 ALA A O 1
ATOM 2668 N N . SER A 1 337 ? -6.263 5.500 11.892 1.00 91.38 337 SER A N 1
ATOM 2669 C CA . SER A 1 337 ? -6.252 4.292 12.733 1.00 91.38 337 SER A CA 1
ATOM 2670 C C . SER A 1 337 ? -7.661 3.797 13.082 1.00 91.38 337 SER A C 1
ATOM 2672 O O . SER A 1 337 ? -7.871 2.591 13.234 1.00 91.38 337 SER A O 1
ATOM 2674 N N . VAL A 1 338 ? -8.643 4.701 13.153 1.00 92.00 338 VAL A N 1
ATOM 2675 C CA . VAL A 1 338 ? -10.031 4.386 13.512 1.00 92.00 338 VAL A CA 1
ATOM 2676 C C . VAL A 1 338 ? -10.711 3.480 12.478 1.00 92.00 338 VAL A C 1
ATOM 2678 O O . VAL A 1 338 ? -11.147 2.386 12.859 1.00 92.00 338 VAL A O 1
ATOM 2681 N N . PRO A 1 339 ? -10.787 3.847 11.180 1.00 93.75 339 PRO A N 1
ATOM 2682 C CA . PRO A 1 339 ? -11.384 2.974 10.175 1.00 93.75 339 PRO A CA 1
ATOM 2683 C C . PRO A 1 339 ? -10.598 1.665 10.007 1.00 93.75 339 PRO A C 1
ATOM 2685 O O . PRO A 1 339 ? -11.214 0.623 9.790 1.00 93.75 339 PRO A O 1
ATOM 2688 N N . MET A 1 340 ? -9.275 1.672 10.205 1.00 96.12 340 MET A N 1
ATOM 2689 C CA . MET A 1 340 ? -8.451 0.460 10.157 1.00 96.12 340 MET A CA 1
ATOM 2690 C C . MET A 1 340 ? -8.832 -0.545 11.256 1.00 96.12 340 MET A C 1
ATOM 2692 O O . MET A 1 340 ? -9.072 -1.722 10.971 1.00 96.12 340 MET A O 1
ATOM 2696 N N . VAL A 1 341 ? -8.924 -0.097 12.515 1.00 97.12 341 VAL A N 1
ATOM 2697 C CA . VAL A 1 341 ? -9.339 -0.949 13.645 1.00 97.12 341 VAL A CA 1
ATOM 2698 C C . VAL A 1 341 ? -10.797 -1.384 13.490 1.00 97.12 341 VAL A C 1
ATOM 2700 O O . VAL A 1 341 ? -11.110 -2.555 13.712 1.00 97.12 341 VAL A O 1
ATOM 2703 N N . SER A 1 342 ? -11.676 -0.485 13.044 1.00 96.38 342 SER A N 1
ATOM 2704 C CA . SER A 1 342 ? -13.080 -0.797 12.752 1.00 96.38 342 SER A CA 1
ATOM 2705 C C . SER A 1 342 ? -13.210 -1.910 11.703 1.00 96.38 342 SER A C 1
ATOM 2707 O O . SER A 1 342 ? -13.894 -2.910 11.940 1.00 96.38 342 SER A O 1
ATOM 2709 N N . ALA A 1 343 ? -12.474 -1.814 10.590 1.00 97.19 343 ALA A N 1
ATOM 2710 C CA . ALA A 1 343 ? -12.450 -2.829 9.538 1.00 97.19 343 ALA A CA 1
ATOM 2711 C C . ALA A 1 343 ? -11.907 -4.179 10.034 1.00 97.19 343 ALA A C 1
ATOM 2713 O O . ALA A 1 343 ? -12.449 -5.227 9.678 1.00 97.19 343 ALA A O 1
ATOM 2714 N N . TYR A 1 344 ? -10.881 -4.176 10.894 1.00 97.88 344 TYR A N 1
ATOM 2715 C CA . TYR A 1 344 ? -10.362 -5.399 11.512 1.00 97.88 344 TYR A CA 1
ATOM 2716 C C . TYR A 1 344 ? -11.421 -6.091 12.384 1.00 97.88 344 TYR A C 1
ATOM 2718 O O . TYR A 1 344 ? -11.677 -7.286 12.217 1.00 97.88 344 TYR A O 1
ATOM 2726 N N . VAL A 1 345 ? -12.091 -5.343 13.268 1.00 97.06 345 VAL A N 1
ATOM 2727 C CA . VAL A 1 345 ? -13.161 -5.861 14.140 1.00 97.06 345 VAL A CA 1
ATOM 2728 C C . VAL A 1 345 ? -14.334 -6.397 13.317 1.00 97.06 345 VAL A C 1
ATOM 2730 O O . VAL A 1 345 ? -14.773 -7.532 13.525 1.00 97.06 345 VAL A O 1
ATOM 2733 N N . ALA A 1 346 ? -14.819 -5.613 12.351 1.00 96.00 346 ALA A N 1
ATOM 2734 C CA . ALA A 1 346 ? -15.916 -6.003 11.471 1.00 96.00 346 ALA A CA 1
ATOM 2735 C C . ALA A 1 346 ? -15.572 -7.252 10.646 1.00 96.00 346 ALA A C 1
ATOM 2737 O O . ALA A 1 346 ? -16.406 -8.148 10.493 1.00 96.00 346 ALA A O 1
ATOM 2738 N N . GLY A 1 347 ? -14.332 -7.348 10.167 1.00 95.06 347 GLY A N 1
ATOM 2739 C CA . GLY A 1 347 ? -13.849 -8.491 9.408 1.00 95.06 347 GLY A CA 1
ATOM 2740 C C . GLY A 1 347 ? -13.801 -9.779 10.228 1.00 95.06 347 GLY A C 1
ATOM 2741 O O . GLY A 1 347 ? -14.305 -10.804 9.771 1.00 95.06 347 GLY A O 1
ATOM 2742 N N . ILE A 1 348 ? -13.285 -9.736 11.463 1.00 95.44 348 ILE A N 1
ATOM 2743 C CA . ILE A 1 348 ? -13.307 -10.897 12.376 1.00 95.44 348 ILE A CA 1
ATOM 2744 C C . ILE A 1 348 ? -14.750 -11.321 12.658 1.00 95.44 348 ILE A C 1
ATOM 2746 O O . ILE A 1 348 ? -15.074 -12.510 12.657 1.00 95.44 348 ILE A O 1
ATOM 2750 N N . PHE A 1 349 ? -15.643 -10.356 12.855 1.00 94.25 349 PHE A N 1
ATOM 2751 C CA . PHE A 1 349 ? -17.053 -10.634 13.098 1.00 94.25 349 PHE A CA 1
ATOM 2752 C C . PHE A 1 349 ? -17.736 -11.302 11.900 1.00 94.25 349 PHE A C 1
ATOM 2754 O O . PHE A 1 349 ? -18.498 -12.260 12.061 1.00 94.25 349 PHE A O 1
ATOM 2761 N N . ALA A 1 350 ? -17.421 -10.859 10.683 1.00 92.25 350 ALA A N 1
ATOM 2762 C CA . ALA A 1 350 ? -17.871 -11.515 9.463 1.00 92.25 350 ALA A CA 1
ATOM 2763 C C . ALA A 1 350 ? -17.301 -12.939 9.338 1.00 92.25 350 ALA A C 1
ATOM 2765 O O . ALA A 1 350 ? -18.044 -13.859 8.986 1.00 92.25 350 ALA A O 1
ATOM 2766 N N . MET A 1 351 ? -16.025 -13.152 9.687 1.00 91.19 351 MET A N 1
ATOM 2767 C CA . MET A 1 351 ? -15.409 -14.486 9.723 1.00 91.19 351 MET A CA 1
ATOM 2768 C C . MET A 1 351 ? -16.116 -15.416 10.714 1.00 91.19 351 MET A C 1
ATOM 2770 O O . MET A 1 351 ? -16.363 -16.567 10.371 1.00 91.19 351 MET A O 1
ATOM 2774 N N . GLN A 1 352 ? -16.506 -14.920 11.893 1.00 89.25 352 GLN A N 1
ATOM 2775 C CA . GLN A 1 352 ? -17.236 -15.693 12.907 1.00 89.25 352 GLN A CA 1
ATOM 2776 C C . GLN A 1 352 ? -18.621 -16.152 12.429 1.00 89.25 352 GLN A C 1
ATOM 2778 O O . GLN A 1 352 ? -19.099 -17.212 12.831 1.00 89.25 352 GLN A O 1
ATOM 2783 N N . ARG A 1 353 ? -19.272 -15.368 11.564 1.00 86.62 353 ARG A N 1
ATOM 2784 C CA . ARG A 1 353 ? -20.575 -15.710 10.970 1.00 86.62 353 ARG A CA 1
ATOM 2785 C C . ARG A 1 353 ? -20.463 -16.540 9.686 1.00 86.62 353 ARG A C 1
ATOM 2787 O O . ARG A 1 353 ? -21.456 -17.132 9.264 1.00 86.62 353 ARG A O 1
ATOM 2794 N N . GLY A 1 354 ? -19.297 -16.544 9.045 1.00 79.50 354 GLY A N 1
ATOM 2795 C CA . GLY A 1 354 ? -19.025 -17.247 7.793 1.00 79.50 354 GLY A CA 1
ATOM 2796 C C . GLY A 1 354 ? -18.383 -18.625 7.985 1.00 79.50 354 GLY A C 1
ATOM 2797 O O . GLY A 1 354 ? -18.043 -19.033 9.086 1.00 79.50 354 GLY A O 1
ATOM 2798 N N . SER A 1 355 ? -18.187 -19.350 6.878 1.00 60.75 355 SER A N 1
ATOM 2799 C CA . SER A 1 355 ? -17.516 -20.668 6.845 1.00 60.75 355 SER A CA 1
ATOM 2800 C C . SER A 1 355 ? -16.141 -20.621 6.149 1.00 60.75 355 SER A C 1
ATOM 2802 O O . SER A 1 355 ? -15.613 -21.658 5.752 1.00 60.75 355 SER A O 1
ATOM 2804 N N . TYR A 1 356 ? -15.587 -19.427 5.921 1.00 67.25 356 TYR A N 1
ATOM 2805 C CA . TYR A 1 356 ? -14.467 -19.215 4.991 1.00 67.25 356 TYR A CA 1
ATOM 2806 C C . TYR A 1 356 ? -13.072 -19.277 5.631 1.00 67.25 356 TYR A C 1
ATOM 2808 O O . TYR A 1 356 ? -12.082 -19.294 4.905 1.00 67.25 356 TYR A O 1
ATOM 2816 N N . VAL A 1 357 ? -12.981 -19.315 6.962 1.00 77.75 357 VAL A N 1
ATOM 2817 C CA . VAL A 1 357 ? -11.718 -19.366 7.713 1.00 77.75 357 VAL A CA 1
ATOM 2818 C C . VAL A 1 357 ? -11.788 -20.531 8.693 1.00 77.75 357 VAL A C 1
ATOM 2820 O O . VAL A 1 357 ? -12.859 -20.825 9.229 1.00 77.75 357 VAL A O 1
ATOM 2823 N N . ASP A 1 358 ? -10.674 -21.229 8.907 1.00 85.81 358 ASP A N 1
ATOM 2824 C CA . ASP A 1 358 ? -10.639 -22.298 9.896 1.00 85.81 358 ASP A CA 1
ATOM 2825 C C . ASP A 1 358 ? -10.832 -21.741 11.316 1.00 85.81 358 ASP A C 1
ATOM 2827 O O . ASP A 1 358 ? -10.446 -20.616 11.648 1.00 85.81 358 ASP A O 1
ATOM 2831 N N . ALA A 1 359 ? -11.453 -22.550 12.174 1.00 87.12 359 ALA A N 1
ATOM 2832 C CA . ALA A 1 359 ? -11.811 -22.128 13.523 1.00 87.12 359 ALA A CA 1
ATOM 2833 C C . ALA A 1 359 ? -10.589 -21.740 14.374 1.00 87.12 359 ALA A C 1
ATOM 2835 O O . ALA A 1 359 ? -10.715 -20.898 15.260 1.00 87.12 359 ALA A O 1
ATOM 2836 N N . ALA A 1 360 ? -9.413 -22.322 14.109 1.00 90.50 360 ALA A N 1
ATOM 2837 C CA . ALA A 1 360 ? -8.205 -22.014 14.865 1.00 90.50 360 ALA A CA 1
ATOM 2838 C C . ALA A 1 360 ? -7.669 -20.621 14.508 1.00 90.50 360 ALA A C 1
ATOM 2840 O O . ALA A 1 360 ? -7.358 -19.842 15.406 1.00 90.50 360 ALA A O 1
ATOM 2841 N N . THR A 1 361 ? -7.621 -20.267 13.222 1.00 90.69 361 THR A N 1
ATOM 2842 C CA . THR A 1 361 ? -7.254 -18.916 12.785 1.00 90.69 361 THR A CA 1
ATOM 2843 C C . THR A 1 361 ? -8.240 -17.868 13.284 1.00 90.69 361 THR A C 1
ATOM 2845 O O . THR A 1 361 ? -7.804 -16.838 13.794 1.00 90.69 361 THR A O 1
ATOM 2848 N N . LEU A 1 362 ? -9.549 -18.132 13.232 1.00 92.38 362 LEU A N 1
ATOM 2849 C CA . LEU A 1 362 ? -10.541 -17.225 13.815 1.00 92.38 362 LEU A CA 1
ATOM 2850 C C . LEU A 1 362 ? -10.303 -17.012 15.319 1.00 92.38 362 LEU A C 1
ATOM 2852 O O . LEU A 1 362 ? -10.254 -15.869 15.776 1.00 92.38 362 LEU A O 1
ATOM 2856 N N . GLN A 1 363 ? -10.114 -18.097 16.077 1.00 93.62 363 GLN A N 1
ATOM 2857 C CA . GLN A 1 363 ? -9.893 -18.017 17.521 1.00 93.62 363 GLN A CA 1
ATOM 2858 C C . GLN A 1 363 ? -8.643 -17.199 17.855 1.00 93.62 363 GLN A C 1
ATOM 2860 O O . GLN A 1 363 ? -8.674 -16.372 18.757 1.00 93.62 363 GLN A O 1
ATOM 2865 N N . LEU A 1 364 ? -7.573 -17.343 17.071 1.00 95.00 364 LEU A N 1
ATOM 2866 C CA . LEU A 1 364 ? -6.350 -16.567 17.249 1.00 95.00 364 LEU A CA 1
ATOM 2867 C C . LEU A 1 364 ? -6.560 -15.047 17.123 1.00 95.00 364 LEU A C 1
ATOM 2869 O O . LEU A 1 364 ? -5.888 -14.283 17.816 1.00 95.00 364 LEU A O 1
ATOM 2873 N N . HIS A 1 365 ? -7.450 -14.597 16.236 1.00 95.56 365 HIS A N 1
ATOM 2874 C CA . HIS A 1 365 ? -7.785 -13.177 16.106 1.00 95.56 365 HIS A CA 1
ATOM 2875 C C . HIS A 1 365 ? -8.697 -12.698 17.238 1.00 95.56 365 HIS A C 1
ATOM 2877 O O . HIS A 1 365 ? -8.510 -11.591 17.744 1.00 95.56 365 HIS A O 1
ATOM 2883 N N . ILE A 1 366 ? -9.641 -13.542 17.660 1.00 95.12 366 ILE A N 1
ATOM 2884 C CA . ILE A 1 366 ? -10.520 -13.274 18.799 1.00 95.12 366 ILE A CA 1
ATOM 2885 C C . ILE A 1 366 ? -9.710 -13.131 20.093 1.00 95.12 366 ILE A C 1
ATOM 2887 O O . ILE A 1 366 ? -9.890 -12.138 20.795 1.00 95.12 366 ILE A O 1
ATOM 2891 N N . ASP A 1 367 ? -8.799 -14.067 20.373 1.00 95.44 367 ASP A N 1
ATOM 2892 C CA . ASP A 1 367 ? -7.940 -14.065 21.564 1.00 95.44 367 ASP A CA 1
ATOM 2893 C C . ASP A 1 367 ? -7.016 -12.843 21.582 1.00 95.44 367 ASP A C 1
ATOM 2895 O O . ASP A 1 367 ? -6.802 -12.223 22.623 1.00 95.44 367 ASP A O 1
ATOM 2899 N N . TYR A 1 368 ? -6.479 -12.470 20.417 1.00 96.56 368 TYR A N 1
ATOM 2900 C CA . TYR A 1 368 ? -5.659 -11.272 20.270 1.00 96.56 368 TYR A CA 1
ATOM 2901 C C . TYR A 1 368 ? -6.444 -9.994 20.596 1.00 96.56 368 TYR A C 1
ATOM 2903 O O . TYR A 1 368 ? -5.940 -9.133 21.316 1.00 96.56 368 TYR A O 1
ATOM 2911 N N . LEU A 1 369 ? -7.677 -9.883 20.096 1.00 95.62 369 LEU A N 1
ATOM 2912 C CA . LEU A 1 369 ? -8.552 -8.731 20.313 1.00 95.62 369 LEU A CA 1
ATOM 2913 C C . LEU A 1 369 ? -9.063 -8.650 21.761 1.00 95.62 369 LEU A C 1
ATOM 2915 O O . LEU A 1 369 ? -9.145 -7.559 22.313 1.00 95.62 369 LEU A O 1
ATOM 2919 N N . HIS A 1 370 ? -9.371 -9.795 22.380 1.00 94.06 370 HIS A N 1
ATOM 2920 C CA . HIS A 1 370 ? -9.887 -9.886 23.753 1.00 94.06 370 HIS A CA 1
ATOM 2921 C C . HIS A 1 370 ? -8.792 -10.010 24.817 1.00 94.06 370 HIS A C 1
ATOM 2923 O O . HIS A 1 370 ? -9.087 -10.138 26.005 1.00 94.06 370 HIS A O 1
ATOM 2929 N N . ASN A 1 371 ? -7.519 -9.888 24.437 1.00 94.88 371 ASN A N 1
ATOM 2930 C CA . ASN A 1 371 ? -6.490 -9.558 25.409 1.00 94.88 371 ASN A CA 1
ATOM 2931 C C . ASN A 1 371 ? -6.880 -8.236 26.119 1.00 94.88 371 ASN A C 1
ATOM 2933 O O . ASN A 1 371 ? -7.143 -7.253 25.425 1.00 94.88 371 ASN A O 1
ATOM 2937 N N . PRO A 1 372 ? -6.895 -8.155 27.466 1.00 93.44 372 PRO A N 1
ATOM 2938 C CA . PRO A 1 372 ? -7.410 -6.983 28.186 1.00 93.44 372 PRO A CA 1
ATOM 2939 C C . PRO A 1 372 ? -6.759 -5.641 27.823 1.00 93.44 372 PRO A C 1
ATOM 2941 O O . PRO A 1 372 ? -7.377 -4.587 27.981 1.00 93.44 372 PRO A O 1
ATOM 2944 N N . SER A 1 373 ? -5.502 -5.649 27.370 1.00 92.94 373 SER A N 1
ATOM 2945 C CA . SER A 1 373 ? -4.832 -4.436 26.890 1.00 92.94 373 SER A CA 1
ATOM 2946 C C . SER A 1 373 ? -5.306 -4.059 25.489 1.00 92.94 373 SER A C 1
ATOM 2948 O O . SER A 1 373 ? -5.696 -2.914 25.273 1.00 92.94 373 SER A O 1
ATOM 2950 N N . ASN A 1 374 ? -5.345 -5.022 24.567 1.00 96.25 374 ASN A N 1
ATOM 2951 C CA . ASN A 1 374 ? -5.759 -4.797 23.180 1.00 96.25 374 ASN A CA 1
ATOM 2952 C C . ASN A 1 374 ? -7.236 -4.416 23.077 1.00 96.25 374 ASN A C 1
ATOM 2954 O O . ASN A 1 374 ? -7.575 -3.530 22.298 1.00 96.25 374 ASN A O 1
ATOM 2958 N N . LEU A 1 375 ? -8.092 -5.019 23.906 1.00 96.19 375 LEU A N 1
ATOM 2959 C CA . LEU A 1 375 ? -9.513 -4.694 23.975 1.00 96.19 375 LEU A CA 1
ATOM 2960 C C . LEU A 1 375 ? -9.728 -3.235 24.382 1.00 96.19 375 LEU A C 1
ATOM 2962 O O . LEU A 1 375 ? -10.493 -2.514 23.748 1.00 96.19 375 LEU A O 1
ATOM 2966 N N . PHE A 1 376 ? -9.017 -2.793 25.423 1.00 94.31 376 PHE A N 1
ATOM 2967 C CA . PHE A 1 376 ? -9.066 -1.408 25.877 1.00 94.31 376 PHE A CA 1
ATOM 2968 C C . PHE A 1 376 ? -8.583 -0.447 24.785 1.00 94.31 376 PHE A C 1
ATOM 2970 O O . PHE A 1 376 ? -9.276 0.518 24.479 1.00 94.31 376 PHE A O 1
ATOM 2977 N N . ILE A 1 377 ? -7.445 -0.743 24.148 1.00 94.06 377 ILE A N 1
ATOM 2978 C CA . ILE A 1 377 ? -6.893 0.082 23.063 1.00 94.06 377 ILE A CA 1
ATOM 2979 C C . ILE A 1 377 ? -7.868 0.172 21.886 1.00 94.06 377 ILE A C 1
ATOM 2981 O O . ILE A 1 377 ? -8.150 1.271 21.415 1.00 94.06 377 ILE A O 1
ATOM 2985 N N . ALA A 1 378 ? -8.419 -0.959 21.438 1.00 95.81 378 ALA A N 1
ATOM 2986 C CA . ALA A 1 378 ? -9.380 -0.994 20.343 1.00 95.81 378 ALA A CA 1
ATOM 2987 C C . ALA A 1 378 ? -10.615 -0.144 20.663 1.00 95.81 378 ALA A C 1
ATOM 2989 O O . ALA A 1 378 ? -11.011 0.685 19.851 1.00 95.81 378 ALA A O 1
ATOM 2990 N N . CYS A 1 379 ? -11.186 -0.282 21.863 1.00 94.62 379 CYS A N 1
ATOM 2991 C CA . CYS A 1 379 ? -12.307 0.553 22.279 1.00 94.62 379 CYS A CA 1
ATOM 2992 C C . CYS A 1 379 ? -11.937 2.045 22.339 1.00 94.62 379 CYS A C 1
ATOM 2994 O O . CYS A 1 379 ? -12.760 2.872 21.957 1.00 94.62 379 CYS A O 1
ATOM 2996 N N . CYS A 1 380 ? -10.731 2.404 22.800 1.00 92.00 380 CYS A N 1
ATOM 2997 C CA . CYS A 1 380 ? -10.290 3.801 22.846 1.00 92.00 380 CYS A CA 1
ATOM 2998 C C . CYS A 1 380 ? -10.194 4.391 21.437 1.00 92.00 380 CYS A C 1
ATOM 3000 O O . CYS A 1 380 ? -10.761 5.450 21.193 1.00 92.00 380 CYS A O 1
ATOM 3002 N N . ILE A 1 381 ? -9.563 3.678 20.501 1.00 92.00 381 ILE A N 1
ATOM 3003 C CA . ILE A 1 381 ? -9.446 4.103 19.098 1.00 92.00 381 ILE A CA 1
ATOM 3004 C C . ILE A 1 381 ? -10.834 4.240 18.454 1.00 92.00 381 ILE A C 1
ATOM 3006 O O . ILE A 1 381 ? -11.121 5.219 17.772 1.00 92.00 381 ILE A O 1
ATOM 3010 N N . LEU A 1 382 ? -11.739 3.289 18.697 1.00 92.69 382 LEU A N 1
ATOM 3011 C CA . LEU A 1 382 ? -13.107 3.353 18.171 1.00 92.69 382 LEU A CA 1
ATOM 3012 C C . LEU A 1 382 ? -13.941 4.479 18.804 1.00 92.69 382 LEU A C 1
ATOM 3014 O O . LEU A 1 382 ? -14.890 4.952 18.182 1.00 92.69 382 LEU A O 1
ATOM 3018 N N . ALA A 1 383 ? -13.598 4.929 20.015 1.00 89.12 383 ALA A N 1
ATOM 3019 C CA . ALA A 1 383 ? -14.234 6.073 20.667 1.00 89.12 383 ALA A CA 1
ATOM 3020 C C . ALA A 1 383 ? -13.753 7.422 20.101 1.00 89.12 383 ALA A C 1
ATOM 3022 O O . ALA A 1 383 ? -14.502 8.399 20.122 1.00 89.12 383 ALA A O 1
ATOM 3023 N N . THR A 1 384 ? -12.531 7.495 19.570 1.00 79.31 384 THR A N 1
ATOM 3024 C CA . THR A 1 384 ? -11.910 8.734 19.066 1.00 79.31 384 THR A CA 1
ATOM 3025 C C . THR A 1 384 ? -12.265 9.043 17.606 1.00 79.31 384 THR A C 1
ATOM 3027 O O . THR A 1 384 ? -11.471 9.640 16.884 1.00 79.31 384 THR A O 1
ATOM 3030 N N . TYR A 1 385 ? -13.458 8.651 17.143 1.00 66.00 385 TYR A N 1
ATOM 3031 C CA . TYR A 1 385 ? -13.922 8.920 15.776 1.00 66.00 385 TYR A CA 1
ATOM 3032 C C . TYR A 1 385 ? -13.906 10.432 15.504 1.00 66.00 385 TYR A C 1
ATOM 3034 O O . TYR A 1 385 ? -14.683 11.151 16.130 1.00 66.00 385 TYR A O 1
ATOM 3042 N N . CYS A 1 386 ? -12.993 10.868 14.620 1.00 64.44 386 CYS A N 1
ATOM 3043 C CA . CYS A 1 386 ? -12.742 12.237 14.147 1.00 64.44 386 CYS A CA 1
ATOM 3044 C C . CYS A 1 386 ? -13.415 13.333 14.993 1.00 64.44 386 CYS A C 1
ATOM 3046 O O . CYS A 1 386 ? -14.607 13.603 14.836 1.00 64.44 386 CYS A O 1
ATOM 3048 N N . ILE A 1 387 ? -12.644 14.030 15.836 1.00 62.03 387 ILE A N 1
ATOM 3049 C CA . ILE A 1 387 ? -13.129 15.115 16.719 1.00 62.03 387 ILE A CA 1
ATOM 3050 C C . ILE A 1 387 ? -13.974 16.163 15.967 1.00 62.03 387 ILE A C 1
ATOM 3052 O O . ILE A 1 387 ? -14.872 16.781 16.537 1.00 62.03 387 ILE A O 1
ATOM 3056 N N . ARG A 1 388 ? -13.725 16.343 14.664 1.00 63.44 388 ARG A N 1
ATOM 3057 C CA . ARG A 1 388 ? -14.433 17.297 13.799 1.00 63.44 388 ARG A CA 1
ATOM 3058 C C . ARG A 1 388 ? -15.791 16.793 13.296 1.00 63.44 388 ARG A C 1
ATOM 3060 O O . ARG A 1 388 ? -16.630 17.612 12.928 1.00 63.44 388 ARG A O 1
ATOM 3067 N N . ASN A 1 389 ? -16.015 15.480 13.256 1.00 63.56 389 ASN A N 1
ATOM 3068 C CA . ASN A 1 389 ? -17.228 14.858 12.727 1.00 63.56 389 ASN A CA 1
ATOM 3069 C C . ASN A 1 389 ? -17.605 13.609 13.537 1.00 63.56 389 ASN A C 1
ATOM 3071 O O . ASN A 1 389 ? -17.527 12.477 13.055 1.00 63.56 389 ASN A O 1
ATOM 3075 N N . VAL A 1 390 ? -18.001 13.834 14.792 1.00 73.88 390 VAL A N 1
ATOM 3076 C CA . VAL A 1 390 ? -18.387 12.765 15.717 1.00 73.88 390 VAL A CA 1
ATOM 3077 C C . VAL A 1 390 ? -19.616 12.021 15.191 1.00 73.88 390 VAL A C 1
ATOM 3079 O O . VAL A 1 390 ? -20.744 12.514 15.264 1.00 73.88 390 VAL A O 1
ATOM 3082 N N . ASP A 1 391 ? -19.411 10.787 14.734 1.00 82.12 391 ASP A N 1
ATOM 3083 C CA . ASP A 1 391 ? -20.484 9.877 14.346 1.00 82.12 391 ASP A CA 1
ATOM 3084 C C . ASP A 1 391 ? -20.764 8.863 15.467 1.00 82.12 391 ASP A C 1
ATOM 3086 O O . ASP A 1 391 ? -20.241 7.747 15.500 1.00 82.12 391 ASP A O 1
ATOM 3090 N N . ARG A 1 392 ? -21.655 9.235 16.395 1.00 87.81 392 ARG A N 1
ATOM 3091 C CA . ARG A 1 392 ? -22.090 8.336 17.483 1.00 87.81 392 ARG A CA 1
ATOM 3092 C C . ARG A 1 392 ? -22.755 7.052 16.983 1.00 87.81 392 ARG A C 1
ATOM 3094 O O . ARG A 1 392 ? -22.801 6.068 17.725 1.00 87.81 392 ARG A O 1
ATOM 3101 N N . SER A 1 393 ? -23.284 7.044 15.759 1.00 89.62 393 SER A N 1
ATOM 3102 C CA . SER A 1 393 ? -23.866 5.838 15.170 1.00 89.62 393 SER A CA 1
ATOM 3103 C C . SER A 1 393 ? -22.777 4.856 14.728 1.00 89.62 393 SER A C 1
ATOM 3105 O O . SER A 1 393 ? -22.922 3.654 14.961 1.00 89.62 393 SER A O 1
ATOM 3107 N N . ALA A 1 394 ? -21.661 5.363 14.189 1.00 90.12 394 ALA A N 1
ATOM 3108 C CA . ALA A 1 394 ? -20.477 4.567 13.883 1.00 90.12 394 ALA A CA 1
ATOM 3109 C C . ALA A 1 394 ? -19.845 3.995 15.158 1.00 90.12 394 ALA A C 1
ATOM 3111 O O . ALA A 1 394 ? -19.662 2.782 15.236 1.00 90.12 394 ALA A O 1
ATOM 3112 N N . ILE A 1 395 ? -19.642 4.827 16.189 1.00 91.62 395 ILE A N 1
ATOM 3113 C CA . ILE A 1 395 ? -19.124 4.377 17.495 1.00 91.62 395 ILE A CA 1
ATOM 3114 C C . ILE A 1 395 ? -19.999 3.248 18.056 1.00 91.62 395 ILE A C 1
ATOM 3116 O O . ILE A 1 395 ? -19.494 2.186 18.412 1.00 91.62 395 ILE A O 1
ATOM 3120 N N . TYR A 1 396 ? -21.324 3.441 18.093 1.00 94.00 396 TYR A N 1
ATOM 3121 C CA . TYR A 1 396 ? -22.251 2.414 18.576 1.00 94.00 396 TYR A CA 1
ATOM 3122 C C . TYR A 1 396 ? -22.118 1.107 17.792 1.00 94.00 396 TYR A C 1
ATOM 3124 O O . TYR A 1 396 ? -22.007 0.041 18.393 1.00 94.00 396 TYR A O 1
ATOM 3132 N N . ARG A 1 397 ? -22.134 1.178 16.456 1.00 94.31 397 ARG A N 1
ATOM 3133 C CA . ARG A 1 397 ? -22.041 0.002 15.584 1.00 94.31 397 ARG A CA 1
ATOM 3134 C C . ARG A 1 397 ? -20.746 -0.766 15.833 1.00 94.31 397 ARG A C 1
ATOM 3136 O O . ARG A 1 397 ? -20.789 -1.991 15.949 1.00 94.31 397 ARG A O 1
ATOM 3143 N N . ASP A 1 398 ? -19.624 -0.067 15.915 1.00 94.56 398 ASP A N 1
ATOM 3144 C CA . ASP A 1 398 ? -18.307 -0.689 15.995 1.00 94.56 398 ASP A CA 1
ATOM 3145 C C . ASP A 1 398 ? -18.083 -1.309 17.385 1.00 94.56 398 ASP A C 1
ATOM 3147 O O . ASP A 1 398 ? -17.700 -2.477 17.481 1.00 94.56 398 ASP A O 1
ATOM 3151 N N . ILE A 1 399 ? -18.462 -0.604 18.460 1.00 95.12 399 ILE A N 1
ATOM 3152 C CA . ILE A 1 399 ? -18.446 -1.146 19.829 1.00 95.12 399 ILE A CA 1
ATOM 3153 C C . ILE A 1 399 ? -19.412 -2.326 19.966 1.00 95.12 399 ILE A C 1
ATOM 3155 O O . ILE A 1 399 ? -19.035 -3.375 20.484 1.00 95.12 399 ILE A O 1
ATOM 3159 N N . ALA A 1 400 ? -20.643 -2.219 19.460 1.00 94.44 400 ALA A N 1
ATOM 3160 C CA . ALA A 1 400 ? -21.601 -3.321 19.518 1.00 94.44 400 ALA A CA 1
ATOM 3161 C C . ALA A 1 400 ? -21.103 -4.555 18.749 1.00 94.44 400 ALA A C 1
ATOM 3163 O O . ALA A 1 400 ? -21.336 -5.683 19.186 1.00 94.44 400 ALA A O 1
ATOM 3164 N N . THR A 1 401 ? -20.409 -4.357 17.625 1.00 94.62 401 THR A N 1
ATOM 3165 C CA . THR A 1 401 ? -19.786 -5.442 16.853 1.00 94.62 401 THR A CA 1
ATOM 3166 C C . THR A 1 401 ? -18.669 -6.106 17.654 1.00 94.62 401 THR A C 1
ATOM 3168 O O . THR A 1 401 ? -18.649 -7.332 17.768 1.00 94.62 401 THR A O 1
ATOM 3171 N N . LEU A 1 402 ? -17.797 -5.307 18.276 1.00 95.44 402 LEU A N 1
ATOM 3172 C CA . LEU A 1 402 ? -16.716 -5.785 19.135 1.00 95.44 402 LEU A CA 1
ATOM 3173 C C . LEU A 1 402 ? -17.246 -6.615 20.311 1.00 95.44 402 LEU A C 1
ATOM 3175 O O . LEU A 1 402 ? -16.777 -7.725 20.546 1.00 95.44 402 LEU A O 1
ATOM 3179 N N . VAL A 1 403 ? -18.279 -6.131 21.004 1.00 94.25 403 VAL A N 1
ATOM 3180 C CA . VAL A 1 403 ? -18.902 -6.855 22.123 1.00 94.25 403 VAL A CA 1
ATOM 3181 C C . VAL A 1 403 ? -19.550 -8.160 21.664 1.00 94.25 403 VAL A C 1
ATOM 3183 O O . VAL A 1 403 ? -19.479 -9.168 22.365 1.00 94.25 403 VAL A O 1
ATOM 3186 N N . GLN A 1 404 ? -20.176 -8.185 20.485 1.00 92.75 404 GLN A N 1
ATOM 3187 C CA . GLN A 1 404 ? -20.827 -9.394 19.975 1.00 92.75 404 GLN A CA 1
ATOM 3188 C C . GLN A 1 404 ? -19.852 -10.528 19.628 1.00 92.75 404 GLN A C 1
ATOM 3190 O O . GLN A 1 404 ? -20.306 -11.672 19.575 1.00 92.75 404 GLN A O 1
ATOM 3195 N N . LEU A 1 405 ? -18.555 -10.250 19.441 1.00 91.69 405 LEU A N 1
ATOM 3196 C CA . LEU A 1 405 ? -17.537 -11.276 19.183 1.00 91.69 405 LEU A CA 1
ATOM 3197 C C . LEU A 1 405 ? -17.379 -12.240 20.366 1.00 91.69 405 LEU A C 1
ATOM 3199 O O . LEU A 1 405 ? -17.509 -13.451 20.179 1.00 91.69 405 LEU A O 1
ATOM 3203 N N . CYS A 1 406 ? -17.162 -11.705 21.575 1.00 90.12 406 CYS A N 1
ATOM 3204 C CA . CYS A 1 406 ? -17.104 -12.473 22.824 1.00 90.12 406 CYS A CA 1
ATOM 3205 C C . CYS A 1 406 ? -17.851 -11.746 23.949 1.00 90.12 406 CYS A C 1
ATOM 3207 O O . CYS A 1 406 ? -17.251 -11.118 24.823 1.00 90.12 406 CYS A O 1
ATOM 3209 N N . PRO A 1 407 ? -19.184 -11.858 23.994 1.00 87.94 407 PRO A N 1
ATOM 3210 C CA . PRO A 1 407 ? -19.981 -11.043 24.899 1.00 87.94 407 PRO A CA 1
ATOM 3211 C C . PRO A 1 407 ? -20.003 -11.547 26.352 1.00 87.94 407 PRO A C 1
ATOM 3213 O O . PRO A 1 407 ? -20.688 -10.966 27.187 1.00 87.94 407 PRO A O 1
ATOM 3216 N N . GLN A 1 408 ? -19.344 -12.670 26.646 1.00 87.44 408 GLN A N 1
ATOM 3217 C CA . GLN A 1 408 ? -19.181 -13.214 28.002 1.00 87.44 408 GLN A CA 1
ATOM 3218 C C . GLN A 1 408 ? -17.723 -13.145 28.476 1.00 87.44 408 GLN A C 1
ATOM 3220 O O . GLN A 1 408 ? -17.385 -13.744 29.495 1.00 87.44 408 GLN A O 1
ATOM 3225 N N . ASP A 1 409 ? -16.852 -12.458 27.733 1.00 89.75 409 ASP A N 1
ATOM 3226 C CA . ASP A 1 409 ? -15.445 -12.358 28.098 1.00 89.75 409 ASP A CA 1
ATOM 3227 C C . ASP A 1 409 ? -15.261 -11.523 29.373 1.00 89.75 409 ASP A C 1
ATOM 3229 O O . ASP A 1 409 ? -15.833 -10.439 29.513 1.00 89.75 409 ASP A O 1
ATOM 3233 N N . ALA A 1 410 ? -14.446 -12.018 30.305 1.00 89.81 410 ALA A N 1
ATOM 3234 C CA . ALA A 1 410 ? -14.132 -11.312 31.542 1.00 89.81 410 ALA A CA 1
ATOM 3235 C C . ALA A 1 410 ? -13.318 -10.031 31.292 1.00 89.81 410 ALA A C 1
ATOM 3237 O O . ALA A 1 410 ? -13.390 -9.105 32.100 1.00 89.81 410 ALA A O 1
ATOM 3238 N N . ALA A 1 411 ? -12.605 -9.937 30.162 1.00 92.50 411 ALA A N 1
ATOM 3239 C CA . ALA A 1 411 ? -11.841 -8.755 29.768 1.00 92.50 411 ALA A CA 1
ATOM 3240 C C . ALA A 1 411 ? -12.709 -7.487 29.664 1.00 92.50 411 ALA A C 1
ATOM 3242 O O . ALA A 1 411 ? -12.202 -6.379 29.846 1.00 92.50 411 ALA A O 1
ATOM 3243 N N . TRP A 1 412 ? -14.023 -7.628 29.440 1.00 93.25 412 TRP A N 1
ATOM 3244 C CA . 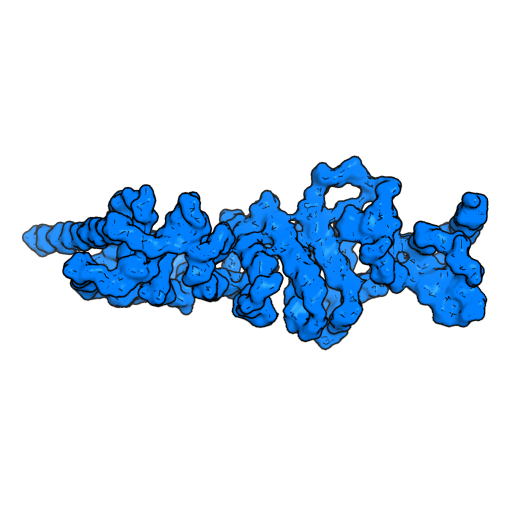TRP A 1 412 ? -14.959 -6.502 29.441 1.00 93.25 412 TRP A CA 1
ATOM 3245 C C . TRP A 1 412 ? -15.060 -5.805 30.798 1.00 93.25 412 TRP A C 1
ATOM 3247 O O . TRP A 1 412 ? -15.183 -4.584 30.836 1.00 93.25 412 TRP A O 1
ATOM 3257 N N . VAL A 1 413 ? -14.950 -6.542 31.908 1.00 90.00 413 VAL A N 1
ATOM 3258 C CA . VAL A 1 413 ? -14.987 -5.955 33.259 1.00 90.00 413 VAL A CA 1
ATOM 3259 C C . VAL A 1 413 ? -13.791 -5.026 33.462 1.00 90.00 413 VAL A C 1
ATOM 3261 O O . VAL A 1 413 ? -13.966 -3.877 33.876 1.00 90.00 413 VAL A O 1
ATOM 3264 N N . ASP A 1 414 ? -12.596 -5.497 33.104 1.00 90.50 414 ASP A N 1
ATOM 3265 C CA . ASP A 1 414 ? -11.360 -4.718 33.196 1.00 90.50 414 ASP A CA 1
ATOM 3266 C C . ASP A 1 414 ? -11.390 -3.509 32.249 1.00 90.50 414 ASP A C 1
ATOM 3268 O O . ASP A 1 414 ? -11.001 -2.405 32.633 1.00 90.50 414 ASP A O 1
ATOM 3272 N N . CYS A 1 415 ? -11.890 -3.696 31.024 1.00 92.88 415 CYS A N 1
ATOM 3273 C CA . CYS A 1 415 ? -12.027 -2.641 30.022 1.00 92.88 415 CYS A CA 1
ATOM 3274 C C . CYS A 1 415 ? -12.963 -1.518 30.505 1.00 92.88 415 CYS A C 1
ATOM 3276 O O . CYS A 1 415 ? -12.568 -0.350 30.533 1.00 92.88 415 CYS A O 1
ATOM 3278 N N . CYS A 1 416 ? -14.166 -1.863 30.980 1.00 90.06 416 CYS A N 1
ATOM 3279 C CA . CYS A 1 416 ? -15.115 -0.900 31.543 1.00 90.06 416 CYS A CA 1
ATOM 3280 C C . CYS A 1 416 ? -14.553 -0.183 32.780 1.00 90.06 416 CYS A C 1
ATOM 3282 O O . CYS A 1 416 ? -14.804 1.007 32.969 1.00 90.06 416 CYS A O 1
ATOM 3284 N N . GLY A 1 417 ? -13.792 -0.889 33.626 1.00 90.06 417 GLY A N 1
ATOM 3285 C CA . GLY A 1 417 ? -13.081 -0.294 34.761 1.00 90.06 417 GLY A CA 1
ATOM 3286 C C . GLY A 1 417 ? -12.100 0.792 34.315 1.00 90.06 417 GLY A C 1
ATOM 3287 O O . GLY A 1 417 ? -12.225 1.940 34.738 1.00 90.06 417 GLY A O 1
ATOM 3288 N N . LYS A 1 418 ? -11.203 0.462 33.377 1.00 90.94 418 LYS A N 1
ATOM 3289 C CA . LYS A 1 418 ? -10.218 1.410 32.830 1.00 90.94 418 LYS A CA 1
ATOM 3290 C C . LYS A 1 418 ? -10.863 2.624 32.162 1.00 90.94 418 LYS A C 1
ATOM 3292 O O . LYS A 1 418 ? -10.350 3.729 32.297 1.00 90.94 418 LYS A O 1
ATOM 3297 N N . PHE A 1 419 ? -11.987 2.451 31.467 1.00 89.69 419 PHE A N 1
ATOM 3298 C CA . PHE A 1 419 ? -12.712 3.580 30.878 1.00 89.69 419 PHE A CA 1
ATOM 3299 C C . PHE A 1 419 ? -13.298 4.525 31.921 1.00 89.69 419 PHE A C 1
ATOM 3301 O O . PHE A 1 419 ? -13.187 5.744 31.778 1.00 89.69 419 PHE A O 1
ATOM 3308 N N . ARG A 1 420 ? -13.892 3.978 32.988 1.00 89.50 420 ARG A N 1
ATOM 3309 C CA . ARG A 1 420 ? -14.385 4.791 34.104 1.00 89.50 420 ARG A CA 1
ATOM 3310 C C . ARG A 1 420 ? -13.240 5.562 34.763 1.00 89.50 420 ARG A C 1
ATOM 3312 O O . ARG A 1 420 ? -13.396 6.758 34.998 1.00 89.50 420 ARG A O 1
ATOM 3319 N N . ASP A 1 421 ? -12.085 4.929 34.957 1.00 89.00 421 ASP A N 1
ATOM 3320 C CA . ASP A 1 421 ? -10.885 5.591 35.482 1.00 89.00 421 ASP A CA 1
ATOM 3321 C C . ASP A 1 421 ? -10.374 6.700 34.542 1.00 89.00 421 ASP A C 1
ATOM 3323 O O . ASP A 1 421 ? -9.999 7.783 35.000 1.00 89.00 421 ASP A O 1
ATOM 3327 N N . LEU A 1 422 ? -10.399 6.470 33.225 1.00 87.44 422 LEU A N 1
ATOM 3328 C CA . LEU A 1 422 ? -9.944 7.427 32.211 1.00 87.44 422 LEU A CA 1
ATOM 3329 C C . LEU A 1 422 ? -10.802 8.704 32.179 1.00 87.44 422 LEU A C 1
ATOM 3331 O O . LEU A 1 422 ? -10.259 9.796 32.030 1.00 87.44 422 LEU A O 1
ATOM 3335 N N . VAL A 1 423 ? -12.124 8.581 32.351 1.00 84.19 423 VAL A N 1
ATOM 3336 C CA . VAL A 1 423 ? -13.056 9.727 32.390 1.00 84.19 423 VAL A CA 1
ATOM 3337 C C . VAL A 1 423 ? -13.016 10.459 33.733 1.00 84.19 423 VAL A C 1
ATOM 3339 O O . VAL A 1 423 ? -13.144 11.682 33.767 1.00 84.19 423 VAL A O 1
ATOM 3342 N N . GLN A 1 424 ? -12.877 9.723 34.843 1.00 82.94 424 GLN A N 1
ATOM 3343 C CA . GLN A 1 424 ? -12.889 10.294 36.197 1.00 82.94 424 GLN A CA 1
ATOM 3344 C C . GLN A 1 424 ? -11.568 10.963 36.582 1.00 82.94 424 GLN A C 1
ATOM 3346 O O . GLN A 1 424 ? -11.562 11.898 37.384 1.00 82.94 424 GLN A O 1
ATOM 3351 N N . SER A 1 425 ? -10.451 10.489 36.034 1.00 76.81 425 SER A N 1
ATOM 3352 C CA . SER A 1 425 ? -9.178 11.201 36.097 1.00 76.81 425 SER A CA 1
ATOM 3353 C C . SER A 1 425 ? -9.133 12.301 35.029 1.00 76.81 425 SER A C 1
ATOM 3355 O O . SER A 1 425 ? -9.924 12.313 34.087 1.00 76.81 425 SER A O 1
ATOM 3357 N N . ASP A 1 426 ? -8.153 13.205 35.089 1.00 65.31 426 ASP A N 1
ATOM 3358 C CA . ASP A 1 426 ? -7.859 14.100 33.956 1.00 65.31 426 ASP A CA 1
ATOM 3359 C C . ASP A 1 426 ? -7.312 13.337 32.722 1.00 65.31 426 ASP A C 1
ATOM 3361 O O . ASP A 1 426 ? -6.699 13.929 31.842 1.00 65.31 426 ASP A O 1
ATOM 3365 N N . GLY A 1 427 ? -7.503 12.011 32.659 1.00 62.62 427 GLY A N 1
ATOM 3366 C CA . GLY A 1 427 ? -6.918 11.077 31.701 1.00 62.62 427 GLY A CA 1
ATOM 3367 C C . GLY A 1 427 ? -5.404 10.921 31.829 1.00 62.62 427 GLY A C 1
ATOM 3368 O O . GLY A 1 427 ? -4.788 10.219 31.031 1.00 62.62 427 GLY A O 1
ATOM 3369 N N . GLY A 1 428 ? -4.789 11.575 32.819 1.00 72.31 428 GLY A N 1
ATOM 3370 C CA . GLY A 1 428 ? -3.339 11.663 32.950 1.00 72.31 428 GLY A CA 1
ATOM 3371 C C . GLY A 1 428 ? -2.696 12.182 31.664 1.00 72.31 428 GLY A C 1
ATOM 3372 O O . GLY A 1 428 ? -3.115 13.187 31.098 1.00 72.31 428 GLY A O 1
ATOM 3373 N N . ASP A 1 429 ? -1.693 11.453 31.190 1.00 73.69 429 ASP A N 1
ATOM 3374 C CA . ASP A 1 429 ? -0.995 11.750 29.940 1.00 73.69 429 ASP A CA 1
ATOM 3375 C C . ASP A 1 429 ? -1.786 11.368 28.672 1.00 73.69 429 ASP A C 1
ATOM 3377 O O . ASP A 1 429 ? -1.313 11.629 27.570 1.00 73.69 429 ASP A O 1
ATOM 3381 N N . PHE A 1 430 ? -2.936 10.691 28.782 1.00 81.81 430 PHE A N 1
ATOM 3382 C CA . PHE A 1 430 ? -3.628 10.132 27.615 1.00 81.81 430 PHE A CA 1
ATOM 3383 C C . PHE A 1 430 ? -4.090 11.228 26.650 1.00 81.81 430 PHE A C 1
ATOM 3385 O O . PHE A 1 430 ? -3.652 11.243 25.503 1.00 81.81 430 PHE A O 1
ATOM 3392 N N . PHE A 1 431 ? -4.920 12.163 27.127 1.00 82.31 431 PHE A N 1
ATOM 3393 C CA . PHE A 1 431 ? -5.474 13.244 26.302 1.00 82.31 431 PHE A CA 1
ATOM 3394 C C . PHE A 1 431 ? -4.410 14.271 25.902 1.00 82.31 431 PHE A C 1
ATOM 3396 O O . PHE A 1 431 ? -4.437 14.788 24.792 1.00 82.31 431 PHE A O 1
ATOM 3403 N N . SER A 1 432 ? -3.432 14.539 26.775 1.00 78.19 432 SER A N 1
ATOM 3404 C CA . SER A 1 432 ? -2.357 15.503 26.493 1.00 78.19 432 SER A CA 1
ATOM 3405 C C . SER A 1 432 ? -1.359 15.014 25.439 1.00 78.19 432 SER A C 1
ATOM 3407 O O . SER A 1 432 ? -0.649 15.826 24.844 1.00 78.19 432 SER A O 1
ATOM 3409 N N . LYS A 1 433 ? -1.303 13.699 25.193 1.00 79.06 433 LYS A N 1
ATOM 3410 C CA . LYS A 1 433 ? -0.522 13.097 24.107 1.00 79.06 433 LYS A CA 1
ATOM 3411 C C . LYS A 1 433 ? -1.289 13.024 22.790 1.00 79.06 433 LYS A C 1
ATOM 3413 O O . LYS A 1 433 ? -0.644 12.848 21.762 1.00 79.06 433 LYS A O 1
ATOM 3418 N N . GLN A 1 434 ? -2.615 13.161 22.782 1.00 79.00 434 GLN A N 1
ATOM 3419 C CA . GLN A 1 434 ? -3.380 13.105 21.537 1.00 79.00 434 GLN A CA 1
ATOM 3420 C C . GLN A 1 434 ? -3.187 14.370 20.701 1.00 79.00 434 GLN A C 1
ATOM 3422 O O . GLN A 1 434 ? -3.024 15.478 21.222 1.00 79.00 434 GLN A O 1
ATOM 3427 N N . HIS A 1 435 ? -3.193 14.179 19.386 1.00 76.88 435 HIS A N 1
ATOM 3428 C CA . HIS A 1 435 ? -2.991 15.234 18.406 1.00 76.88 435 HIS A CA 1
ATOM 3429 C C . HIS A 1 435 ? -4.095 15.187 17.354 1.00 76.88 435 HIS A C 1
ATOM 3431 O O . HIS A 1 435 ? -4.571 14.118 16.987 1.00 76.88 435 HIS A O 1
ATOM 3437 N N . VAL A 1 436 ? -4.473 16.354 16.844 1.00 76.00 436 VAL A N 1
ATOM 3438 C CA . VAL A 1 436 ? -5.454 16.501 15.769 1.00 76.00 436 VAL A CA 1
ATOM 3439 C C . VAL A 1 436 ? -4.869 17.363 14.659 1.00 76.00 436 VAL A C 1
ATOM 3441 O O . VAL A 1 436 ? -4.187 18.356 14.928 1.00 76.00 436 VAL A O 1
ATOM 3444 N N . TRP A 1 437 ? -5.151 17.002 13.407 1.00 73.56 437 TRP A N 1
ATOM 3445 C CA . TRP A 1 437 ? -4.789 17.821 12.254 1.00 73.56 437 TRP A CA 1
ATOM 3446 C C . TRP A 1 437 ? -5.503 19.174 12.316 1.00 73.56 437 TRP A C 1
ATOM 3448 O O . TRP A 1 437 ? -6.732 19.237 12.425 1.00 73.56 437 TRP A O 1
ATOM 3458 N N . SER A 1 438 ? -4.752 20.273 12.226 1.00 70.69 438 SER A N 1
ATOM 3459 C CA . SER A 1 438 ? -5.278 21.628 12.070 1.00 70.69 438 SER A CA 1
ATOM 3460 C C . SER A 1 438 ? -5.240 22.027 10.599 1.00 70.69 438 SER A C 1
ATOM 3462 O O . SER A 1 438 ? -4.237 22.518 10.103 1.00 70.69 438 SER A O 1
ATOM 3464 N N . SER A 1 439 ? -6.368 21.910 9.894 1.00 67.44 439 SER A N 1
ATOM 3465 C CA . SER A 1 439 ? -6.491 22.423 8.516 1.00 67.44 439 SER A CA 1
ATOM 3466 C C . SER A 1 439 ? -6.205 23.926 8.358 1.00 67.44 439 SER A C 1
ATOM 3468 O O . SER A 1 439 ? -6.071 24.390 7.232 1.00 67.44 439 SER A O 1
ATOM 3470 N N . TYR A 1 440 ? -6.195 24.700 9.451 1.00 69.00 440 TYR A N 1
ATOM 3471 C CA . TYR A 1 440 ? -5.877 26.129 9.417 1.00 69.00 440 TYR A CA 1
ATOM 3472 C C . TYR A 1 440 ? -4.365 26.374 9.474 1.00 69.00 440 TYR A C 1
ATOM 3474 O O . TYR A 1 440 ? -3.860 27.243 8.768 1.00 69.00 440 TYR A O 1
ATOM 3482 N N . ASP A 1 441 ? -3.663 25.580 10.282 1.00 64.81 441 ASP A N 1
ATOM 3483 C CA . ASP A 1 441 ? -2.225 25.719 10.526 1.00 64.81 441 ASP A CA 1
ATOM 3484 C C . ASP A 1 441 ? -1.387 24.752 9.664 1.00 64.81 441 ASP A C 1
ATOM 3486 O O . ASP A 1 441 ? -0.171 24.891 9.603 1.00 64.81 441 ASP A O 1
ATOM 3490 N N . LEU A 1 442 ? -2.043 23.813 8.962 1.00 69.12 442 LEU A N 1
ATOM 3491 C CA . LEU A 1 442 ? -1.430 22.726 8.181 1.00 69.12 442 LEU A CA 1
ATOM 3492 C C . LEU A 1 442 ? -0.426 21.902 9.008 1.00 69.12 442 LEU A C 1
ATOM 3494 O O . LEU A 1 442 ? 0.605 21.453 8.516 1.00 69.12 442 LEU A O 1
ATOM 3498 N N . GLU A 1 443 ? -0.735 21.713 10.290 1.00 68.56 443 GLU A N 1
ATOM 3499 C CA . GLU A 1 443 ? 0.071 20.938 11.232 1.00 68.56 443 GLU A CA 1
ATOM 3500 C C . GLU A 1 443 ? -0.828 20.176 12.208 1.00 68.56 443 GLU A C 1
ATOM 3502 O O . GLU A 1 443 ? -1.965 20.586 12.476 1.00 68.56 443 GLU A O 1
ATOM 3507 N N . TYR A 1 444 ? -0.335 19.069 12.773 1.00 72.62 444 TYR A N 1
ATOM 3508 C CA . TYR A 1 444 ? -1.009 18.469 13.917 1.00 72.62 444 TYR A CA 1
ATOM 3509 C C . TYR A 1 444 ? -0.622 19.226 15.179 1.00 72.62 444 TYR A C 1
ATOM 3511 O O . TYR A 1 444 ? 0.552 19.467 15.465 1.00 72.62 444 TYR A O 1
ATOM 3519 N N . ARG A 1 445 ? -1.632 19.529 15.985 1.00 79.31 445 ARG A N 1
ATOM 3520 C CA . ARG A 1 445 ? -1.465 20.146 17.297 1.00 79.31 445 ARG A CA 1
ATOM 3521 C C . ARG A 1 445 ? -2.097 19.281 18.369 1.00 79.31 445 ARG A C 1
ATOM 3523 O O . ARG A 1 445 ? -2.977 18.470 18.086 1.00 79.31 445 ARG A O 1
ATOM 3530 N N . GLN A 1 446 ? -1.675 19.494 19.608 1.00 82.62 446 GLN A N 1
ATOM 3531 C CA . GLN A 1 446 ? -2.344 18.902 20.761 1.00 82.62 446 GLN A CA 1
ATOM 3532 C C . GLN A 1 446 ? -3.818 19.311 20.811 1.00 82.62 446 GLN A C 1
ATOM 3534 O O . GLN A 1 446 ? -4.202 20.388 20.325 1.00 82.62 446 GLN A O 1
ATOM 3539 N N . LEU A 1 447 ? -4.623 18.451 21.431 1.00 81.94 447 LEU A N 1
ATOM 3540 C CA . LEU A 1 447 ? -6.032 18.729 21.672 1.00 81.94 447 LEU A CA 1
ATOM 3541 C C . LEU A 1 447 ? -6.209 19.996 22.504 1.00 81.94 447 LEU A C 1
ATOM 3543 O O . LEU A 1 447 ? -5.558 20.200 23.531 1.00 81.94 447 LEU A O 1
ATOM 3547 N N . GLN A 1 448 ? -7.139 20.840 22.074 1.00 85.94 448 GLN A N 1
ATOM 3548 C CA . GLN A 1 448 ? -7.622 21.946 22.885 1.00 85.94 448 GLN A CA 1
ATOM 3549 C C . GLN A 1 448 ? -8.560 21.429 23.993 1.00 85.94 448 GLN A C 1
ATOM 3551 O O . GLN A 1 448 ? -9.039 20.292 23.934 1.00 85.94 448 GLN A O 1
ATOM 3556 N N . PRO A 1 449 ? -8.818 22.225 25.049 1.00 85.38 449 PRO A N 1
ATOM 3557 C CA . PRO A 1 449 ? -9.653 21.784 26.167 1.00 85.38 449 PRO A CA 1
ATOM 3558 C C . PRO A 1 449 ? -11.074 21.357 25.769 1.00 85.38 449 PRO A C 1
ATOM 3560 O O . PRO A 1 449 ? -11.627 20.435 26.362 1.00 85.38 449 PRO A O 1
ATOM 3563 N N . ASP A 1 450 ? -11.665 22.009 24.770 1.00 85.81 450 ASP A N 1
ATOM 3564 C CA . ASP A 1 450 ? -12.971 21.663 24.207 1.00 85.81 450 ASP A CA 1
ATOM 3565 C C . ASP A 1 450 ? -12.924 20.352 23.411 1.00 85.81 450 ASP A C 1
ATOM 3567 O O . ASP A 1 450 ? -13.789 19.500 23.592 1.00 85.81 450 ASP A O 1
ATOM 3571 N N . GLU A 1 451 ? -11.880 20.132 22.613 1.00 86.69 451 GLU A N 1
ATOM 3572 C CA . GLU A 1 451 ? -11.647 18.870 21.891 1.00 86.69 451 GLU A CA 1
ATOM 3573 C C . GLU A 1 451 ? -11.390 17.697 22.848 1.00 86.69 451 GLU A C 1
ATOM 3575 O O . GLU A 1 451 ? -11.922 16.605 22.664 1.00 86.69 451 GLU A O 1
ATOM 3580 N N . THR A 1 452 ? -10.656 17.941 23.936 1.00 85.44 452 THR A N 1
ATOM 3581 C CA . THR A 1 452 ? -10.469 16.960 25.015 1.00 85.44 452 THR A CA 1
ATOM 3582 C C . THR A 1 452 ? -11.806 16.589 25.656 1.00 85.44 452 THR A C 1
ATOM 3584 O O . THR A 1 452 ? -12.050 15.425 25.976 1.00 85.44 452 THR A O 1
ATOM 3587 N N . GLN A 1 453 ? -12.699 17.566 25.843 1.00 87.00 453 GLN A N 1
ATOM 3588 C CA . GLN A 1 453 ? -14.037 17.293 26.358 1.00 87.00 453 GLN A CA 1
ATOM 3589 C C . GLN A 1 453 ? -14.862 16.452 25.374 1.00 87.00 453 GLN A C 1
ATOM 3591 O O . GLN A 1 453 ? -15.564 15.547 25.815 1.00 87.00 453 GLN A O 1
ATOM 3596 N N . VAL A 1 454 ? -14.737 16.683 24.062 1.00 87.25 454 VAL A N 1
ATOM 3597 C CA . VAL A 1 454 ? -15.389 15.851 23.035 1.00 87.25 454 VAL A CA 1
ATOM 3598 C C . VAL A 1 454 ? -14.934 14.392 23.131 1.00 87.25 454 VAL A C 1
ATOM 3600 O O . VAL A 1 454 ? -15.772 13.490 23.116 1.00 87.25 454 VAL A O 1
ATOM 3603 N N . GLU A 1 455 ? -13.635 14.132 23.295 1.00 86.44 455 GLU A N 1
ATOM 3604 C CA . GLU A 1 455 ? -13.146 12.760 23.480 1.00 86.44 455 GLU A CA 1
ATOM 3605 C C . GLU A 1 455 ? -13.667 12.123 24.774 1.00 86.44 455 GLU A C 1
ATOM 3607 O O . GLU A 1 455 ? -14.123 10.977 24.760 1.00 86.44 455 GLU A O 1
ATOM 3612 N N . LYS A 1 456 ? -13.676 12.867 25.888 1.00 87.75 456 LYS A N 1
ATOM 3613 C CA . LYS A 1 456 ? -14.269 12.400 27.154 1.00 87.75 456 LYS A CA 1
ATOM 3614 C C . LYS A 1 456 ? -15.757 12.080 27.009 1.00 87.75 456 LYS A C 1
ATOM 3616 O O . LYS A 1 456 ? -16.225 11.081 27.564 1.00 87.75 456 LYS A O 1
ATOM 3621 N N . ASP A 1 457 ? -16.498 12.888 26.257 1.00 89.44 457 ASP A N 1
ATOM 3622 C CA . ASP A 1 457 ? -17.919 12.671 25.981 1.00 89.44 457 ASP A CA 1
ATOM 3623 C C . ASP A 1 457 ? -18.136 11.415 25.124 1.00 89.44 457 ASP A C 1
ATOM 3625 O O . ASP A 1 457 ? -19.068 10.647 25.379 1.00 89.44 457 ASP A O 1
ATOM 3629 N N . ASN A 1 458 ? -17.264 11.159 24.146 1.00 89.81 458 ASN A N 1
ATOM 3630 C CA . ASN A 1 458 ? -17.315 9.945 23.333 1.00 89.81 458 ASN A CA 1
ATOM 3631 C C . ASN A 1 458 ? -16.988 8.696 24.150 1.00 89.81 458 ASN A C 1
ATOM 3633 O O . ASN A 1 458 ? -17.700 7.698 24.057 1.00 89.81 458 ASN A O 1
ATOM 3637 N N . ILE A 1 459 ? -15.965 8.755 25.001 1.00 89.94 459 ILE A N 1
ATOM 3638 C CA . ILE A 1 459 ? -15.640 7.662 25.919 1.00 89.94 459 ILE A CA 1
ATOM 3639 C C . ILE A 1 459 ? -16.810 7.401 26.876 1.00 89.94 459 ILE A C 1
ATOM 3641 O O . ILE A 1 459 ? -17.197 6.252 27.089 1.00 89.94 459 ILE A O 1
ATOM 3645 N N . SER A 1 460 ? -17.425 8.458 27.412 1.00 90.94 460 SER A N 1
ATOM 3646 C CA . SER A 1 460 ? -18.615 8.341 28.265 1.00 90.94 460 SER A CA 1
ATOM 3647 C C . SER A 1 460 ? -19.779 7.678 27.527 1.00 90.94 460 SER A C 1
ATOM 3649 O O . SER A 1 460 ? -20.483 6.844 28.096 1.00 90.94 460 SER A O 1
ATOM 3651 N N . TYR A 1 461 ? -19.956 7.994 26.243 1.00 92.25 461 TYR A N 1
ATOM 3652 C CA . TYR A 1 461 ? -20.935 7.330 25.390 1.00 92.25 461 TYR A CA 1
ATOM 3653 C C . TYR A 1 461 ? -20.605 5.845 25.176 1.00 92.25 461 TYR A C 1
ATOM 3655 O O . TYR A 1 461 ? -21.506 5.017 25.264 1.00 92.25 461 TYR A O 1
ATOM 3663 N N . VAL A 1 462 ? -19.336 5.473 24.978 1.00 92.12 462 VAL A N 1
ATOM 3664 C CA . VAL A 1 462 ? -18.928 4.057 24.906 1.00 92.12 462 VAL A CA 1
ATOM 3665 C C . VAL A 1 462 ? -19.263 3.316 26.200 1.00 92.12 462 VAL A C 1
ATOM 3667 O O . VAL A 1 462 ? -19.837 2.232 26.131 1.00 92.12 462 VAL A O 1
ATOM 3670 N N . ILE A 1 463 ? -18.989 3.904 27.371 1.00 92.25 463 ILE A N 1
ATOM 3671 C CA . ILE A 1 463 ? -19.372 3.318 28.669 1.00 92.25 463 ILE A CA 1
ATOM 3672 C C . ILE A 1 463 ? -20.883 3.071 28.715 1.00 92.25 463 ILE A C 1
ATOM 3674 O O . ILE A 1 463 ? -21.300 1.972 29.066 1.00 92.25 463 ILE A O 1
ATOM 3678 N N . GLN A 1 464 ? -21.693 4.050 28.299 1.00 92.25 464 GLN A N 1
ATOM 3679 C CA . GLN A 1 464 ? -23.148 3.900 28.248 1.00 92.25 464 GLN A CA 1
ATOM 3680 C C . GLN A 1 464 ? -23.575 2.737 27.340 1.00 92.25 464 GLN A C 1
ATOM 3682 O O . GLN A 1 464 ? -24.407 1.928 27.736 1.00 92.25 464 GLN A O 1
ATOM 3687 N N . VAL A 1 465 ? -22.992 2.622 26.142 1.00 91.88 465 VAL A N 1
ATOM 3688 C CA . VAL A 1 465 ? -23.296 1.526 25.205 1.00 91.88 465 VAL A CA 1
ATOM 3689 C C . VAL A 1 465 ? -22.949 0.161 25.806 1.00 91.88 465 VAL A C 1
ATOM 3691 O O . VAL A 1 465 ? -23.701 -0.799 25.626 1.00 91.88 465 VAL A O 1
ATOM 3694 N N . LEU A 1 466 ? -21.824 0.065 26.519 1.00 91.75 466 LEU A N 1
ATOM 3695 C CA . LEU A 1 466 ? -21.405 -1.162 27.196 1.00 91.75 466 LEU A CA 1
ATOM 3696 C C . LEU A 1 466 ? -22.342 -1.507 28.360 1.00 91.75 466 LEU A C 1
ATOM 3698 O O . LEU A 1 466 ? -22.817 -2.641 28.430 1.00 91.75 466 LEU A O 1
ATOM 3702 N N . ASP A 1 467 ? -22.646 -0.542 29.230 1.00 90.38 467 ASP A N 1
ATOM 3703 C CA . ASP A 1 467 ? -23.556 -0.730 30.363 1.00 90.38 467 ASP A CA 1
ATOM 3704 C C . ASP A 1 467 ? -24.954 -1.165 29.862 1.00 90.38 467 ASP A C 1
ATOM 3706 O O . ASP A 1 467 ? -25.461 -2.193 30.306 1.00 90.38 467 ASP A O 1
ATOM 3710 N N . ASP A 1 468 ? -25.521 -0.503 28.842 1.00 88.69 468 ASP A N 1
ATOM 3711 C CA . ASP A 1 468 ? -26.813 -0.875 28.234 1.00 88.69 468 ASP A CA 1
ATOM 3712 C C . ASP A 1 468 ? -26.816 -2.322 27.701 1.00 88.69 468 ASP A C 1
ATOM 3714 O O . ASP A 1 468 ? -27.801 -3.061 27.837 1.00 88.69 468 ASP A O 1
ATOM 3718 N N . PHE A 1 469 ? -25.708 -2.757 27.093 1.00 87.19 469 PHE A N 1
ATOM 3719 C CA . PHE A 1 469 ? -25.586 -4.102 26.534 1.00 87.19 469 PHE A CA 1
ATOM 3720 C C . PHE A 1 469 ? -25.506 -5.185 27.617 1.00 87.19 469 PHE A C 1
ATOM 3722 O O . PHE A 1 469 ? -26.108 -6.257 27.469 1.00 87.19 469 PHE A O 1
ATOM 3729 N N . PHE A 1 470 ? -24.762 -4.936 28.697 1.00 86.75 470 PHE A N 1
ATOM 3730 C CA . PHE A 1 470 ? -24.588 -5.902 29.782 1.00 86.75 470 PHE A CA 1
ATOM 3731 C C . PHE A 1 470 ? -25.775 -5.906 30.756 1.00 86.75 470 PHE A C 1
ATOM 3733 O O . PHE A 1 470 ? -26.226 -6.986 31.149 1.00 86.75 470 PHE A O 1
ATOM 3740 N N . ASP A 1 471 ? -26.367 -4.748 31.051 1.00 81.00 471 ASP A N 1
ATOM 3741 C CA . ASP A 1 471 ? -27.567 -4.638 31.885 1.00 81.00 471 ASP A CA 1
ATOM 3742 C C . ASP A 1 471 ? -28.794 -5.226 31.176 1.00 81.00 471 ASP A C 1
ATOM 3744 O O . ASP A 1 471 ? -29.563 -5.978 31.779 1.00 81.00 471 ASP A O 1
ATOM 3748 N N . GLY A 1 472 ? -28.952 -4.999 29.865 1.00 62.19 472 GLY A N 1
ATOM 3749 C CA . GLY A 1 472 ? -30.028 -5.601 29.065 1.00 62.19 472 GLY A CA 1
ATOM 3750 C C . GLY A 1 472 ? -30.004 -7.140 29.038 1.00 62.19 472 GLY A C 1
ATOM 3751 O O . GLY A 1 472 ? -31.051 -7.788 28.917 1.00 62.19 472 GLY A O 1
ATOM 3752 N N . ARG A 1 473 ? -28.826 -7.754 29.215 1.00 56.16 473 ARG A N 1
ATOM 3753 C CA . ARG A 1 473 ? -28.663 -9.216 29.332 1.00 56.16 473 ARG A CA 1
ATOM 3754 C C . ARG A 1 473 ? -29.024 -9.758 30.710 1.00 56.16 473 ARG A C 1
ATOM 3756 O O . ARG A 1 473 ? -29.554 -10.867 30.800 1.00 56.16 473 ARG A O 1
ATOM 3763 N N . ALA A 1 474 ? -28.799 -8.984 31.771 1.00 51.44 474 ALA A N 1
ATOM 3764 C CA . ALA A 1 474 ? -29.195 -9.371 33.122 1.00 51.44 474 ALA A CA 1
ATOM 3765 C C . ALA A 1 474 ? -30.721 -9.557 33.239 1.00 51.44 474 ALA A C 1
ATOM 3767 O O . ALA A 1 474 ? -31.172 -10.443 33.958 1.00 51.44 474 ALA A O 1
ATOM 3768 N N . TYR A 1 475 ? -31.522 -8.809 32.470 1.00 38.66 475 TYR A N 1
ATOM 3769 C CA . TYR A 1 475 ? -32.984 -8.961 32.445 1.00 38.66 475 TYR A CA 1
ATOM 3770 C C . TYR A 1 475 ? -33.497 -10.124 31.577 1.00 38.66 475 TYR A C 1
ATOM 3772 O O . TYR A 1 475 ? -34.600 -10.608 31.816 1.00 38.66 475 TYR A O 1
ATOM 3780 N N . THR A 1 476 ? -32.724 -10.608 30.598 1.00 42.06 476 THR A N 1
ATOM 3781 C CA . THR A 1 476 ? -33.125 -11.731 29.720 1.00 42.06 476 THR A CA 1
ATOM 3782 C C . THR A 1 476 ? -32.693 -13.107 30.234 1.00 42.06 476 THR A C 1
ATOM 3784 O O . THR A 1 476 ? -33.232 -14.113 29.788 1.00 42.06 476 THR A O 1
ATOM 3787 N N . MET A 1 477 ? -31.775 -13.184 31.204 1.00 36.62 477 MET A N 1
ATOM 3788 C CA . MET A 1 477 ? -31.424 -14.444 31.884 1.00 36.62 477 MET A CA 1
ATOM 3789 C C . MET A 1 477 ? -32.322 -14.787 33.088 1.00 36.62 477 MET A C 1
ATOM 3791 O O . MET A 1 477 ? -32.159 -15.852 33.679 1.00 36.62 477 MET A O 1
ATOM 3795 N N . VAL A 1 478 ? -33.270 -13.915 33.451 1.00 36.84 478 VAL A N 1
ATOM 3796 C CA . VAL A 1 478 ? -34.205 -14.108 34.582 1.00 36.84 478 VAL A CA 1
ATOM 3797 C C . VAL A 1 478 ? -35.635 -14.430 34.101 1.00 36.84 478 VAL A C 1
ATOM 3799 O O . VAL A 1 478 ? -36.571 -14.420 34.898 1.00 36.84 478 VAL A O 1
ATOM 3802 N N . SER A 1 479 ? -35.829 -14.739 32.812 1.00 34.06 479 SER A N 1
ATOM 3803 C CA . SER A 1 479 ? -37.135 -15.113 32.238 1.00 34.06 479 SER A CA 1
ATOM 3804 C C . SER A 1 479 ? -37.259 -16.598 31.934 1.00 34.06 479 SER A C 1
ATOM 3806 O O . SER A 1 479 ? -36.401 -17.086 31.161 1.00 34.06 479 SER A O 1
#

Organism: Armillaria gallica (NCBI:txid47427)

Radius of gyration: 30.24 Å; chains: 1; bounding box: 84×48×87 Å

pLDDT: mean 79.48, std 15.88, range [34.06, 97.94]